Protein AF-0000000084332628 (afdb_homodimer)

Organism: Lentinula edodes (NCBI:txid5353)

Nearest PDB structures (foldseek):
  4zcp-assembly1_A-2  TM=9.365E-01  e=2.341E-13  Plasmodium falciparum
  4zcq-assembly1_A-2  TM=9.403E-01  e=5.461E-13  Plasmodium falciparum 3D7
  4zcs-assembly2_C  TM=9.262E-01  e=6.640E-13  Plasmodium falciparum 3D7
  4mvd-assembly1_C  TM=8.267E-01  e=1.925E-13  Rattus norvegicus
  4mvd-assembly2_G  TM=8.267E-01  e=2.667E-13  Rattus norvegicus

Radius of gyration: 32.63 Å; Cα contacts (8 Å, |Δi|>4): 668; chains: 2; bounding box: 97×147×54 Å

Sequence (490 aa):
MSDDLSDYDVVSDPGRHSLESSIADLTPNPAPTNEPSPVQEAYDKFATIRLTANDIQVNTRTSLGLAPASSSKADRTGNDNRTKRVYVDGLFDVFNTGHALQLRQAKLSFPSVHLIAGVYSDELCECYGTPTTVPHLERCEILRHCRWVDEVLPDAPWQIDEQFLRERHIDYIVVEEGMTVDPSCDKVRLKGYDAMKRMGKVIPTKRTLGITVVTPASLPNPGTPKSPPIIALLSEETPEPLVEFMSDDLSDYDVVSDPGRHSLESSIADLTPNPAPTNEPSPVQEAYDKFATIRLTANDIQVNTRTSLGLAPASSSKADRTGNDNRTKRVYVDGLFDVFNTGHALQLRQAKLSFPSVHLIAGVYSDELCECYGTPTTVPHLERCEILRHCRWVDEVLPDAPWQIDEQFLRERHIDYIVVEEGMTVDPSCDKVRLKGYDAMKRMGKVIPTKRTLGITVVTPASLPNPGTPKSPPIIALLSEETPEPLVEF

Structure (mmCIF, N/CA/C/O backbone):
data_AF-0000000084332628-model_v1
#
loop_
_entity.id
_entity.type
_entity.pdbx_description
1 polymer 'choline-phosphate cytidylyltransferase'
#
loop_
_atom_site.group_PDB
_atom_site.id
_atom_site.type_symbol
_atom_site.label_atom_id
_atom_site.label_alt_id
_atom_site.label_comp_id
_atom_site.label_asym_id
_atom_site.label_entity_id
_atom_site.label_seq_id
_atom_site.pdbx_PDB_ins_code
_atom_site.Cartn_x
_atom_site.Cartn_y
_atom_site.Cartn_z
_atom_site.occupancy
_atom_site.B_iso_or_equiv
_atom_site.auth_seq_id
_atom_site.auth_comp_id
_atom_site.auth_asym_id
_atom_site.auth_atom_id
_atom_site.pdbx_PDB_model_num
ATOM 1 N N . MET A 1 1 ? -42.75 -76.375 28.812 1 26.62 1 MET A N 1
ATOM 2 C CA . MET A 1 1 ? -42.875 -75 29.391 1 26.62 1 MET A CA 1
ATOM 3 C C . MET A 1 1 ? -42.406 -73.938 28.438 1 26.62 1 MET A C 1
ATOM 5 O O . MET A 1 1 ? -41.344 -74.125 27.828 1 26.62 1 MET A O 1
ATOM 9 N N . SER A 1 2 ? -43.375 -73.25 27.875 1 27.34 2 SER A N 1
ATOM 10 C CA . SER A 1 2 ? -43.594 -72.312 26.781 1 27.34 2 SER A CA 1
ATOM 11 C C . SER A 1 2 ? -42.719 -71.062 26.922 1 27.34 2 SER A C 1
ATOM 13 O O . SER A 1 2 ? -42.812 -70.312 27.906 1 27.34 2 SER A O 1
ATOM 15 N N . ASP A 1 3 ? -41.406 -71.188 26.562 1 25.92 3 ASP A N 1
ATOM 16 C CA . ASP A 1 3 ? -40.219 -70.375 26.516 1 25.92 3 ASP A CA 1
ATOM 17 C C . ASP A 1 3 ? -40.531 -69.062 25.781 1 25.92 3 ASP A C 1
ATOM 19 O O . ASP A 1 3 ? -40.5 -69 24.562 1 25.92 3 ASP A O 1
ATOM 23 N N . ASP A 1 4 ? -41.562 -68.375 26.266 1 27.92 4 ASP A N 1
ATOM 24 C CA . ASP A 1 4 ? -42.125 -67.125 25.781 1 27.92 4 ASP A CA 1
ATOM 25 C C . ASP A 1 4 ? -41.094 -66 25.703 1 27.92 4 ASP A C 1
ATOM 27 O O . ASP A 1 4 ? -40.812 -65.312 26.688 1 27.92 4 ASP A O 1
ATOM 31 N N . LEU A 1 5 ? -39.875 -66.375 25.266 1 28.31 5 LEU A N 1
ATOM 32 C CA . LEU A 1 5 ? -38.781 -65.438 25.156 1 28.31 5 LEU A CA 1
ATOM 33 C C . LEU A 1 5 ? -39.25 -64.125 24.516 1 28.31 5 LEU A C 1
ATOM 35 O O . LEU A 1 5 ? -40 -64.188 23.531 1 28.31 5 LEU A O 1
ATOM 39 N N . SER A 1 6 ? -39.312 -63 25.328 1 27.12 6 SER A N 1
ATOM 40 C CA . SER A 1 6 ? -39.625 -61.594 25.375 1 27.12 6 SER A CA 1
ATOM 41 C C . SER A 1 6 ? -38.938 -60.844 24.234 1 27.12 6 SER A C 1
ATOM 43 O O . SER A 1 6 ? -37.719 -60.875 24.078 1 27.12 6 SER A O 1
ATOM 45 N N . ASP A 1 7 ? -39.594 -60.75 23.078 1 26.48 7 ASP A N 1
ATOM 46 C CA . ASP A 1 7 ? -39.344 -60.062 21.812 1 26.48 7 ASP A CA 1
ATOM 47 C C . ASP A 1 7 ? -39.031 -58.594 22.047 1 26.48 7 ASP A C 1
ATOM 49 O O . ASP A 1 7 ? -39.938 -57.781 22.266 1 26.48 7 ASP A O 1
ATOM 53 N N . TYR A 1 8 ? -38.156 -58.281 23.047 1 27.34 8 TYR A N 1
ATOM 54 C CA . TYR A 1 8 ? -37.969 -56.875 23.25 1 27.34 8 TYR A CA 1
ATOM 55 C C . TYR A 1 8 ? -37.719 -56.156 21.938 1 27.34 8 TYR A C 1
ATOM 57 O O . TYR A 1 8 ? -37 -56.625 21.094 1 27.34 8 TYR A O 1
ATOM 65 N N . ASP A 1 9 ? -38.75 -55.438 21.5 1 26.72 9 ASP A N 1
ATOM 66 C CA . ASP A 1 9 ? -38.844 -54.469 20.391 1 26.72 9 ASP A CA 1
ATOM 67 C C . ASP A 1 9 ? -37.688 -53.5 20.375 1 26.72 9 ASP A C 1
ATOM 69 O O . ASP A 1 9 ? -37.469 -52.781 21.359 1 26.72 9 ASP A O 1
ATOM 73 N N . VAL A 1 10 ? -36.562 -53.875 19.781 1 27.48 10 VAL A N 1
ATOM 74 C CA . VAL A 1 10 ? -35.469 -53 19.469 1 27.48 10 VAL A CA 1
ATOM 75 C C . VAL A 1 10 ? -35.969 -51.688 18.828 1 27.48 10 VAL A C 1
ATOM 77 O O . VAL A 1 10 ? -36.531 -51.719 17.734 1 27.48 10 VAL A O 1
ATOM 80 N N . VAL A 1 11 ? -36.656 -50.844 19.656 1 29.39 11 VAL A N 1
ATOM 81 C CA . VAL A 1 11 ? -37.031 -49.5 19.172 1 29.39 11 VAL A CA 1
ATOM 82 C C . VAL A 1 11 ? -35.844 -48.906 18.422 1 29.39 11 VAL A C 1
ATOM 84 O O . VAL A 1 11 ? -34.719 -48.844 18.938 1 29.39 11 VAL A O 1
ATOM 87 N N . SER A 1 12 ? -35.906 -49 17.094 1 23.81 12 SER A N 1
ATOM 88 C CA . SER A 1 12 ? -35.062 -48.312 16.125 1 23.81 12 SER A CA 1
ATOM 89 C C . SER A 1 12 ? -34.812 -46.844 16.5 1 23.81 12 SER A C 1
ATOM 91 O O . SER A 1 12 ? -35.781 -46.094 16.703 1 23.81 12 SER A O 1
ATOM 93 N N . ASP A 1 13 ? -33.969 -46.594 17.469 1 26.66 13 ASP A N 1
ATOM 94 C CA . ASP A 1 13 ? -33.656 -45.219 17.766 1 26.66 13 ASP A CA 1
ATOM 95 C C . ASP A 1 13 ? -33.469 -44.406 16.484 1 26.66 13 ASP A C 1
ATOM 97 O O . ASP A 1 13 ? -32.75 -44.812 15.578 1 26.66 13 ASP A O 1
ATOM 101 N N . PRO A 1 14 ? -34.531 -43.625 16.062 1 29.14 14 PRO A N 1
ATOM 102 C CA . PRO A 1 14 ? -34.406 -42.688 14.938 1 29.14 14 PRO A CA 1
ATOM 103 C C . PRO A 1 14 ? -33.062 -41.969 14.867 1 29.14 14 PRO A C 1
ATOM 105 O O . PRO A 1 14 ? -32.375 -41.875 15.883 1 29.14 14 PRO A O 1
ATOM 108 N N . GLY A 1 15 ? -32.406 -42.062 13.672 1 25.75 15 GLY A N 1
ATOM 109 C CA . GLY A 1 15 ? -31.25 -41.438 13.047 1 25.75 15 GLY A CA 1
ATOM 110 C C . GLY A 1 15 ? -31.141 -39.969 13.391 1 25.75 15 GLY A C 1
ATOM 111 O O . GLY A 1 15 ? -32.094 -39.188 13.219 1 25.75 15 GLY A O 1
ATOM 112 N N . ARG A 1 16 ? -30.516 -39.594 14.57 1 25.08 16 ARG A N 1
ATOM 113 C CA . ARG A 1 16 ? -30.031 -38.25 14.898 1 25.08 16 ARG A CA 1
ATOM 114 C C . ARG A 1 16 ? -29.469 -37.562 13.664 1 25.08 16 ARG A C 1
ATOM 116 O O . ARG A 1 16 ? -28.453 -37.969 13.117 1 25.08 16 ARG A O 1
ATOM 123 N N . HIS A 1 17 ? -30.344 -37.125 12.773 1 27.38 17 HIS A N 1
ATOM 124 C CA . HIS A 1 17 ? -29.938 -36.156 11.789 1 27.38 17 HIS A CA 1
ATOM 125 C C . HIS A 1 17 ? -29.078 -35.062 12.43 1 27.38 17 HIS A C 1
ATOM 127 O O . HIS A 1 17 ? -29.5 -34.438 13.406 1 27.38 17 HIS A O 1
ATOM 133 N N . SER A 1 18 ? -27.781 -35.375 12.594 1 26.16 18 SER A N 1
ATOM 134 C CA . SER A 1 18 ? -26.797 -34.344 12.961 1 26.16 18 SER A CA 1
ATOM 135 C C . SER A 1 18 ? -27.078 -33.031 12.25 1 26.16 18 SER A C 1
ATOM 137 O O . SER A 1 18 ? -27.109 -32.969 11.016 1 26.16 18 SER A O 1
ATOM 139 N N . LEU A 1 19 ? -27.969 -32.219 12.758 1 26.11 19 LEU A N 1
ATOM 140 C CA . LEU A 1 19 ? -28.109 -30.781 12.477 1 26.11 19 LEU A CA 1
ATOM 141 C C . LEU A 1 19 ? -26.734 -30.094 12.469 1 26.11 19 LEU A C 1
ATOM 143 O O . LEU A 1 19 ? -26.656 -28.875 12.609 1 26.11 19 LEU A O 1
ATOM 147 N N . GLU A 1 20 ? -25.641 -30.781 12.445 1 28.92 20 GLU A N 1
ATOM 148 C CA . GLU A 1 20 ? -24.5 -29.875 12.352 1 28.92 20 GLU A CA 1
ATOM 149 C C . GLU A 1 20 ? -24.703 -28.844 11.242 1 28.92 20 GLU A C 1
ATOM 151 O O . GLU A 1 20 ? -24.578 -29.172 10.055 1 28.92 20 GLU A O 1
ATOM 156 N N . SER A 1 21 ? -25.844 -28.203 11.211 1 27.06 21 SER A N 1
ATOM 157 C CA . SER A 1 21 ? -25.953 -26.984 10.422 1 27.06 21 SER A CA 1
ATOM 158 C C . SER A 1 21 ? -24.656 -26.172 10.492 1 27.06 21 SER A C 1
ATOM 160 O O . SER A 1 21 ? -24.156 -25.891 11.578 1 27.06 21 SER A O 1
ATOM 162 N N . SER A 1 22 ? -23.703 -26.438 9.641 1 28.81 22 SER A N 1
ATOM 163 C CA . SER A 1 22 ? -22.594 -25.562 9.258 1 28.81 22 SER A CA 1
ATOM 164 C C . SER A 1 22 ? -23.016 -24.094 9.312 1 28.81 22 SER A C 1
ATOM 166 O O . SER A 1 22 ? -23.828 -23.641 8.508 1 28.81 22 SER A O 1
ATOM 168 N N . ILE A 1 23 ? -23.281 -23.562 10.398 1 29.06 23 ILE A N 1
ATOM 169 C CA . ILE A 1 23 ? -23.297 -22.109 10.516 1 29.06 23 ILE A CA 1
ATOM 170 C C . ILE A 1 23 ? -22.188 -21.516 9.633 1 29.06 23 ILE A C 1
ATOM 172 O O . ILE A 1 23 ? -21.016 -21.516 10.008 1 29.06 23 ILE A O 1
ATOM 176 N N . ALA A 1 24 ? -22.125 -21.766 8.328 1 32.5 24 ALA A N 1
ATOM 177 C CA . ALA A 1 24 ? -21.438 -20.828 7.441 1 32.5 24 ALA A CA 1
ATOM 178 C C . ALA A 1 24 ? -21.516 -19.406 7.98 1 32.5 24 ALA A C 1
ATOM 180 O O . ALA A 1 24 ? -22.609 -18.844 8.086 1 32.5 24 ALA A O 1
ATOM 181 N N . ASP A 1 25 ? -20.766 -19.125 9.039 1 31.56 25 ASP A N 1
ATOM 182 C CA . ASP A 1 25 ? -20.547 -17.781 9.578 1 31.56 25 ASP A CA 1
ATOM 183 C C . ASP A 1 25 ? -20.734 -16.719 8.492 1 31.56 25 ASP A C 1
ATOM 185 O O . ASP A 1 25 ? -20.109 -16.797 7.438 1 31.56 25 ASP A O 1
ATOM 189 N N . LEU A 1 26 ? -21.891 -16.219 8.305 1 32.91 26 LEU A N 1
ATOM 190 C CA . LEU A 1 26 ? -22.156 -14.984 7.582 1 32.91 26 LEU A CA 1
ATOM 191 C C . LEU A 1 26 ? -21.016 -13.984 7.766 1 32.91 26 LEU A C 1
ATOM 193 O O . LEU A 1 26 ? -21.016 -13.227 8.734 1 32.91 26 LEU A O 1
ATOM 197 N N . THR A 1 27 ? -19.828 -14.414 7.625 1 35.88 27 THR A N 1
ATOM 198 C CA . THR A 1 27 ? -18.906 -13.281 7.57 1 35.88 27 THR A CA 1
ATOM 199 C C . THR A 1 27 ? -19.5 -12.141 6.746 1 35.88 27 THR A C 1
ATOM 201 O O . THR A 1 27 ? -19.891 -12.336 5.598 1 35.88 27 THR A O 1
ATOM 204 N N . PRO A 1 28 ? -20.141 -11.227 7.371 1 36.84 28 PRO A N 1
ATOM 205 C CA . PRO A 1 28 ? -20.656 -10.094 6.598 1 36.84 28 PRO A CA 1
ATOM 206 C C . PRO A 1 28 ? -19.828 -9.812 5.34 1 36.84 28 PRO A C 1
ATOM 208 O O . PRO A 1 28 ? -18.641 -10.133 5.289 1 36.84 28 PRO A O 1
ATOM 211 N N . ASN A 1 29 ? -20.516 -9.852 4.219 1 40.34 29 ASN A N 1
ATOM 212 C CA . ASN A 1 29 ? -19.891 -9.391 2.988 1 40.34 29 ASN A CA 1
ATOM 213 C C . ASN A 1 29 ? -18.875 -8.289 3.258 1 40.34 29 ASN A C 1
ATOM 215 O O . ASN A 1 29 ? -19.203 -7.27 3.871 1 40.34 29 ASN A O 1
ATOM 219 N N . PRO A 1 30 ? -17.609 -8.617 3.344 1 47.22 30 PRO A N 1
ATOM 220 C CA . PRO A 1 30 ? -16.656 -7.531 3.568 1 47.22 30 PRO A CA 1
ATOM 221 C C . PRO A 1 30 ? -17.062 -6.238 2.857 1 47.22 30 PRO A C 1
ATOM 223 O O . PRO A 1 30 ? -17.641 -6.285 1.773 1 47.22 30 PRO A O 1
ATOM 226 N N . ALA A 1 31 ? -17.359 -5.254 3.596 1 49.06 31 ALA A N 1
ATOM 227 C CA . ALA A 1 31 ? -17.656 -3.928 3.057 1 49.06 31 ALA A CA 1
ATOM 228 C C . ALA A 1 31 ? -16.781 -3.623 1.842 1 49.06 31 ALA A C 1
ATOM 230 O O . ALA A 1 31 ? -15.633 -4.059 1.772 1 49.06 31 ALA A O 1
ATOM 231 N N . PRO A 1 32 ? -17.562 -3.342 0.744 1 55.78 32 PRO A N 1
ATOM 232 C CA . PRO A 1 32 ? -16.781 -2.98 -0.438 1 55.78 32 PRO A CA 1
ATOM 233 C C . PRO A 1 32 ? -15.578 -2.092 -0.102 1 55.78 32 PRO A C 1
ATOM 235 O O . PRO A 1 32 ? -15.664 -1.241 0.786 1 55.78 32 PRO A O 1
ATOM 238 N N . THR A 1 33 ? -14.398 -2.582 -0.446 1 68.19 33 THR A N 1
ATOM 239 C CA . THR A 1 33 ? -13.18 -1.798 -0.25 1 68.19 33 THR A CA 1
ATOM 240 C C . THR A 1 33 ? -13.328 -0.415 -0.878 1 68.19 33 THR A C 1
ATOM 242 O O . THR A 1 33 ? -13.656 -0.295 -2.059 1 68.19 33 THR A O 1
ATOM 245 N N . ASN A 1 34 ? -13.344 0.594 -0.081 1 85.81 34 ASN A N 1
ATOM 246 C CA . ASN A 1 34 ? -13.336 1.958 -0.597 1 85.81 34 ASN A CA 1
ATOM 247 C C . ASN A 1 34 ? -12.039 2.266 -1.34 1 85.81 34 ASN A C 1
ATOM 249 O O . ASN A 1 34 ? -10.945 2.084 -0.796 1 85.81 34 ASN A O 1
ATOM 253 N N . GLU A 1 35 ? -12.156 2.482 -2.605 1 93.75 35 GLU A N 1
ATOM 254 C CA . GLU A 1 35 ? -11.031 2.867 -3.447 1 93.75 35 GLU A CA 1
ATOM 255 C C . GLU A 1 35 ? -11.062 4.359 -3.766 1 93.75 35 GLU A C 1
ATOM 257 O O . GLU A 1 35 ? -11.961 4.832 -4.465 1 93.75 35 GLU A O 1
ATOM 262 N N . PRO A 1 36 ? -10.062 5.133 -3.268 1 95.88 36 PRO A N 1
ATOM 263 C C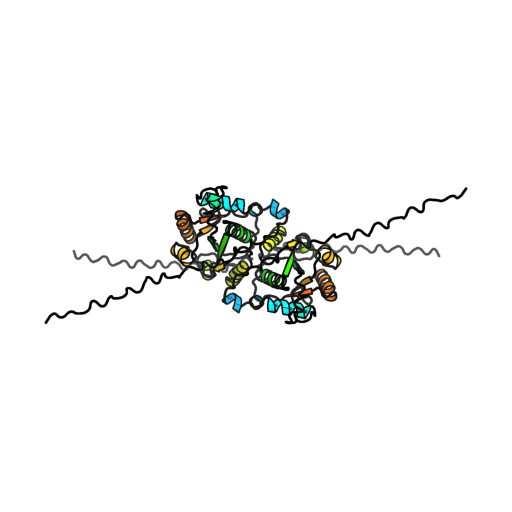A . PRO A 1 36 ? -10.023 6.551 -3.635 1 95.88 36 PRO A CA 1
ATOM 264 C C . PRO A 1 36 ? -9.906 6.766 -5.141 1 95.88 36 PRO A C 1
ATOM 266 O O . PRO A 1 36 ? -9.336 5.93 -5.848 1 95.88 36 PRO A O 1
ATOM 269 N N . SER A 1 37 ? -10.398 7.902 -5.574 1 94.75 37 SER A N 1
ATOM 270 C CA . SER A 1 37 ? -10.312 8.227 -6.996 1 94.75 37 SER A CA 1
ATOM 271 C C . SER A 1 37 ? -8.875 8.492 -7.418 1 94.75 37 SER A C 1
ATOM 273 O O . SER A 1 37 ? -8.109 9.109 -6.676 1 94.75 37 SER A O 1
ATOM 275 N N . PRO A 1 38 ? -8.555 8.039 -8.617 1 94.75 38 PRO A N 1
ATOM 276 C CA . PRO A 1 38 ? -7.219 8.367 -9.117 1 94.75 38 PRO A CA 1
ATOM 277 C C . PRO A 1 38 ? -7.09 9.828 -9.555 1 94.75 38 PRO A C 1
ATOM 279 O O . PRO A 1 38 ? -8.094 10.484 -9.828 1 94.75 38 PRO A O 1
ATOM 282 N N . VAL A 1 39 ? -5.824 10.281 -9.484 1 93.75 39 VAL A N 1
ATOM 283 C CA . VAL A 1 39 ? -5.547 11.547 -10.148 1 93.75 39 VAL A CA 1
ATOM 284 C C . VAL A 1 39 ? -5.82 11.422 -11.648 1 93.75 39 VAL A C 1
ATOM 286 O O . VAL A 1 39 ? -5.543 10.383 -12.25 1 93.75 39 VAL A O 1
ATOM 289 N N . GLN A 1 40 ? -6.312 12.469 -12.25 1 94.19 40 GLN A N 1
ATOM 290 C CA . GLN A 1 40 ? -6.738 12.414 -13.641 1 94.19 40 GLN A CA 1
ATOM 291 C C . GLN A 1 40 ? -5.582 12.023 -14.555 1 94.19 40 GLN A C 1
ATOM 293 O O . GLN A 1 40 ? -5.754 11.219 -15.477 1 94.19 40 GLN A O 1
ATOM 298 N N . GLU A 1 41 ? -4.473 12.578 -14.305 1 95.19 41 GLU A N 1
ATOM 299 C CA . GLU A 1 41 ? -3.312 12.281 -15.141 1 95.19 41 GLU A CA 1
ATOM 300 C C . GLU A 1 41 ? -2.955 10.797 -15.086 1 95.19 41 GLU A C 1
ATOM 302 O O . GLU A 1 41 ? -2.555 10.211 -16.094 1 95.19 41 GLU A O 1
ATOM 307 N N . ALA A 1 42 ? -3.018 10.219 -13.891 1 94.69 42 ALA A N 1
ATOM 308 C CA . ALA A 1 42 ? -2.75 8.789 -13.742 1 94.69 42 ALA A CA 1
ATOM 309 C C . ALA A 1 42 ? -3.783 7.957 -14.492 1 94.69 42 ALA A C 1
ATOM 311 O O . ALA A 1 42 ? -3.436 6.984 -15.164 1 94.69 42 ALA A O 1
ATOM 312 N N . TYR A 1 43 ? -5 8.359 -14.352 1 95 43 TYR A N 1
ATOM 313 C CA . TYR A 1 43 ? -6.098 7.715 -15.062 1 95 43 TYR A CA 1
ATOM 314 C C . TYR A 1 43 ? -5.848 7.715 -16.562 1 95 43 TYR A C 1
ATOM 316 O O . TYR A 1 43 ? -6.086 6.707 -17.234 1 95 43 TYR A O 1
ATOM 324 N N . ASP A 1 44 ? -5.332 8.75 -17.078 1 95.75 44 ASP A N 1
ATOM 325 C CA . ASP A 1 44 ? -5.086 8.898 -18.516 1 95.75 44 ASP A CA 1
ATOM 326 C C . ASP A 1 44 ? -3.857 8.094 -18.938 1 95.75 44 ASP A C 1
ATOM 328 O O . ASP A 1 44 ? -3.832 7.531 -20.031 1 95.75 44 ASP A O 1
ATOM 332 N N . LYS A 1 45 ? -2.934 7.973 -18.141 1 95.69 45 LYS A N 1
ATOM 333 C CA . LYS A 1 45 ? -1.631 7.426 -18.5 1 95.69 45 LYS A CA 1
ATOM 334 C C . LYS A 1 45 ? -1.627 5.902 -18.406 1 95.69 45 LYS A C 1
ATOM 336 O O . LYS A 1 45 ? -1.071 5.219 -19.266 1 95.69 45 LYS A O 1
ATOM 341 N N . PHE A 1 46 ? -2.164 5.348 -17.312 1 95.56 46 PHE A N 1
ATOM 342 C CA . PHE A 1 46 ? -2.051 3.92 -17.047 1 95.56 46 PHE A CA 1
ATOM 343 C C . PHE A 1 46 ? -3.344 3.197 -17.406 1 95.56 46 PHE A C 1
ATOM 345 O O . PHE A 1 46 ? -4.371 3.391 -16.75 1 95.56 46 PHE A O 1
ATOM 352 N N . ALA A 1 47 ? -3.289 2.307 -18.312 1 96.31 47 ALA A N 1
ATOM 353 C CA . ALA A 1 47 ? -4.473 1.629 -18.844 1 96.31 47 ALA A CA 1
ATOM 354 C C . ALA A 1 47 ? -5.141 0.781 -17.75 1 96.31 47 ALA A C 1
ATOM 356 O O . ALA A 1 47 ? -6.367 0.681 -17.703 1 96.31 47 ALA A O 1
ATOM 357 N N . THR A 1 48 ? -4.348 0.217 -16.891 1 97.19 48 THR A N 1
ATOM 358 C CA . THR A 1 48 ? -4.898 -0.698 -15.898 1 97.19 48 THR A CA 1
ATOM 359 C C . THR A 1 48 ? -5.695 0.063 -14.844 1 97.19 48 THR A C 1
ATOM 361 O O . THR A 1 48 ? -6.527 -0.522 -14.141 1 97.19 48 THR A O 1
ATOM 364 N N . ILE A 1 49 ? -5.438 1.319 -14.641 1 96.69 49 ILE A N 1
ATOM 365 C CA . ILE A 1 49 ? -6.191 2.143 -13.703 1 96.69 49 ILE A CA 1
ATOM 366 C C . ILE A 1 49 ? -7.625 2.316 -14.203 1 96.69 49 ILE A C 1
ATOM 368 O O . ILE A 1 49 ? -8.562 2.428 -13.406 1 96.69 49 ILE A O 1
ATOM 372 N N . ARG A 1 50 ? -7.805 2.248 -15.484 1 96.5 50 ARG A N 1
ATOM 373 C CA . ARG A 1 50 ? -9.102 2.49 -16.109 1 96.5 50 ARG A CA 1
ATOM 374 C C . ARG A 1 50 ? -9.992 1.256 -16 1 96.5 50 ARG A C 1
ATOM 376 O O . ARG A 1 50 ? -11.195 1.331 -16.266 1 96.5 50 ARG A O 1
ATOM 383 N N . LEU A 1 51 ? -9.422 0.167 -15.719 1 97.12 51 LEU A N 1
ATOM 384 C CA . LEU A 1 51 ? -10.227 -1.043 -15.617 1 97.12 51 LEU A CA 1
ATOM 385 C C . LEU A 1 51 ? -11.227 -0.934 -14.469 1 97.12 51 LEU A C 1
ATOM 387 O O . LEU A 1 51 ? -10.828 -0.768 -13.312 1 97.12 51 LEU A O 1
ATOM 391 N N . THR A 1 52 ? -12.469 -1.047 -14.789 1 96.38 52 THR A N 1
ATOM 392 C CA . THR A 1 52 ? -13.492 -1.114 -13.75 1 96.38 52 THR A CA 1
ATOM 393 C C . THR A 1 52 ? -13.594 -2.529 -13.188 1 96.38 52 THR A C 1
ATOM 395 O O . THR A 1 52 ? -13.055 -3.475 -13.758 1 96.38 52 THR A O 1
ATOM 398 N N . ALA A 1 53 ? -14.266 -2.613 -12.039 1 96.06 53 ALA A N 1
ATOM 399 C CA . ALA A 1 53 ? -14.516 -3.939 -11.484 1 96.06 53 ALA A CA 1
ATOM 400 C C . ALA A 1 53 ? -15.219 -4.832 -12.5 1 96.06 53 ALA A C 1
ATOM 402 O O . ALA A 1 53 ? -14.891 -6.012 -12.633 1 96.06 53 ALA A O 1
ATOM 403 N N . ASN A 1 54 ? -16.172 -4.285 -13.203 1 96.06 54 ASN A N 1
ATOM 404 C CA . ASN A 1 54 ? -16.891 -5.039 -14.227 1 96.06 54 ASN A CA 1
ATOM 405 C C . ASN A 1 54 ? -15.953 -5.5 -15.336 1 96.06 54 ASN A C 1
ATOM 407 O O . ASN A 1 54 ? -16.031 -6.648 -15.773 1 96.06 54 ASN A O 1
ATOM 411 N N . ASP A 1 55 ? -15.086 -4.609 -15.812 1 97.19 55 ASP A N 1
ATOM 412 C CA . ASP A 1 55 ? -14.109 -4.988 -16.828 1 97.19 55 ASP A CA 1
ATOM 413 C C . ASP A 1 55 ? -13.273 -6.18 -16.375 1 97.19 55 ASP A C 1
ATOM 415 O O . ASP A 1 55 ? -13.07 -7.129 -17.125 1 97.19 55 ASP A O 1
ATOM 419 N N . ILE A 1 56 ? -12.797 -6.133 -15.164 1 97.5 56 ILE A N 1
ATOM 420 C CA . ILE A 1 56 ? -11.914 -7.152 -14.602 1 97.5 56 ILE A CA 1
ATOM 421 C C . ILE A 1 56 ? -12.672 -8.477 -14.477 1 97.5 56 ILE A C 1
ATOM 423 O O . ILE A 1 56 ? -12.148 -9.531 -14.836 1 97.5 56 ILE A O 1
ATOM 427 N N . GLN A 1 57 ? -13.867 -8.438 -14.039 1 96.12 57 GLN A N 1
ATOM 428 C CA . GLN A 1 57 ? -14.664 -9.641 -13.836 1 96.12 57 GLN A CA 1
ATOM 429 C C . GLN A 1 57 ? -15.039 -10.281 -15.172 1 96.12 57 GLN A C 1
ATOM 431 O O . GLN A 1 57 ? -15.062 -11.508 -15.297 1 96.12 57 GLN A O 1
ATOM 436 N N . VAL A 1 58 ? -15.336 -9.492 -16.156 1 95.56 58 VAL A N 1
ATOM 437 C CA . VAL A 1 58 ? -15.609 -10.016 -17.5 1 95.56 58 VAL A CA 1
ATOM 438 C C . VAL A 1 58 ? -14.375 -10.727 -18.031 1 95.56 58 VAL A C 1
ATOM 440 O O . VAL A 1 58 ? -14.477 -11.836 -18.578 1 95.56 58 VAL A O 1
ATOM 443 N N . ASN A 1 59 ? -13.234 -10.039 -17.891 1 95.56 59 ASN A N 1
ATOM 444 C CA . ASN A 1 59 ? -11.992 -10.672 -18.312 1 95.56 59 ASN A CA 1
ATOM 445 C C . ASN A 1 59 ? -11.758 -11.992 -17.594 1 95.56 59 ASN A C 1
ATOM 447 O O . ASN A 1 59 ? -11.344 -12.977 -18.219 1 95.56 59 ASN A O 1
ATOM 451 N N . THR A 1 60 ? -11.953 -12.008 -16.328 1 95.94 60 THR A N 1
ATOM 452 C CA . THR A 1 60 ? -11.781 -13.211 -15.523 1 95.94 60 THR A CA 1
ATOM 453 C C . THR A 1 60 ? -12.727 -14.312 -15.984 1 95.94 60 THR A C 1
ATOM 455 O O . THR A 1 60 ? -12.297 -15.445 -16.219 1 95.94 60 THR A O 1
ATOM 458 N N . ARG A 1 61 ? -13.992 -14.039 -16.203 1 93.75 61 ARG A N 1
ATOM 459 C CA . ARG A 1 61 ? -14.992 -15.016 -16.625 1 93.75 61 ARG A CA 1
ATOM 460 C C . ARG A 1 61 ? -14.656 -15.578 -18 1 93.75 61 ARG A C 1
ATOM 462 O O . ARG A 1 61 ? -14.75 -16.781 -18.234 1 93.75 61 ARG A O 1
ATOM 469 N N . THR A 1 62 ? -14.32 -14.672 -18.828 1 93.19 62 THR A N 1
ATOM 470 C CA . THR A 1 62 ? -13.953 -15.078 -20.188 1 93.19 62 THR A CA 1
ATOM 471 C C . THR A 1 62 ? -12.773 -16.047 -20.156 1 93.19 62 THR A C 1
ATOM 473 O O . THR A 1 62 ? -12.781 -17.062 -20.844 1 93.19 62 THR A O 1
ATOM 476 N N . SER A 1 63 ? -11.82 -15.734 -19.375 1 93.31 63 SER A N 1
ATOM 477 C CA . SER A 1 63 ? -10.609 -16.562 -19.312 1 93.31 63 SER A CA 1
ATOM 478 C C . SER A 1 63 ? -10.906 -17.922 -18.688 1 93.31 63 SER A C 1
ATOM 480 O O . SER A 1 63 ? -10.25 -18.906 -19.016 1 93.31 63 SER A O 1
ATOM 482 N N . LEU A 1 64 ? -11.812 -18.031 -17.828 1 92.94 64 LEU A N 1
ATOM 483 C CA . LEU A 1 64 ? -12.133 -19.266 -17.125 1 92.94 64 LEU A CA 1
ATOM 484 C C . LEU A 1 64 ? -13.188 -20.062 -17.875 1 92.94 64 LEU A C 1
ATOM 486 O O . LEU A 1 64 ? -13.523 -21.188 -17.484 1 92.94 64 LEU A O 1
ATOM 490 N N . GLY A 1 65 ? -13.711 -19.484 -18.984 1 87.81 65 GLY A N 1
ATOM 491 C CA . GLY A 1 65 ? -14.75 -20.141 -19.75 1 87.81 65 GLY A CA 1
ATOM 492 C C . GLY A 1 65 ? -16.094 -20.188 -19.031 1 87.81 65 GLY A C 1
ATOM 493 O O . GLY A 1 65 ? -16.875 -21.125 -19.219 1 87.81 65 GLY A O 1
ATOM 494 N N . LEU A 1 66 ? -16.234 -19.25 -18.172 1 79.25 66 LEU A N 1
ATOM 495 C CA . LEU A 1 66 ? -17.484 -19.188 -17.422 1 79.25 66 LEU A CA 1
ATOM 496 C C . LEU A 1 66 ? -18.547 -18.406 -18.188 1 79.25 66 LEU A C 1
ATOM 498 O O . LEU A 1 66 ? -18.219 -17.5 -18.953 1 79.25 66 LEU A O 1
ATOM 502 N N . ALA A 1 67 ? -19.828 -18.906 -18.125 1 70.75 67 ALA A N 1
ATOM 503 C CA . ALA A 1 67 ? -20.938 -18.234 -18.797 1 70.75 67 ALA A CA 1
ATOM 504 C C . ALA A 1 67 ? -21.094 -16.797 -18.297 1 70.75 67 ALA A C 1
ATOM 506 O O . ALA A 1 67 ? -20.719 -16.484 -17.172 1 70.75 67 ALA A O 1
ATOM 507 N N . PRO A 1 68 ? -21.562 -15.945 -19.312 1 64.31 68 PRO A N 1
ATOM 508 C CA . PRO A 1 68 ? -21.797 -14.562 -18.875 1 64.31 68 PRO A CA 1
ATOM 509 C C . PRO A 1 68 ? -22.812 -14.453 -17.75 1 64.31 68 PRO A C 1
ATOM 511 O O . PRO A 1 68 ? -23.719 -15.297 -17.641 1 64.31 68 PRO A O 1
ATOM 514 N N . ALA A 1 69 ? -22.562 -13.672 -16.797 1 55.75 69 ALA A N 1
ATOM 515 C CA . ALA A 1 69 ? -23.531 -13.484 -15.727 1 55.75 69 ALA A CA 1
ATOM 516 C C . ALA A 1 69 ? -24.922 -13.188 -16.297 1 55.75 69 ALA A C 1
ATOM 518 O O . ALA A 1 69 ? -25.062 -12.328 -17.172 1 55.75 69 ALA A O 1
ATOM 519 N N . SER A 1 70 ? -25.781 -14.062 -16.625 1 51.19 70 SER A N 1
ATOM 520 C CA . SER A 1 70 ? -27.125 -13.828 -17.141 1 51.19 70 SER A CA 1
ATOM 521 C C . SER A 1 70 ? -27.891 -12.867 -16.234 1 51.19 70 SER A C 1
ATOM 523 O O . SER A 1 70 ? -27.734 -12.898 -15.008 1 51.19 70 SER A O 1
ATOM 525 N N . SER A 1 71 ? -28.328 -11.695 -16.75 1 45.38 71 SER A N 1
ATOM 526 C CA . SER A 1 71 ? -29.156 -10.688 -16.094 1 45.38 71 SER A CA 1
ATOM 527 C C . SER A 1 71 ? -30.391 -11.312 -15.445 1 45.38 71 SER A C 1
ATOM 529 O O . SER A 1 71 ? -31.234 -10.602 -14.891 1 45.38 71 SER A O 1
ATOM 531 N N . SER A 1 72 ? -30.953 -12.438 -15.875 1 41.5 72 SER A N 1
ATOM 532 C CA . SER A 1 72 ? -32.25 -12.812 -15.328 1 41.5 72 SER A CA 1
ATOM 533 C C . SER A 1 72 ? -32.188 -13.016 -13.82 1 41.5 72 SER A C 1
ATOM 535 O O . SER A 1 72 ? -31.156 -13.453 -13.297 1 41.5 72 SER A O 1
ATOM 537 N N . LYS A 1 73 ? -33.281 -12.562 -13.094 1 42.62 73 LYS A N 1
ATOM 538 C CA . LYS A 1 73 ? -33.594 -12.648 -11.664 1 42.62 73 LYS A CA 1
ATOM 539 C C . LYS A 1 73 ? -33.188 -14.008 -11.102 1 42.62 73 LYS A C 1
ATOM 541 O O . LYS A 1 73 ? -32.938 -14.141 -9.906 1 42.62 73 LYS A O 1
ATOM 546 N N . ALA A 1 74 ? -33.5 -15 -11.883 1 39.56 74 ALA A N 1
ATOM 547 C CA . ALA A 1 74 ? -33.344 -16.359 -11.375 1 39.56 74 ALA A CA 1
ATOM 548 C C . ALA A 1 74 ? -31.859 -16.734 -11.281 1 39.56 74 ALA A C 1
ATOM 550 O O . ALA A 1 74 ? -31.484 -17.609 -10.492 1 39.56 74 ALA A O 1
ATOM 551 N N . ASP A 1 75 ? -31.078 -16.406 -12.344 1 39.41 75 ASP A N 1
ATOM 552 C CA . ASP A 1 75 ? -29.672 -16.766 -12.273 1 39.41 75 ASP A CA 1
ATOM 553 C C . ASP A 1 75 ? -28.938 -15.922 -11.234 1 39.41 75 ASP A C 1
ATOM 555 O O . ASP A 1 75 ? -27.719 -16.016 -11.094 1 39.41 75 ASP A O 1
ATOM 559 N N . ARG A 1 76 ? -29.438 -14.867 -10.891 1 41.66 76 ARG A N 1
ATOM 560 C CA . ARG A 1 76 ? -29.078 -14.219 -9.641 1 41.66 76 ARG A CA 1
ATOM 561 C C . ARG A 1 76 ? -29.125 -15.203 -8.477 1 41.66 76 ARG A C 1
ATOM 563 O O . ARG A 1 76 ? -28.797 -14.852 -7.34 1 41.66 76 ARG A O 1
ATOM 570 N N . THR A 1 77 ? -30.016 -16.125 -8.617 1 39.34 77 THR A N 1
ATOM 571 C CA . THR A 1 77 ? -30.156 -17.078 -7.531 1 39.34 77 THR A CA 1
ATOM 572 C C . THR A 1 77 ? -28.828 -17.797 -7.277 1 39.34 77 THR A C 1
ATOM 574 O O . THR A 1 77 ? -28.469 -18.078 -6.129 1 39.34 77 THR A O 1
ATOM 577 N N . GLY A 1 78 ? -28.328 -18.594 -8.336 1 39.97 78 GLY A N 1
ATOM 578 C CA . GLY A 1 78 ? -27.062 -19.234 -8 1 39.97 78 GLY A CA 1
ATOM 579 C C . GLY A 1 78 ? -25.891 -18.266 -8.031 1 39.97 78 GLY A C 1
ATOM 580 O O . GLY A 1 78 ? -24.906 -18.516 -8.734 1 39.97 78 GLY A O 1
ATOM 581 N N . ASN A 1 79 ? -25.969 -17.016 -8.242 1 45.72 79 ASN A N 1
ATOM 582 C CA . ASN A 1 79 ? -24.953 -15.992 -8.039 1 45.72 79 ASN A CA 1
ATOM 583 C C . ASN A 1 79 ? -23.953 -16.406 -6.973 1 45.72 79 ASN A C 1
ATOM 585 O O . ASN A 1 79 ? -24.297 -16.516 -5.797 1 45.72 79 ASN A O 1
ATOM 589 N N . ASP A 1 80 ? -23.219 -17.344 -7.316 1 53.03 80 ASP A N 1
ATOM 590 C CA . ASP A 1 80 ? -22.156 -17.859 -6.445 1 53.03 80 ASP A CA 1
ATOM 591 C C . ASP A 1 80 ? -21.484 -16.703 -5.688 1 53.03 80 ASP A C 1
ATOM 593 O O . ASP A 1 80 ? -20.562 -16.078 -6.203 1 53.03 80 ASP A O 1
ATOM 597 N N . ASN A 1 81 ? -22.266 -15.93 -4.949 1 66.56 81 ASN A N 1
ATOM 598 C CA . ASN A 1 81 ? -21.922 -14.859 -4.02 1 66.56 81 ASN A CA 1
ATOM 599 C C . ASN A 1 81 ? -20.891 -15.328 -2.994 1 66.56 81 ASN A C 1
ATOM 601 O O . ASN A 1 81 ? -20.609 -14.633 -2.016 1 66.56 81 ASN A O 1
ATOM 605 N N . ARG A 1 82 ? -20.469 -16.531 -3.328 1 89.69 82 ARG A N 1
ATOM 606 C CA . ARG A 1 82 ? -19.469 -17.031 -2.385 1 89.69 82 ARG A CA 1
ATOM 607 C C . ARG A 1 82 ? -18.141 -16.312 -2.557 1 89.69 82 ARG A C 1
ATOM 609 O O . ARG A 1 82 ? -17.703 -16.047 -3.682 1 89.69 82 ARG A O 1
ATOM 616 N N . THR A 1 83 ? -17.594 -16.031 -1.467 1 96.12 83 THR A N 1
AT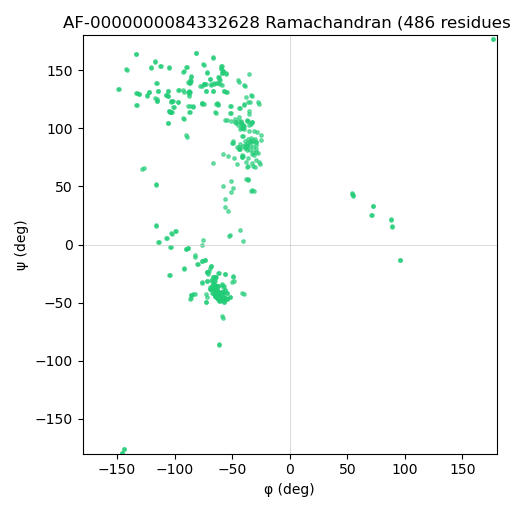OM 617 C CA . THR A 1 83 ? -16.266 -15.422 -1.474 1 96.12 83 THR A CA 1
ATOM 618 C C . THR A 1 83 ? -15.234 -16.375 -2.082 1 96.12 83 THR A C 1
ATOM 620 O O . THR A 1 83 ? -15.156 -17.547 -1.701 1 96.12 83 THR A O 1
ATOM 623 N N . LYS A 1 84 ? -14.578 -15.922 -3.135 1 97.81 84 LYS A N 1
ATOM 624 C CA . LYS A 1 84 ? -13.516 -16.703 -3.756 1 97.81 84 LYS A CA 1
ATOM 625 C C . LYS A 1 84 ? -12.164 -16.406 -3.1 1 97.81 84 LYS A C 1
ATOM 627 O O . LYS A 1 84 ? -11.836 -15.25 -2.836 1 97.81 84 LYS A O 1
ATOM 632 N N . ARG A 1 85 ? -11.445 -17.469 -2.752 1 98.62 85 ARG A N 1
ATOM 633 C CA . ARG A 1 85 ? -10.07 -17.312 -2.285 1 98.62 85 ARG A CA 1
ATOM 634 C C . ARG A 1 85 ? -9.094 -17.297 -3.457 1 98.62 85 ARG A C 1
ATOM 636 O O . ARG A 1 85 ? -8.961 -18.297 -4.176 1 98.62 85 ARG A O 1
ATOM 643 N N . VAL A 1 86 ? -8.469 -16.156 -3.641 1 98.81 86 VAL A N 1
ATOM 644 C CA . VAL A 1 86 ? -7.578 -15.914 -4.77 1 98.81 86 VAL A CA 1
ATOM 645 C C . VAL A 1 86 ? -6.156 -15.688 -4.266 1 98.81 86 VAL A C 1
ATOM 647 O O . VAL A 1 86 ? -5.949 -15.016 -3.248 1 98.81 86 VAL A O 1
ATOM 650 N N . T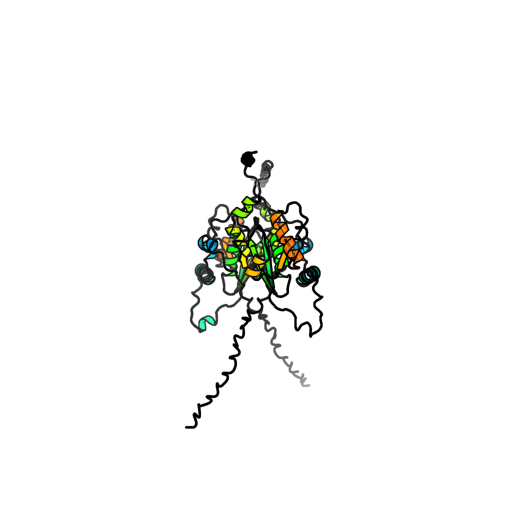YR A 1 87 ? -5.191 -16.266 -4.992 1 98.88 87 TYR A N 1
ATOM 651 C CA . TYR A 1 87 ? -3.803 -16.266 -4.547 1 98.88 87 TYR A CA 1
ATOM 652 C C . TYR A 1 87 ? -2.896 -15.609 -5.578 1 98.88 87 TYR A C 1
ATOM 654 O O . TYR A 1 87 ? -2.996 -15.891 -6.773 1 98.88 87 TYR A O 1
ATOM 662 N N . VAL A 1 88 ? -2.033 -14.664 -5.094 1 98.75 88 VAL A N 1
ATOM 663 C CA . VAL A 1 88 ? -0.966 -14.047 -5.871 1 98.75 88 VAL A CA 1
ATOM 664 C C . VAL A 1 88 ? 0.373 -14.258 -5.168 1 98.75 88 VAL A C 1
ATOM 666 O O . VAL A 1 88 ? 0.495 -14.016 -3.967 1 98.75 88 VAL A O 1
ATOM 669 N N . ASP A 1 89 ? 1.317 -14.742 -5.848 1 98.25 89 ASP A N 1
ATOM 670 C CA . ASP A 1 89 ? 2.641 -14.867 -5.246 1 98.25 89 ASP A CA 1
ATOM 671 C C . ASP A 1 89 ? 3.662 -14 -5.977 1 98.25 89 ASP A C 1
ATOM 673 O O . ASP A 1 89 ? 3.422 -13.57 -7.105 1 98.25 89 ASP A O 1
ATOM 677 N N . GLY A 1 90 ? 4.746 -13.672 -5.254 1 97.12 90 GLY A N 1
ATOM 678 C CA . GLY A 1 90 ? 5.789 -12.867 -5.871 1 97.12 90 GLY A CA 1
ATOM 679 C C . GLY A 1 90 ? 6.91 -12.508 -4.918 1 97.12 90 GLY A C 1
ATOM 680 O O . GLY A 1 90 ? 6.91 -12.938 -3.762 1 97.12 90 GLY A O 1
ATOM 681 N N . LEU A 1 91 ? 7.914 -11.82 -5.512 1 96.69 91 LEU A N 1
ATOM 682 C CA . LEU A 1 91 ? 9.008 -11.258 -4.723 1 96.69 91 LEU A CA 1
ATOM 683 C C . LEU A 1 91 ? 8.539 -10.047 -3.926 1 96.69 91 LEU A C 1
ATOM 685 O O . LEU A 1 91 ? 8.773 -9.961 -2.719 1 96.69 91 LEU A O 1
ATOM 689 N N . PHE A 1 92 ? 7.848 -9.133 -4.66 1 97.69 92 PHE A N 1
ATOM 690 C CA . PHE A 1 92 ? 7.398 -7.859 -4.113 1 97.69 92 PHE A CA 1
ATOM 691 C C . PHE A 1 92 ? 8.562 -7.086 -3.51 1 97.69 92 PHE A C 1
ATOM 693 O O . PHE A 1 92 ? 8.461 -6.566 -2.396 1 97.69 92 PHE A O 1
ATOM 700 N N . ASP A 1 93 ? 9.633 -7.082 -4.129 1 95.88 93 ASP A N 1
ATOM 701 C CA . ASP A 1 93 ? 10.867 -6.508 -3.605 1 95.88 93 ASP A CA 1
ATOM 702 C C . ASP A 1 93 ? 10.711 -5.012 -3.332 1 95.88 93 ASP A C 1
ATOM 704 O O . ASP A 1 93 ? 10.297 -4.617 -2.24 1 95.88 93 ASP A O 1
ATOM 708 N N . VAL A 1 94 ? 10.914 -4.105 -4.277 1 96.62 94 VAL A N 1
ATOM 709 C CA . VAL A 1 94 ? 10.586 -2.691 -4.129 1 96.62 94 VAL A CA 1
ATOM 710 C C . VAL A 1 94 ? 9.148 -2.447 -4.586 1 96.62 94 VAL A C 1
ATOM 712 O O . VAL A 1 94 ? 8.891 -2.252 -5.777 1 96.62 94 VAL A O 1
ATOM 715 N N . PHE A 1 95 ? 8.289 -2.535 -3.551 1 98.06 95 PHE A N 1
ATOM 716 C CA . PHE A 1 95 ? 6.855 -2.463 -3.816 1 98.06 95 PHE A CA 1
ATOM 717 C C . PHE A 1 95 ? 6.512 -1.197 -4.594 1 98.06 95 PHE A C 1
ATOM 719 O O . PHE A 1 95 ? 6.961 -0.104 -4.242 1 98.06 95 PHE A O 1
ATOM 726 N N . ASN A 1 96 ? 5.734 -1.323 -5.684 1 97.69 96 ASN A N 1
ATOM 727 C CA . ASN A 1 96 ? 5.438 -0.187 -6.551 1 97.69 96 ASN A CA 1
ATOM 728 C C . ASN A 1 96 ? 4.016 -0.259 -7.102 1 97.69 96 ASN A C 1
ATOM 730 O O . ASN A 1 96 ? 3.242 -1.135 -6.719 1 97.69 96 ASN A O 1
ATOM 734 N N . THR A 1 97 ? 3.709 0.677 -7.949 1 98.06 97 THR A N 1
ATOM 735 C CA . THR A 1 97 ? 2.363 0.82 -8.492 1 98.06 97 THR A CA 1
ATOM 736 C C . THR A 1 97 ? 1.987 -0.398 -9.336 1 98.06 97 THR A C 1
ATOM 738 O O . THR A 1 97 ? 0.825 -0.809 -9.352 1 98.06 97 THR A O 1
ATOM 741 N N . GLY A 1 98 ? 2.924 -0.964 -10.031 1 97.62 98 GLY A N 1
ATOM 742 C CA . GLY A 1 98 ? 2.652 -2.176 -10.781 1 97.62 98 GLY A CA 1
ATOM 743 C C . GLY A 1 98 ? 2.141 -3.314 -9.922 1 97.62 98 GLY A C 1
ATOM 744 O O . GLY A 1 98 ? 1.16 -3.975 -10.273 1 97.62 98 GLY A O 1
ATOM 745 N N . HIS A 1 99 ? 2.83 -3.549 -8.797 1 98.38 99 HIS A N 1
ATOM 746 C CA . HIS A 1 99 ? 2.375 -4.555 -7.848 1 98.38 99 HIS A CA 1
ATOM 747 C C . HIS A 1 99 ? 0.957 -4.258 -7.371 1 98.38 99 HIS A C 1
ATOM 749 O O . HIS A 1 99 ? 0.098 -5.145 -7.379 1 98.38 99 HIS A O 1
ATOM 755 N N . ALA A 1 100 ? 0.745 -3.027 -6.969 1 98.62 100 ALA A N 1
ATOM 756 C CA . ALA A 1 100 ? -0.541 -2.637 -6.395 1 98.62 100 ALA A CA 1
ATOM 757 C C . ALA A 1 100 ? -1.674 -2.85 -7.395 1 98.62 100 ALA A C 1
ATOM 759 O O . ALA A 1 100 ? -2.746 -3.338 -7.031 1 98.62 100 ALA A O 1
ATOM 760 N N . LEU A 1 101 ? -1.429 -2.479 -8.578 1 98.5 101 LEU A N 1
ATOM 761 C CA . LEU A 1 101 ? -2.475 -2.576 -9.594 1 98.5 101 LEU A CA 1
ATOM 762 C C . LEU A 1 101 ? -2.734 -4.031 -9.969 1 98.5 101 LEU A C 1
ATOM 764 O O . LEU A 1 101 ? -3.861 -4.398 -10.312 1 98.5 101 LEU A O 1
ATOM 768 N N . GLN A 1 102 ? -1.72 -4.891 -9.914 1 98.62 102 GLN A N 1
ATOM 769 C CA . GLN A 1 102 ? -1.958 -6.32 -10.078 1 98.62 102 GLN A CA 1
ATOM 770 C C . GLN A 1 102 ? -2.834 -6.867 -8.961 1 98.62 102 GLN A C 1
ATOM 772 O O . GLN A 1 102 ? -3.781 -7.617 -9.211 1 98.62 102 GLN A O 1
ATOM 777 N N . LEU A 1 103 ? -2.502 -6.484 -7.75 1 98.75 103 LEU A N 1
ATOM 778 C CA . LEU A 1 103 ? -3.271 -6.922 -6.59 1 98.75 103 LEU A CA 1
ATOM 779 C C . LEU A 1 103 ? -4.703 -6.402 -6.66 1 98.75 103 LEU A C 1
ATOM 781 O O . LEU A 1 103 ? -5.645 -7.105 -6.277 1 98.75 103 LEU A O 1
ATOM 785 N N . ARG A 1 104 ? -4.875 -5.223 -7.164 1 98.69 104 ARG A N 1
ATOM 786 C CA . ARG A 1 104 ? -6.207 -4.668 -7.375 1 98.69 104 ARG A CA 1
ATOM 787 C C . ARG A 1 104 ? -7.012 -5.527 -8.344 1 98.69 104 ARG A C 1
ATOM 789 O O . ARG A 1 104 ? -8.172 -5.84 -8.086 1 98.69 104 ARG A O 1
ATOM 796 N N . GLN A 1 105 ? -6.375 -5.855 -9.484 1 98.69 105 GLN A N 1
ATOM 797 C CA . GLN A 1 105 ? -7.055 -6.703 -10.453 1 98.69 105 GLN A CA 1
ATOM 798 C C . GLN A 1 105 ? -7.445 -8.047 -9.836 1 98.69 105 GLN A C 1
ATOM 800 O O . GLN A 1 105 ? -8.547 -8.547 -10.07 1 98.69 105 GLN A O 1
ATOM 805 N N . ALA A 1 106 ? -6.539 -8.586 -9.047 1 98.75 106 ALA A N 1
ATOM 806 C CA . ALA A 1 106 ? -6.816 -9.859 -8.375 1 98.75 106 ALA A CA 1
ATOM 807 C C . ALA A 1 106 ? -8.008 -9.727 -7.426 1 98.75 106 ALA A C 1
ATOM 809 O O . ALA A 1 106 ? -8.93 -10.555 -7.457 1 98.75 106 ALA A O 1
ATOM 810 N N . LYS A 1 107 ? -8.031 -8.703 -6.641 1 98.44 107 LYS A N 1
ATOM 811 C CA . LYS A 1 107 ? -9.07 -8.484 -5.641 1 98.44 107 LYS A CA 1
ATOM 812 C C . LYS A 1 107 ? -10.43 -8.266 -6.297 1 98.44 107 LYS A C 1
ATOM 814 O O . LYS A 1 107 ? -11.461 -8.688 -5.758 1 98.44 107 LYS A O 1
ATOM 819 N N . LEU A 1 108 ? -10.422 -7.707 -7.434 1 97.94 108 LEU A N 1
ATOM 820 C CA . LEU A 1 108 ? -11.672 -7.324 -8.078 1 97.94 108 LEU A CA 1
ATOM 821 C C . LEU A 1 108 ? -12.086 -8.359 -9.125 1 97.94 108 LEU A C 1
ATOM 823 O O . LEU A 1 108 ? -13.016 -8.125 -9.898 1 97.94 108 LEU A O 1
ATOM 827 N N . SER A 1 109 ? -11.461 -9.469 -9.148 1 97.88 109 SER A N 1
ATOM 828 C CA . SER A 1 109 ? -11.688 -10.484 -10.172 1 97.88 109 SER A CA 1
ATOM 829 C C . SER A 1 109 ? -13.047 -11.148 -10 1 97.88 109 SER A C 1
ATOM 831 O O . SER A 1 109 ? -13.578 -11.742 -10.938 1 97.88 109 SER A O 1
ATOM 833 N N . PHE A 1 110 ? -13.617 -11.164 -8.797 1 96.69 110 PHE A N 1
ATOM 834 C CA . PHE A 1 110 ? -14.961 -11.641 -8.469 1 96.69 110 PHE A CA 1
ATOM 835 C C . PHE A 1 110 ? -15.68 -10.641 -7.578 1 96.69 110 PHE A C 1
ATOM 837 O O . PHE A 1 110 ? -15.062 -9.727 -7.031 1 96.69 110 PHE A O 1
ATOM 844 N N . PRO A 1 111 ? -16.969 -10.75 -7.465 1 93.5 111 PRO A N 1
ATOM 845 C CA . PRO A 1 111 ? -17.703 -9.828 -6.594 1 93.5 111 PRO A CA 1
ATOM 846 C C . PRO A 1 111 ? -17.203 -9.852 -5.152 1 93.5 111 PRO A C 1
ATOM 848 O O . PRO A 1 111 ? -17.188 -8.82 -4.48 1 93.5 111 PRO A O 1
ATOM 851 N N . SER A 1 112 ? -16.828 -10.984 -4.699 1 95.88 112 SER A N 1
ATOM 852 C CA . SER A 1 112 ? -16.266 -11.148 -3.361 1 95.88 112 SER A CA 1
ATOM 853 C C . SER A 1 112 ? -15.008 -12.008 -3.389 1 95.88 112 SER A C 1
ATOM 855 O O . SER A 1 112 ? -15.062 -13.188 -3.76 1 95.88 112 SER A O 1
ATOM 857 N N . VAL A 1 113 ? -13.945 -11.383 -2.936 1 97.69 113 VAL A N 1
ATOM 858 C CA . VAL A 1 113 ? -12.664 -12.086 -3 1 97.69 113 VAL A CA 1
ATOM 859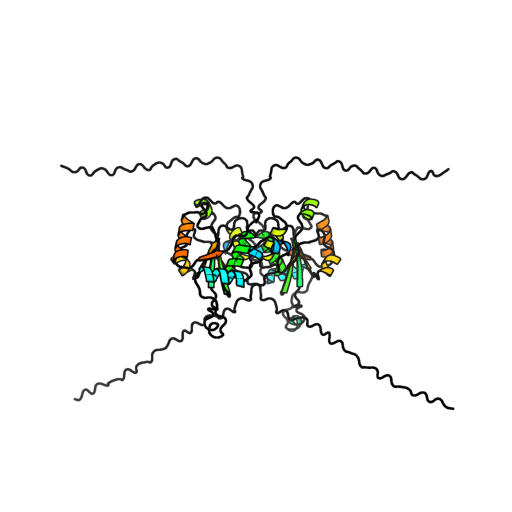 C C . VAL A 1 113 ? -11.938 -11.953 -1.662 1 97.69 113 VAL A C 1
ATOM 861 O O . VAL A 1 113 ? -11.906 -10.875 -1.063 1 97.69 113 VAL A O 1
ATOM 864 N N . HIS A 1 114 ? -11.477 -13.039 -1.115 1 98.31 114 HIS A N 1
ATOM 865 C CA . HIS A 1 114 ? -10.414 -13.078 -0.122 1 98.31 114 HIS A CA 1
ATOM 866 C C . HIS A 1 114 ? -9.047 -13.25 -0.784 1 98.31 114 HIS A C 1
ATOM 868 O O . HIS A 1 114 ? -8.727 -14.336 -1.271 1 98.31 114 HIS A O 1
ATOM 874 N N . LEU A 1 115 ? -8.227 -12.203 -0.792 1 98.56 115 LEU A N 1
ATOM 875 C CA . LEU A 1 115 ? -6.984 -12.211 -1.552 1 98.56 115 LEU A CA 1
ATOM 876 C C . LEU A 1 115 ? -5.801 -12.57 -0.656 1 98.56 115 LEU A C 1
ATOM 878 O O . LEU A 1 115 ? -5.543 -11.883 0.337 1 98.56 115 LEU A O 1
ATOM 882 N N . ILE A 1 116 ? -5.094 -13.625 -1.021 1 98.81 116 ILE A N 1
ATOM 883 C CA . ILE A 1 116 ? -3.885 -14.086 -0.347 1 98.81 116 ILE A CA 1
ATOM 884 C C . ILE A 1 116 ? -2.656 -13.68 -1.161 1 98.81 116 ILE A C 1
ATOM 886 O O . ILE A 1 116 ? -2.553 -14.016 -2.344 1 98.81 116 ILE A O 1
ATOM 890 N N . ALA A 1 117 ? -1.782 -12.961 -0.525 1 98.88 117 ALA A N 1
ATOM 891 C CA . ALA A 1 117 ? -0.502 -12.625 -1.143 1 98.88 117 ALA A CA 1
ATOM 892 C C . ALA A 1 117 ? 0.627 -13.469 -0.557 1 98.88 117 ALA A C 1
ATOM 894 O O . ALA A 1 117 ? 0.954 -13.344 0.626 1 98.88 117 ALA A O 1
ATOM 895 N N . GLY A 1 118 ? 1.205 -14.297 -1.336 1 98.81 118 GLY A N 1
ATOM 896 C CA . GLY A 1 118 ? 2.346 -15.109 -0.94 1 98.81 118 GLY A CA 1
ATOM 897 C C . GLY A 1 118 ? 3.678 -14.461 -1.262 1 98.81 118 GLY A C 1
ATOM 898 O O . GLY A 1 118 ? 3.896 -14.008 -2.387 1 98.81 118 GLY A O 1
ATOM 899 N N . VAL A 1 119 ? 4.551 -14.461 -0.313 1 98.75 119 VAL A N 1
ATOM 900 C CA . VAL A 1 119 ? 5.84 -13.805 -0.477 1 98.75 119 VAL A CA 1
ATOM 901 C C . VAL A 1 119 ? 6.961 -14.844 -0.394 1 98.75 119 VAL A C 1
ATOM 903 O O . VAL A 1 119 ? 7.047 -15.594 0.576 1 98.75 119 VAL A O 1
ATOM 906 N N . TYR A 1 120 ? 7.809 -14.859 -1.44 1 98.44 120 TYR A N 1
ATOM 907 C CA . TYR A 1 120 ? 8.953 -15.758 -1.421 1 98.44 120 TYR A CA 1
ATOM 908 C C . TYR A 1 120 ? 9.969 -15.336 -0.37 1 98.44 120 TYR A C 1
ATOM 910 O O . TYR A 1 120 ? 10.266 -14.141 -0.232 1 98.44 120 TYR A O 1
ATOM 918 N N . SER A 1 121 ? 10.484 -16.312 0.341 1 98.12 121 SER A N 1
ATOM 919 C CA . SER A 1 121 ? 11.516 -16.016 1.326 1 98.12 121 SER A CA 1
ATOM 920 C C . SER A 1 121 ? 12.797 -15.531 0.653 1 98.12 121 SER A C 1
ATOM 922 O O . SER A 1 121 ? 13.008 -15.773 -0.538 1 98.12 121 SER A O 1
ATOM 924 N N . ASP A 1 122 ? 13.625 -14.883 1.474 1 97.69 122 ASP A N 1
ATOM 925 C CA . ASP A 1 122 ? 14.922 -14.461 0.956 1 97.69 122 ASP A CA 1
ATOM 926 C C . ASP A 1 122 ? 15.742 -15.656 0.485 1 97.69 122 ASP A C 1
ATOM 928 O O . ASP A 1 122 ? 16.406 -15.594 -0.549 1 97.69 122 ASP A O 1
ATOM 932 N N . GLU A 1 123 ? 15.719 -16.703 1.227 1 97.56 123 GLU A N 1
ATOM 933 C CA . GLU A 1 123 ? 16.469 -17.906 0.903 1 97.56 123 GLU A CA 1
ATOM 934 C C . GLU A 1 123 ? 16.031 -18.5 -0.432 1 97.56 123 GLU A C 1
ATOM 936 O O . GLU A 1 123 ? 16.859 -18.875 -1.259 1 97.56 123 GLU A O 1
ATOM 941 N N . LEU A 1 124 ? 14.734 -18.594 -0.619 1 96.94 124 LEU A N 1
ATOM 942 C CA . LEU A 1 124 ? 14.203 -19.125 -1.873 1 96.94 124 LEU A CA 1
ATOM 943 C C . LEU A 1 124 ? 14.625 -18.25 -3.047 1 96.94 124 LEU A C 1
ATOM 945 O O . LEU A 1 124 ? 15.055 -18.75 -4.086 1 96.94 124 LEU A O 1
ATOM 949 N N . CYS A 1 125 ? 14.523 -16.922 -2.896 1 96.5 125 CYS A N 1
ATOM 950 C CA . CYS A 1 125 ? 14.898 -15.992 -3.953 1 96.5 125 CYS A CA 1
ATOM 951 C C . CYS A 1 125 ? 16.375 -16.141 -4.324 1 96.5 125 CYS A C 1
ATOM 953 O O . CYS A 1 125 ? 16.719 -16.172 -5.504 1 96.5 125 CYS A O 1
ATOM 955 N N . GLU A 1 126 ? 17.141 -16.234 -3.34 1 96.12 126 GLU A N 1
ATOM 956 C CA . GLU A 1 126 ? 18.578 -16.438 -3.578 1 96.12 126 GLU A CA 1
ATOM 957 C C . GLU A 1 126 ? 18.828 -17.75 -4.309 1 96.12 126 GLU A C 1
ATOM 959 O O . GLU A 1 126 ? 19.609 -17.797 -5.258 1 96.12 126 GLU A O 1
ATOM 964 N N . CYS A 1 127 ? 18.234 -18.828 -3.922 1 96.12 127 CYS A N 1
ATOM 965 C CA . CYS A 1 127 ? 18.406 -20.156 -4.484 1 96.12 127 CYS A CA 1
ATOM 966 C C . CYS A 1 127 ? 18.062 -20.172 -5.969 1 96.12 127 CYS A C 1
ATOM 968 O O . CYS A 1 127 ? 18.688 -20.906 -6.746 1 96.12 127 CYS A O 1
ATOM 970 N N . TYR A 1 128 ? 17.109 -19.391 -6.309 1 94.81 128 TYR A N 1
ATOM 971 C CA . TYR A 1 128 ? 16.656 -19.406 -7.695 1 94.81 128 TYR A CA 1
ATOM 972 C C . TYR A 1 128 ? 17.203 -18.219 -8.469 1 94.81 128 TYR A C 1
ATOM 974 O O . TYR A 1 128 ? 16.672 -17.844 -9.516 1 94.81 128 TYR A O 1
ATOM 982 N N . GLY A 1 129 ? 18.125 -17.484 -7.871 1 92.06 129 GLY A N 1
ATOM 983 C CA . GLY A 1 129 ? 18.938 -16.516 -8.594 1 92.06 129 GLY A CA 1
ATOM 984 C C . GLY A 1 129 ? 18.297 -15.148 -8.688 1 92.06 129 GLY A C 1
ATOM 985 O O . GLY A 1 129 ? 18.562 -14.391 -9.617 1 92.06 129 GLY A O 1
ATOM 986 N N . THR A 1 130 ? 17.359 -14.82 -7.82 1 91.31 130 THR A N 1
ATOM 987 C CA . THR A 1 130 ? 16.719 -13.516 -7.809 1 91.31 130 THR A CA 1
ATOM 988 C C . THR A 1 130 ? 16.797 -12.883 -6.422 1 91.31 130 THR A C 1
ATOM 990 O O . THR A 1 130 ? 15.773 -12.664 -5.773 1 91.31 130 THR A O 1
ATOM 993 N N . PRO A 1 131 ? 18.047 -12.578 -6.031 1 94.25 131 PRO A N 1
ATOM 994 C CA . PRO A 1 131 ? 18.172 -11.969 -4.703 1 94.25 131 PRO A CA 1
ATOM 995 C C . PRO A 1 131 ? 17.375 -10.672 -4.578 1 94.25 131 PRO A C 1
ATOM 997 O O . PRO A 1 131 ? 17.25 -9.922 -5.551 1 94.25 131 PRO A O 1
ATOM 1000 N N . THR A 1 132 ? 16.906 -10.383 -3.406 1 95.25 132 THR A N 1
ATOM 1001 C CA . THR A 1 132 ? 16.016 -9.234 -3.182 1 95.25 132 THR A CA 1
ATOM 1002 C C . THR A 1 132 ? 16.781 -8.102 -2.502 1 95.25 132 THR A C 1
ATOM 1004 O O . THR A 1 132 ? 17.734 -8.336 -1.771 1 95.25 132 THR A O 1
ATOM 1007 N N . THR A 1 133 ? 16.359 -6.906 -2.729 1 94.88 133 THR A N 1
ATOM 1008 C CA . THR A 1 133 ? 16.891 -5.695 -2.117 1 94.88 133 THR A CA 1
ATOM 1009 C C . THR A 1 133 ? 16.281 -5.469 -0.738 1 94.88 133 THR A C 1
ATOM 1011 O O . THR A 1 133 ? 16.984 -5.141 0.216 1 94.88 133 THR A O 1
ATOM 1014 N N . VAL A 1 134 ? 15.008 -5.672 -0.636 1 97 134 VAL A N 1
ATOM 1015 C CA . VAL A 1 134 ? 14.258 -5.449 0.596 1 97 134 VAL A CA 1
ATOM 1016 C C . VAL A 1 134 ? 14.094 -6.77 1.346 1 97 134 VAL A C 1
ATOM 1018 O O . VAL A 1 134 ? 13.742 -7.793 0.75 1 97 134 VAL A O 1
ATOM 1021 N N . PRO A 1 135 ? 14.359 -6.758 2.641 1 97.5 135 PRO A N 1
ATOM 1022 C CA . PRO A 1 135 ? 14.234 -7.996 3.414 1 97.5 135 PRO A CA 1
ATOM 1023 C C . PRO A 1 135 ? 12.82 -8.57 3.379 1 97.5 135 PRO A C 1
ATOM 1025 O O . PRO A 1 135 ? 11.844 -7.824 3.314 1 97.5 135 PRO A O 1
ATOM 1028 N N . HIS A 1 136 ? 12.773 -9.891 3.516 1 98 136 HIS A N 1
ATOM 1029 C CA . HIS A 1 136 ? 11.547 -10.672 3.453 1 98 136 HIS A CA 1
ATOM 1030 C C . HIS A 1 136 ? 10.484 -10.109 4.395 1 98 136 HIS A C 1
ATOM 1032 O O . HIS A 1 136 ? 9.328 -9.938 4 1 98 136 HIS A O 1
ATOM 1038 N N . LEU A 1 137 ? 10.891 -9.812 5.531 1 98.06 137 LEU A N 1
ATOM 1039 C CA . LEU A 1 137 ? 9.969 -9.352 6.562 1 98.06 137 LEU A CA 1
ATOM 1040 C C . LEU A 1 137 ? 9.305 -8.039 6.152 1 98.06 137 LEU A C 1
ATOM 1042 O O . LEU A 1 137 ? 8.102 -7.855 6.344 1 98.06 137 LEU A O 1
ATOM 1046 N N . GLU A 1 138 ? 10.047 -7.141 5.641 1 98.12 138 GLU A N 1
ATOM 1047 C CA . GLU A 1 138 ? 9.523 -5.855 5.184 1 98.12 138 GLU A CA 1
ATOM 1048 C C . GLU A 1 138 ? 8.625 -6.027 3.965 1 98.12 138 GLU A C 1
ATOM 1050 O O . GLU A 1 138 ? 7.621 -5.32 3.82 1 98.12 138 GLU A O 1
ATOM 1055 N N . ARG A 1 139 ? 8.984 -6.945 3.123 1 98.31 139 ARG A N 1
ATOM 1056 C CA . ARG A 1 139 ? 8.156 -7.227 1.954 1 98.31 139 ARG A CA 1
ATOM 1057 C C . ARG A 1 139 ? 6.805 -7.797 2.363 1 98.31 139 ARG A C 1
ATOM 1059 O O . ARG A 1 139 ? 5.773 -7.43 1.8 1 98.31 139 ARG A O 1
ATOM 1066 N N . CYS A 1 140 ? 6.781 -8.641 3.363 1 98.56 140 CYS A N 1
ATOM 1067 C CA . CYS A 1 140 ? 5.527 -9.141 3.908 1 98.56 140 CYS A CA 1
ATOM 1068 C C . CYS A 1 140 ? 4.711 -8.016 4.531 1 98.56 140 CYS A C 1
ATOM 1070 O O . CYS A 1 140 ? 3.51 -7.902 4.281 1 98.56 140 CYS A O 1
ATOM 1072 N N . GLU A 1 141 ? 5.363 -7.227 5.258 1 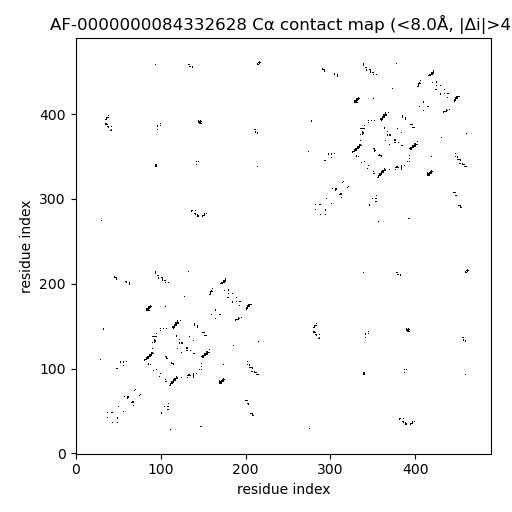98.5 141 GLU A N 1
ATOM 1073 C CA . GLU A 1 141 ? 4.68 -6.188 6.016 1 98.5 141 GLU A CA 1
ATOM 1074 C C . GLU A 1 141 ? 4.062 -5.141 5.094 1 98.5 141 GLU A C 1
ATOM 1076 O O . GLU A 1 141 ? 2.947 -4.676 5.328 1 98.5 141 GLU A O 1
ATOM 1081 N N . ILE A 1 142 ? 4.77 -4.742 4.062 1 98.44 142 ILE A N 1
ATOM 1082 C CA . ILE A 1 142 ? 4.254 -3.707 3.17 1 98.44 142 ILE A CA 1
ATOM 1083 C C . ILE A 1 142 ? 2.965 -4.188 2.51 1 98.44 142 ILE A C 1
ATOM 1085 O O . ILE A 1 142 ? 2.035 -3.404 2.307 1 98.44 142 ILE A O 1
ATOM 1089 N N . LEU A 1 143 ? 2.842 -5.461 2.188 1 98.75 143 LEU A N 1
ATOM 1090 C CA . LEU A 1 143 ? 1.65 -6.027 1.564 1 98.75 143 LEU A CA 1
ATOM 1091 C C . LEU A 1 143 ? 0.462 -5.977 2.52 1 98.75 143 LEU A C 1
ATOM 1093 O O . LEU A 1 143 ? -0.68 -5.805 2.088 1 98.75 143 LEU A O 1
ATOM 1097 N N . ARG A 1 144 ? 0.759 -6.133 3.781 1 98.31 144 ARG A N 1
ATOM 1098 C CA . ARG A 1 144 ? -0.276 -6.051 4.805 1 98.31 144 ARG A CA 1
ATOM 1099 C C . ARG A 1 144 ? -1.013 -4.719 4.73 1 98.31 144 ARG A C 1
ATOM 1101 O O . ARG A 1 144 ? -2.193 -4.633 5.082 1 98.31 144 ARG A O 1
ATOM 1108 N N . HIS A 1 145 ? -0.362 -3.754 4.207 1 98.31 145 HIS A N 1
ATOM 1109 C CA . HIS A 1 145 ? -0.916 -2.406 4.211 1 98.31 145 HIS A CA 1
ATOM 1110 C C . HIS A 1 145 ? -1.457 -2.027 2.838 1 98.31 145 HIS A C 1
ATOM 1112 O O . HIS A 1 145 ? -1.959 -0.918 2.646 1 98.31 145 HIS A O 1
ATOM 1118 N N . CYS A 1 146 ? -1.327 -2.883 1.9 1 98.31 146 CYS A N 1
ATOM 1119 C CA . CYS A 1 146 ? -2.014 -2.717 0.624 1 98.31 146 CYS A CA 1
ATOM 1120 C C . CYS A 1 146 ? -3.506 -2.988 0.767 1 98.31 146 CYS A C 1
ATOM 1122 O O . CYS A 1 146 ? -3.904 -4.043 1.267 1 98.31 146 CYS A O 1
ATOM 1124 N N . ARG A 1 147 ? -4.336 -2.17 0.282 1 97.5 147 ARG A N 1
ATOM 1125 C CA . ARG A 1 147 ? -5.777 -2.158 0.504 1 97.5 147 ARG A CA 1
ATOM 1126 C C . ARG A 1 147 ? -6.422 -3.441 -0.01 1 97.5 147 ARG A C 1
ATOM 1128 O O . ARG A 1 147 ? -7.465 -3.865 0.494 1 97.5 147 ARG A O 1
ATOM 1135 N N . TRP A 1 148 ? -5.816 -4.082 -0.917 1 98.12 148 TRP A N 1
ATOM 1136 C CA . TRP A 1 148 ? -6.438 -5.191 -1.639 1 98.12 148 TRP A CA 1
ATOM 1137 C C . TRP A 1 148 ? -6.137 -6.52 -0.956 1 98.12 148 TRP A C 1
ATOM 1139 O O . TRP A 1 148 ? -6.859 -7.504 -1.152 1 98.12 148 TRP A O 1
ATOM 1149 N N . VAL A 1 149 ? -5.133 -6.562 -0.177 1 98.69 149 VAL A N 1
ATOM 1150 C CA . VAL A 1 149 ? -4.633 -7.809 0.386 1 98.69 149 VAL A CA 1
ATOM 1151 C C . VAL A 1 149 ? -5.379 -8.133 1.678 1 98.69 149 VAL A C 1
ATOM 1153 O O . VAL A 1 149 ? -5.477 -7.289 2.574 1 98.69 149 VAL A O 1
ATOM 1156 N N . ASP A 1 150 ? -5.855 -9.391 1.773 1 98 150 ASP A N 1
ATOM 1157 C CA . ASP A 1 150 ? -6.578 -9.812 2.967 1 98 150 ASP A CA 1
ATOM 1158 C C . ASP A 1 150 ? -5.707 -10.703 3.852 1 98 150 ASP A C 1
ATOM 1160 O O . ASP A 1 150 ? -5.957 -10.828 5.051 1 98 150 ASP A O 1
ATOM 1164 N N . GLU A 1 151 ? -4.805 -11.328 3.238 1 98 151 GLU A N 1
ATOM 1165 C CA . GLU A 1 151 ? -3.939 -12.273 3.936 1 98 151 GLU A CA 1
ATOM 1166 C C . GLU A 1 151 ? -2.551 -12.32 3.307 1 98 151 GLU A C 1
ATOM 1168 O O . GLU A 1 151 ? -2.418 -12.336 2.082 1 98 151 GLU A O 1
ATOM 1173 N N . VAL A 1 152 ? -1.536 -12.266 4.195 1 98.56 152 VAL A N 1
ATOM 1174 C CA . VAL A 1 152 ? -0.161 -12.414 3.732 1 98.56 152 VAL A CA 1
ATOM 1175 C C . VAL A 1 152 ? 0.37 -13.789 4.121 1 98.56 152 VAL A C 1
ATOM 1177 O O . VAL A 1 152 ? 0.257 -14.203 5.277 1 98.56 152 VAL A O 1
ATOM 1180 N N . LEU A 1 153 ? 0.873 -14.484 3.182 1 98.25 153 LEU A N 1
ATOM 1181 C CA . LEU A 1 153 ? 1.494 -15.781 3.398 1 98.25 153 LEU A CA 1
ATOM 1182 C C . LEU A 1 153 ? 3.012 -15.688 3.295 1 98.25 153 LEU A C 1
ATOM 1184 O O . LEU A 1 153 ? 3.561 -15.609 2.191 1 98.25 153 LEU A O 1
ATOM 1188 N N . PRO A 1 154 ? 3.777 -15.719 4.414 1 97.69 154 PRO A N 1
ATOM 1189 C CA . PRO A 1 154 ? 5.227 -15.5 4.387 1 97.69 154 PRO A CA 1
ATOM 1190 C C . PRO A 1 154 ? 5.996 -16.703 3.863 1 97.69 154 PRO A C 1
ATOM 1192 O O . PRO A 1 154 ? 7.184 -16.594 3.541 1 97.69 154 PRO A O 1
ATOM 1195 N N . ASP A 1 155 ? 5.41 -17.844 3.758 1 95.25 155 ASP A N 1
ATOM 1196 C CA . ASP A 1 155 ? 6.105 -19.062 3.354 1 95.25 155 ASP A CA 1
ATOM 1197 C C . ASP A 1 155 ? 5.57 -19.594 2.023 1 95.25 155 ASP A C 1
ATOM 1199 O O . ASP A 1 155 ? 5.227 -20.766 1.906 1 95.25 155 ASP A O 1
ATOM 1203 N N . ALA A 1 156 ? 5.535 -18.688 1.069 1 98.31 156 ALA A N 1
ATOM 1204 C CA . ALA A 1 156 ? 5.059 -19.078 -0.251 1 98.31 156 ALA A CA 1
ATOM 1205 C C . ALA A 1 156 ? 6.016 -20.078 -0.901 1 98.31 156 ALA A C 1
ATOM 1207 O O . ALA A 1 156 ? 7.234 -19.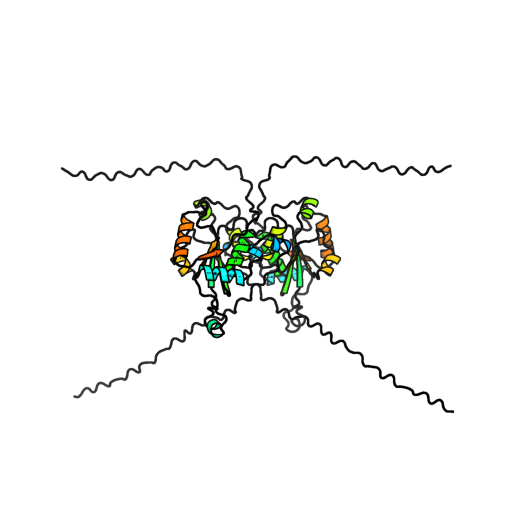875 -0.89 1 98.31 156 ALA A O 1
ATOM 1208 N N . PRO A 1 157 ? 5.445 -21.156 -1.423 1 98.38 157 PRO A N 1
ATOM 1209 C CA . PRO A 1 157 ? 6.309 -22.062 -2.182 1 98.38 157 PRO A CA 1
ATOM 1210 C C . PRO A 1 157 ? 6.734 -21.484 -3.529 1 98.38 157 PRO A C 1
ATOM 1212 O O . PRO A 1 157 ? 5.98 -20.734 -4.145 1 98.38 157 PRO A O 1
ATOM 1215 N N . TRP A 1 158 ? 7.918 -21.859 -3.945 1 97.81 158 TRP A N 1
ATOM 1216 C CA . TRP A 1 158 ? 8.391 -21.391 -5.246 1 97.81 158 TRP A CA 1
ATOM 1217 C C . TRP A 1 158 ? 7.543 -21.984 -6.371 1 97.81 158 TRP A C 1
ATOM 1219 O O . TRP A 1 158 ? 7.254 -21.297 -7.359 1 97.81 158 TRP A O 1
ATOM 1229 N N . GLN A 1 159 ? 7.184 -23.234 -6.199 1 97.88 159 GLN A N 1
ATOM 1230 C CA . GLN A 1 159 ? 6.301 -23.922 -7.141 1 97.88 159 GLN A CA 1
ATOM 1231 C C . GLN A 1 159 ? 4.98 -24.297 -6.477 1 97.88 159 GLN A C 1
ATOM 1233 O O . GLN A 1 159 ? 4.969 -24.969 -5.441 1 97.88 159 GLN A O 1
ATOM 1238 N N . ILE A 1 160 ? 3.934 -23.844 -7.07 1 98 160 ILE A N 1
ATOM 1239 C CA . ILE A 1 160 ? 2.625 -24.203 -6.531 1 98 160 ILE A CA 1
ATOM 1240 C C . ILE A 1 160 ? 2.131 -25.484 -7.176 1 98 160 ILE A C 1
ATOM 1242 O O . ILE A 1 160 ? 2.518 -25.812 -8.305 1 98 160 ILE A O 1
ATOM 1246 N N . ASP A 1 161 ? 1.307 -26.219 -6.449 1 97.75 161 ASP A N 1
ATOM 1247 C CA . ASP A 1 161 ? 0.649 -27.422 -6.949 1 97.75 161 ASP A CA 1
ATOM 1248 C C . ASP A 1 161 ? -0.746 -27.578 -6.348 1 97.75 161 ASP A C 1
ATOM 1250 O O . ASP A 1 161 ? -1.191 -26.719 -5.574 1 97.75 161 ASP A O 1
ATOM 1254 N N . GLU A 1 162 ? -1.379 -28.609 -6.727 1 97.38 162 GLU A N 1
ATOM 1255 C CA . GLU A 1 162 ? -2.758 -28.828 -6.297 1 97.38 162 GLU A CA 1
ATOM 1256 C C . GLU A 1 162 ? -2.846 -29 -4.781 1 97.38 162 GLU A C 1
ATOM 1258 O O . GLU A 1 162 ? -3.812 -28.547 -4.16 1 97.38 162 GLU A O 1
ATOM 1263 N N . GLN A 1 163 ? -1.901 -29.672 -4.219 1 98.06 163 GLN A N 1
ATOM 1264 C CA . GLN A 1 163 ? -1.894 -29.891 -2.777 1 98.06 163 GLN A CA 1
ATOM 1265 C C . GLN A 1 163 ? -1.85 -28.562 -2.023 1 98.06 163 GLN A C 1
ATOM 1267 O O . GLN A 1 163 ? -2.566 -28.375 -1.038 1 98.06 163 GLN A O 1
ATOM 1272 N N . PHE A 1 164 ? -0.967 -27.703 -2.451 1 98.31 164 PHE A N 1
ATOM 1273 C CA . PHE A 1 164 ? -0.858 -26.375 -1.86 1 98.31 164 PHE A CA 1
ATOM 1274 C C . PHE A 1 164 ? -2.201 -25.656 -1.896 1 98.31 164 PHE A C 1
ATOM 1276 O O . PHE A 1 164 ? -2.633 -25.094 -0.891 1 98.31 164 PHE A O 1
ATOM 1283 N N . LEU A 1 165 ? -2.918 -25.656 -3.057 1 98.38 165 LEU A N 1
ATOM 1284 C CA . LEU A 1 165 ? -4.207 -25 -3.203 1 98.38 165 LEU A CA 1
ATOM 1285 C C . LEU A 1 165 ? -5.242 -25.609 -2.262 1 98.38 165 LEU A C 1
ATOM 1287 O O . LEU A 1 165 ? -5.996 -24.875 -1.613 1 98.38 165 LEU A O 1
ATOM 1291 N N . ARG A 1 166 ? -5.234 -26.875 -2.203 1 97.75 166 ARG A N 1
ATOM 1292 C CA . ARG A 1 166 ? -6.203 -27.578 -1.362 1 97.75 166 ARG A CA 1
ATOM 1293 C C . ARG A 1 166 ? -5.988 -27.25 0.11 1 97.75 166 ARG A C 1
ATOM 1295 O O . ARG A 1 166 ? -6.945 -26.938 0.825 1 97.75 166 ARG A O 1
ATOM 1302 N N . GLU A 1 167 ? -4.793 -27.266 0.499 1 97.69 167 GLU A N 1
ATOM 1303 C CA . GLU A 1 167 ? -4.461 -27.031 1.901 1 97.69 167 GLU A CA 1
ATOM 1304 C C . GLU A 1 167 ? -4.832 -25.625 2.328 1 97.69 167 GLU A C 1
ATOM 1306 O O . GLU A 1 167 ? -5.184 -25.391 3.488 1 97.69 167 GLU A O 1
ATOM 1311 N N . ARG A 1 168 ? -4.801 -24.75 1.387 1 97.44 168 ARG A N 1
ATOM 1312 C CA . ARG A 1 168 ? -5.051 -23.344 1.711 1 97.44 168 ARG A CA 1
ATOM 1313 C C . ARG A 1 168 ? -6.422 -22.906 1.214 1 97.44 168 ARG A C 1
ATOM 1315 O O . ARG A 1 168 ? -6.766 -21.734 1.279 1 97.44 168 ARG A O 1
ATOM 1322 N N . HIS A 1 169 ? -7.211 -23.859 0.683 1 97.81 169 HIS A N 1
ATOM 1323 C CA . HIS A 1 169 ? -8.555 -23.625 0.172 1 97.81 169 HIS A CA 1
ATOM 1324 C C . HIS A 1 169 ? -8.555 -22.5 -0.861 1 97.81 169 HIS A C 1
ATOM 1326 O O . HIS A 1 169 ? -9.391 -21.594 -0.803 1 97.81 169 HIS A O 1
ATOM 1332 N N . ILE A 1 170 ? -7.574 -22.547 -1.744 1 98.62 170 ILE A N 1
ATOM 1333 C CA . ILE A 1 170 ? -7.449 -21.547 -2.795 1 98.62 170 ILE A CA 1
ATOM 1334 C C . ILE A 1 170 ? -8.273 -21.953 -4.012 1 98.62 170 ILE A C 1
ATOM 1336 O O . ILE A 1 170 ? -8.148 -23.094 -4.492 1 98.62 170 ILE A O 1
ATOM 1340 N N . ASP A 1 171 ? -9.109 -21.047 -4.477 1 98.06 171 ASP A N 1
ATOM 1341 C CA . ASP A 1 171 ? -9.945 -21.328 -5.637 1 98.06 171 ASP A CA 1
ATOM 1342 C C . ASP A 1 171 ? -9.195 -21.031 -6.938 1 98.06 171 ASP A C 1
ATOM 1344 O O . ASP A 1 171 ? -9.273 -21.812 -7.891 1 98.06 171 ASP A O 1
ATOM 1348 N N . TYR A 1 172 ? -8.477 -19.891 -6.969 1 98.56 172 TYR A N 1
ATOM 1349 C CA . TYR A 1 172 ? -7.805 -19.453 -8.188 1 98.56 172 TYR A CA 1
ATOM 1350 C C . TYR A 1 172 ? -6.449 -18.828 -7.863 1 98.56 172 TYR A C 1
ATOM 1352 O O . TYR A 1 172 ? -6.246 -18.297 -6.77 1 98.56 172 TYR A O 1
ATOM 1360 N N . ILE A 1 173 ? -5.547 -18.938 -8.797 1 98.69 173 ILE A N 1
ATOM 1361 C CA . ILE A 1 173 ? -4.277 -18.234 -8.734 1 98.69 173 ILE A CA 1
ATOM 1362 C C . ILE A 1 173 ? -4.223 -17.172 -9.836 1 98.69 173 ILE A C 1
ATOM 1364 O O . ILE A 1 173 ? -4.906 -17.297 -10.852 1 98.69 173 ILE A O 1
ATOM 1368 N N . VAL A 1 174 ? -3.445 -16.141 -9.578 1 98.5 174 VAL A N 1
ATOM 1369 C CA . VAL A 1 174 ? -3.318 -15.047 -10.523 1 98.5 174 VAL A CA 1
ATOM 1370 C C . VAL A 1 174 ? -1.964 -15.117 -11.227 1 98.5 174 VAL A C 1
ATOM 1372 O O . VAL A 1 174 ? -0.933 -15.312 -10.578 1 98.5 174 VAL A O 1
ATOM 1375 N N . VAL A 1 175 ? -1.991 -15 -12.477 1 97 175 VAL A N 1
ATOM 1376 C CA . VAL A 1 175 ? -0.771 -14.945 -13.273 1 97 175 VAL A CA 1
ATOM 1377 C C . VAL A 1 175 ? -0.838 -13.766 -14.242 1 97 175 VAL A C 1
ATOM 1379 O O . VAL A 1 175 ? -1.845 -13.57 -14.93 1 97 175 VAL A O 1
ATOM 1382 N N . GLU A 1 176 ? 0.182 -12.984 -14.234 1 95.69 176 GLU A N 1
ATOM 1383 C CA . GLU A 1 176 ? 0.217 -11.859 -15.164 1 95.69 176 GLU A CA 1
ATOM 1384 C C . GLU A 1 176 ? 0.284 -12.336 -16.609 1 95.69 176 GLU A C 1
ATOM 1386 O O . GLU A 1 176 ? 1.019 -13.273 -16.922 1 95.69 176 GLU A O 1
ATOM 1391 N N . GLU A 1 177 ? -0.467 -11.672 -17.422 1 94 177 GLU A N 1
ATOM 1392 C CA . GLU A 1 177 ? -0.427 -11.992 -18.844 1 94 177 GLU A CA 1
ATOM 1393 C C . GLU A 1 177 ? 0.988 -11.859 -19.391 1 94 177 GLU A C 1
ATOM 1395 O O . GLU A 1 177 ? 1.707 -10.914 -19.062 1 94 177 GLU A O 1
ATOM 1400 N N . GLY A 1 178 ? 1.417 -12.859 -20.125 1 88.81 178 GLY A N 1
ATOM 1401 C CA . GLY A 1 178 ? 2.734 -12.844 -20.734 1 88.81 178 GLY A CA 1
ATOM 1402 C C . GLY A 1 178 ? 3.789 -13.555 -19.922 1 88.81 178 GLY A C 1
ATOM 1403 O O . GLY A 1 178 ? 4.879 -13.852 -20.406 1 88.81 178 GLY A O 1
ATOM 1404 N N . MET A 1 179 ? 3.445 -13.82 -18.719 1 87.5 179 MET A N 1
ATOM 1405 C CA . MET A 1 179 ? 4.418 -14.445 -17.844 1 87.5 179 MET A CA 1
ATOM 1406 C C . MET A 1 179 ? 4.793 -15.844 -18.328 1 87.5 179 MET A C 1
ATOM 1408 O O . MET A 1 179 ? 5.969 -16.203 -18.328 1 87.5 179 MET A O 1
ATOM 1412 N N . THR A 1 180 ? 3.879 -16.594 -18.828 1 83.25 180 THR A N 1
ATOM 1413 C CA . THR A 1 180 ? 4.102 -17.984 -19.188 1 83.25 180 THR A CA 1
ATOM 1414 C C . THR A 1 180 ? 4.938 -18.078 -20.453 1 83.25 180 THR A C 1
ATOM 1416 O O . THR A 1 180 ? 5.484 -19.141 -20.766 1 83.25 180 THR A O 1
ATOM 1419 N N . VAL A 1 181 ? 5.078 -16.984 -21.141 1 83.31 181 VAL A N 1
ATOM 1420 C CA . VAL A 1 181 ? 5.883 -17 -22.359 1 83.31 181 VAL A CA 1
ATOM 1421 C C . VAL A 1 181 ? 7.129 -16.141 -22.172 1 83.31 181 VAL A C 1
ATOM 1423 O O . VAL A 1 181 ? 7.887 -15.93 -23.125 1 83.31 181 VAL A O 1
ATOM 1426 N N . ASP A 1 182 ? 7.215 -15.633 -20.969 1 85.06 182 ASP A N 1
ATOM 1427 C CA . ASP A 1 182 ? 8.391 -14.828 -20.641 1 85.06 182 ASP A CA 1
ATOM 1428 C C . ASP A 1 182 ? 9.609 -15.711 -20.391 1 85.06 182 ASP A C 1
ATOM 1430 O O . ASP A 1 182 ? 9.633 -16.5 -19.438 1 85.06 182 ASP A O 1
ATOM 1434 N N . PRO A 1 183 ? 10.664 -15.531 -21.156 1 83.88 183 PRO A N 1
ATOM 1435 C CA . PRO A 1 183 ? 11.852 -16.375 -20.984 1 83.88 183 PRO A CA 1
ATOM 1436 C C . PRO A 1 183 ? 12.57 -16.109 -19.656 1 83.88 183 PRO A C 1
ATOM 1438 O O . PRO A 1 183 ? 13.344 -16.953 -19.203 1 83.88 183 PRO A O 1
ATOM 1441 N N . SER A 1 184 ? 12.297 -14.969 -19.062 1 81.44 184 SER A N 1
ATOM 1442 C CA . SER A 1 184 ? 12.969 -14.609 -17.812 1 81.44 184 SER A CA 1
ATOM 1443 C C . SER A 1 184 ? 12.289 -15.266 -16.609 1 81.44 184 SER A C 1
ATOM 1445 O O . SER A 1 184 ? 12.859 -15.297 -15.516 1 81.44 184 SER A O 1
ATOM 1447 N N . CYS A 1 185 ? 11.188 -15.828 -16.906 1 85.75 185 CYS A N 1
ATOM 1448 C CA . CYS A 1 185 ? 10.5 -16.5 -15.812 1 85.75 185 CYS A CA 1
ATOM 1449 C C . CYS A 1 185 ? 11.148 -17.844 -15.516 1 85.75 185 CYS A C 1
ATOM 1451 O O . CYS A 1 185 ? 11.422 -18.625 -16.422 1 85.75 185 CYS A O 1
ATOM 1453 N N . ASP A 1 186 ? 11.305 -18.109 -14.25 1 91.06 186 ASP A N 1
ATOM 1454 C CA . ASP A 1 186 ? 11.922 -19.359 -13.812 1 91.06 186 ASP A CA 1
ATOM 1455 C C . ASP A 1 186 ? 11.094 -20.562 -14.25 1 91.06 186 ASP A C 1
ATOM 1457 O O . ASP A 1 186 ? 9.875 -20.578 -14.102 1 91.06 186 ASP A O 1
ATOM 1461 N N . LYS A 1 187 ? 11.734 -21.594 -14.695 1 92.56 187 LYS A N 1
ATOM 1462 C CA . LYS A 1 187 ? 11.062 -22.75 -15.289 1 92.56 187 LYS A CA 1
ATOM 1463 C C . LYS A 1 187 ? 10.273 -23.531 -14.242 1 92.56 187 LYS A C 1
ATOM 1465 O O . LYS A 1 187 ? 9.195 -24.062 -14.531 1 92.56 187 LYS A O 1
ATOM 1470 N N . VAL A 1 188 ? 10.859 -23.594 -13.047 1 95.31 188 VAL A N 1
ATOM 1471 C CA . VAL A 1 188 ? 10.211 -24.328 -11.969 1 95.31 188 VAL A CA 1
ATOM 1472 C C . VAL A 1 188 ? 8.898 -23.641 -11.602 1 95.31 188 VAL A C 1
ATOM 1474 O O . VAL A 1 188 ? 7.863 -24.297 -11.445 1 95.31 188 VAL A O 1
ATOM 1477 N N . ARG A 1 189 ? 8.898 -22.375 -11.5 1 94.44 189 ARG A N 1
ATOM 1478 C CA . ARG A 1 189 ? 7.707 -21.594 -11.211 1 94.44 189 ARG A CA 1
ATOM 1479 C C . ARG A 1 189 ? 6.68 -21.719 -12.328 1 94.44 189 ARG A C 1
ATOM 1481 O O . ARG A 1 189 ? 5.488 -21.906 -12.07 1 94.44 189 ARG A O 1
ATOM 1488 N N . LEU A 1 190 ? 7.152 -21.688 -13.539 1 95.25 190 LEU A N 1
ATOM 1489 C CA . LEU A 1 190 ? 6.297 -21.766 -14.719 1 95.25 190 LEU A CA 1
ATOM 1490 C C . LEU A 1 190 ? 5.559 -23.094 -14.773 1 95.25 190 LEU A C 1
ATOM 1492 O O . LEU A 1 190 ? 4.391 -23.156 -15.164 1 95.25 190 LEU A O 1
ATOM 1496 N N . LYS A 1 191 ? 6.25 -24.156 -14.422 1 96 191 LYS A N 1
ATOM 1497 C CA . LYS A 1 191 ? 5.625 -25.484 -14.391 1 96 191 LYS A CA 1
ATOM 1498 C C . LYS A 1 191 ? 4.414 -25.5 -13.461 1 96 191 LYS A C 1
ATOM 1500 O O . LYS A 1 191 ? 3.391 -26.109 -13.773 1 96 191 LYS A O 1
ATOM 1505 N N . GLY A 1 192 ? 4.578 -24.844 -12.328 1 97.19 192 GLY A N 1
ATOM 1506 C CA . GLY A 1 192 ? 3.451 -24.734 -11.414 1 97.19 192 GLY A CA 1
ATOM 1507 C C . GLY A 1 192 ? 2.271 -23.984 -12.008 1 97.19 192 GLY A C 1
ATOM 1508 O O . GLY A 1 192 ? 1.131 -24.453 -11.914 1 97.19 192 GLY A O 1
ATOM 1509 N N . TYR A 1 193 ? 2.529 -22.891 -12.656 1 96.56 193 TYR A N 1
ATOM 1510 C CA . TYR A 1 193 ? 1.482 -22.078 -13.273 1 96.56 193 TYR A CA 1
ATOM 1511 C C . TYR A 1 193 ? 0.788 -22.859 -14.391 1 96.56 193 TYR A C 1
ATOM 1513 O O . TYR A 1 193 ? -0.436 -22.797 -14.523 1 96.56 193 TYR A O 1
ATOM 1521 N N . ASP A 1 194 ? 1.535 -23.594 -15.156 1 95.38 194 ASP A N 1
ATOM 1522 C CA . ASP A 1 194 ? 0.99 -24.375 -16.25 1 95.38 194 ASP A CA 1
ATOM 1523 C C . ASP A 1 194 ? 0.043 -25.453 -15.734 1 95.38 194 ASP A C 1
ATOM 1525 O O . ASP A 1 194 ? -1.002 -25.719 -16.328 1 95.38 194 ASP A O 1
ATOM 1529 N N . ALA A 1 195 ? 0.474 -26.094 -14.664 1 96.75 195 ALA A N 1
ATOM 1530 C CA . ALA A 1 195 ? -0.384 -27.109 -14.062 1 96.75 195 ALA A CA 1
ATOM 1531 C C . ALA A 1 195 ? -1.722 -26.516 -13.633 1 96.75 195 ALA A C 1
ATOM 1533 O O . ALA A 1 195 ? -2.773 -27.141 -13.828 1 96.75 195 ALA A O 1
ATOM 1534 N N . MET A 1 196 ? -1.67 -25.328 -13.047 1 97.06 196 MET A N 1
ATOM 1535 C CA . MET A 1 196 ? -2.893 -24.656 -12.625 1 97.06 196 MET A CA 1
ATOM 1536 C C . MET A 1 196 ? -3.74 -24.25 -13.828 1 97.06 196 MET A C 1
ATOM 1538 O O . MET A 1 196 ? -4.969 -24.297 -13.766 1 97.06 196 MET A O 1
ATOM 1542 N N . LYS A 1 197 ? -3.096 -23.828 -14.852 1 94.75 197 LYS A N 1
ATOM 1543 C CA . LYS A 1 197 ? -3.793 -23.469 -16.078 1 94.75 197 LYS A CA 1
ATOM 1544 C C . LYS A 1 197 ? -4.57 -24.641 -16.656 1 94.75 197 LYS A C 1
ATOM 1546 O O . LYS A 1 197 ? -5.723 -24.5 -17.062 1 94.75 197 LYS A O 1
ATOM 1551 N N . ARG A 1 198 ? -4.012 -25.781 -16.641 1 95.25 198 ARG A N 1
ATOM 1552 C CA . ARG A 1 198 ? -4.664 -27 -17.141 1 95.25 198 ARG A CA 1
ATOM 1553 C C . ARG A 1 198 ? -5.895 -27.344 -16.312 1 95.25 198 ARG A C 1
ATOM 1555 O O . ARG A 1 198 ? -6.859 -27.906 -16.828 1 95.25 198 ARG A O 1
ATOM 1562 N N . MET A 1 199 ? -5.82 -26.922 -15.062 1 95.94 199 MET A N 1
ATOM 1563 C CA . MET A 1 199 ? -6.922 -27.219 -14.148 1 95.94 199 MET A CA 1
ATOM 1564 C C . MET A 1 199 ? -7.984 -26.125 -14.219 1 95.94 199 MET A C 1
ATOM 1566 O O . MET A 1 199 ? -8.992 -26.188 -13.516 1 95.94 199 MET A O 1
ATOM 1570 N N . GLY A 1 200 ? -7.781 -25.078 -15 1 95.44 200 GLY A N 1
ATOM 1571 C CA . GLY A 1 200 ? -8.734 -23.984 -15.133 1 95.44 200 GLY A CA 1
ATOM 1572 C C . GLY A 1 200 ? -8.797 -23.094 -13.898 1 95.44 200 GLY A C 1
ATOM 1573 O O . GLY A 1 200 ? -9.859 -22.594 -13.547 1 95.44 200 GLY A O 1
ATOM 1574 N N . LYS A 1 201 ? -7.664 -22.953 -13.258 1 97.44 201 LYS A N 1
ATOM 1575 C CA . LYS A 1 201 ? -7.668 -22.234 -11.984 1 97.44 201 LYS A CA 1
ATOM 1576 C C . LYS A 1 201 ? -6.832 -20.953 -12.07 1 97.44 201 LYS A C 1
ATOM 1578 O O . LYS A 1 201 ? -6.504 -20.359 -11.047 1 97.44 201 LYS A O 1
ATOM 1583 N N . VAL A 1 202 ? -6.52 -20.484 -13.305 1 97.62 202 VAL A N 1
ATOM 1584 C CA . VAL A 1 202 ? -5.652 -19.312 -13.461 1 97.62 202 VAL A CA 1
ATOM 1585 C C . VAL A 1 202 ? -6.48 -18.125 -13.914 1 97.62 202 VAL A C 1
ATOM 1587 O O . VAL A 1 202 ? -7.23 -18.203 -14.891 1 97.62 202 VAL A O 1
ATOM 1590 N N . ILE A 1 203 ? -6.309 -17.031 -13.18 1 97.5 203 ILE A N 1
ATOM 1591 C CA . ILE A 1 203 ? -6.836 -15.727 -13.547 1 97.5 203 ILE A CA 1
ATOM 1592 C C . ILE A 1 203 ? -5.719 -14.859 -14.125 1 97.5 203 ILE A C 1
ATOM 1594 O O . ILE A 1 203 ? -4.703 -14.625 -13.461 1 97.5 203 ILE A O 1
ATOM 1598 N N . PRO A 1 204 ? -5.941 -14.383 -15.336 1 96.75 204 PRO A N 1
ATOM 1599 C CA . PRO A 1 204 ? -4.914 -13.5 -15.898 1 96.75 204 PRO A CA 1
ATOM 1600 C C . PRO A 1 204 ? -5.098 -12.039 -15.477 1 96.75 204 PRO A C 1
ATOM 1602 O O . PRO A 1 204 ? -6.227 -11.578 -15.32 1 96.75 204 PRO A O 1
ATOM 1605 N N . THR A 1 205 ? -4.047 -11.336 -15.273 1 97.94 205 THR A N 1
ATOM 1606 C CA . THR A 1 205 ? -4.047 -9.891 -15.07 1 97.94 205 THR A CA 1
ATOM 1607 C C . THR A 1 205 ? -3.207 -9.195 -16.141 1 97.94 205 THR A C 1
ATOM 1609 O O . THR A 1 205 ? -2.273 -9.789 -16.688 1 97.94 205 THR A O 1
ATOM 1612 N N . LYS A 1 206 ? -3.568 -7.992 -16.406 1 97.44 206 LYS A N 1
ATOM 1613 C CA . LYS A 1 206 ? -2.814 -7.176 -17.359 1 97.44 206 LYS A CA 1
ATOM 1614 C C . LYS A 1 206 ? -1.658 -6.461 -16.656 1 97.44 206 LYS A C 1
ATOM 1616 O O . LYS A 1 206 ? -1.811 -5.953 -15.547 1 97.44 206 LYS A O 1
ATOM 1621 N N . ARG A 1 207 ? -0.606 -6.453 -17.344 1 96.06 207 ARG A N 1
ATOM 1622 C CA . ARG A 1 207 ? 0.562 -5.75 -16.828 1 96.06 207 ARG A CA 1
ATOM 1623 C C . ARG A 1 207 ? 0.386 -4.238 -16.938 1 96.06 207 ARG A C 1
ATOM 1625 O O . ARG A 1 207 ? -0.119 -3.738 -17.938 1 96.06 207 ARG A O 1
ATOM 1632 N N . THR A 1 208 ? 0.792 -3.527 -15.906 1 97.12 208 THR A N 1
ATOM 1633 C CA . THR A 1 208 ? 0.839 -2.07 -15.969 1 97.12 208 THR A CA 1
ATOM 1634 C C . THR A 1 208 ? 2.145 -1.601 -16.609 1 97.12 208 THR A C 1
ATOM 1636 O O . THR A 1 208 ? 3.225 -1.813 -16.047 1 97.12 208 THR A O 1
ATOM 1639 N N . LEU A 1 209 ? 2.039 -0.938 -17.688 1 95.81 209 LEU A N 1
ATOM 1640 C CA . LEU A 1 209 ? 3.223 -0.504 -18.422 1 95.81 209 LEU A CA 1
ATOM 1641 C C . LEU A 1 209 ? 3.646 0.896 -17.984 1 95.81 209 LEU A C 1
ATOM 1643 O O . LEU A 1 209 ? 2.816 1.689 -17.547 1 95.81 209 LEU A O 1
ATOM 1647 N N . GLY A 1 210 ? 4.945 1.138 -18.047 1 95 210 GLY A N 1
ATOM 1648 C CA . GLY A 1 210 ? 5.457 2.479 -17.812 1 95 210 GLY A CA 1
ATOM 1649 C C . GLY A 1 210 ? 5.762 2.752 -16.344 1 95 210 GLY A C 1
ATOM 1650 O O . GLY A 1 210 ? 5.863 3.908 -15.938 1 95 210 GLY A O 1
ATOM 1651 N N . ILE A 1 211 ? 5.836 1.746 -15.562 1 96.06 211 ILE A N 1
ATOM 1652 C CA . ILE A 1 211 ? 6.102 1.906 -14.141 1 96.06 211 ILE A CA 1
ATOM 1653 C C . ILE A 1 211 ? 7.609 1.922 -13.898 1 96.06 211 ILE A C 1
ATOM 1655 O O . ILE A 1 211 ? 8.352 1.125 -14.484 1 96.06 211 ILE A O 1
ATOM 1659 N N . THR A 1 212 ? 8.062 2.818 -12.992 1 94.06 212 THR A N 1
ATOM 1660 C CA . THR A 1 212 ? 9.461 2.879 -12.578 1 94.06 212 THR A CA 1
ATOM 1661 C C . THR A 1 212 ? 9.789 1.741 -11.617 1 94.06 212 THR A C 1
ATOM 1663 O O . THR A 1 212 ? 9.141 1.591 -10.578 1 94.06 212 THR A O 1
ATOM 1666 N N . VAL A 1 213 ? 10.719 0.944 -11.945 1 91.44 213 VAL A N 1
ATOM 1667 C CA . VAL A 1 213 ? 11.219 -0.112 -11.07 1 91.44 213 VAL A CA 1
ATOM 1668 C C . VAL A 1 213 ? 12.578 0.297 -10.5 1 91.44 213 VAL A C 1
ATOM 1670 O O . VAL A 1 213 ? 13.547 0.475 -11.242 1 91.44 213 VAL A O 1
ATOM 1673 N N . VAL A 1 214 ? 12.633 0.491 -9.195 1 90.38 214 VAL A N 1
ATOM 1674 C CA . VAL A 1 214 ? 13.844 0.957 -8.523 1 90.38 214 VAL A CA 1
ATOM 1675 C C . VAL A 1 214 ? 14.734 -0.235 -8.172 1 90.38 214 VAL A C 1
ATOM 1677 O O . VAL A 1 214 ? 14.289 -1.168 -7.496 1 90.38 214 VAL A O 1
ATOM 1680 N N . THR A 1 215 ? 15.914 -0.286 -8.68 1 81 215 THR A N 1
ATOM 1681 C CA . THR A 1 215 ? 16.906 -1.312 -8.367 1 81 215 THR A CA 1
ATOM 1682 C C . THR A 1 215 ? 18.109 -0.703 -7.656 1 81 215 THR A C 1
ATOM 1684 O O . THR A 1 215 ? 18.516 0.419 -7.965 1 81 215 THR A O 1
ATOM 1687 N N . PRO A 1 216 ? 18.547 -1.353 -6.5 1 73.31 216 PRO A N 1
ATOM 1688 C CA . PRO A 1 216 ? 19.672 -0.767 -5.77 1 73.31 216 PRO A CA 1
ATOM 1689 C C . PRO A 1 216 ? 20.906 -0.574 -6.648 1 73.31 216 PRO A C 1
ATOM 1691 O O . PRO A 1 216 ? 21.094 -1.3 -7.629 1 73.31 216 PRO A O 1
ATOM 1694 N N . ALA A 1 217 ? 21.688 0.514 -6.355 1 58.5 217 ALA A N 1
ATOM 1695 C CA . ALA A 1 217 ? 22.984 0.724 -6.977 1 58.5 217 ALA A CA 1
ATOM 1696 C C . ALA A 1 217 ? 23.891 -0.49 -6.777 1 58.5 217 ALA A C 1
ATOM 1698 O O . ALA A 1 217 ? 23.828 -1.149 -5.738 1 58.5 217 ALA A O 1
ATOM 1699 N N . SER A 1 218 ? 24.125 -1.269 -7.797 1 49.03 218 SER A N 1
ATOM 1700 C CA . SER A 1 218 ? 25 -2.436 -7.766 1 49.03 218 SER A CA 1
ATOM 1701 C C . SER A 1 218 ? 26.109 -2.26 -6.742 1 49.03 218 SER A C 1
ATOM 1703 O O . SER A 1 218 ? 26.828 -1.252 -6.758 1 49.03 218 SER A O 1
ATOM 1705 N N . LEU A 1 219 ? 25.984 -2.596 -5.484 1 44.81 219 LEU A N 1
ATOM 1706 C CA . LEU A 1 219 ? 27.297 -2.719 -4.863 1 44.81 219 LEU A CA 1
ATOM 1707 C C . LEU A 1 219 ? 28.281 -3.383 -5.809 1 44.81 219 LEU A C 1
ATOM 1709 O O . LEU A 1 219 ? 27.891 -4.199 -6.648 1 44.81 219 LEU A O 1
ATOM 1713 N N . PRO A 1 220 ? 29.594 -2.895 -5.93 1 36.75 220 PRO A N 1
ATOM 1714 C CA . PRO A 1 220 ? 30.516 -3.621 -6.793 1 36.75 220 PRO A CA 1
ATOM 1715 C C . PRO A 1 220 ? 30.406 -5.137 -6.645 1 36.75 220 PRO A C 1
ATOM 1717 O O . PRO A 1 220 ? 30.203 -5.641 -5.539 1 36.75 220 PRO A O 1
ATOM 1720 N N . ASN A 1 221 ? 29.812 -5.75 -7.582 1 36.12 221 ASN A N 1
ATOM 1721 C CA . ASN A 1 221 ? 29.797 -7.203 -7.695 1 36.12 221 ASN A CA 1
ATOM 1722 C C . ASN A 1 221 ? 31.047 -7.828 -7.102 1 36.12 221 ASN A C 1
ATOM 1724 O O . ASN A 1 221 ? 32.156 -7.57 -7.574 1 36.12 221 ASN A O 1
ATOM 1728 N N . PRO A 1 222 ? 31.125 -8.156 -5.848 1 35.47 222 PRO A N 1
ATOM 1729 C CA . PRO A 1 222 ? 32.344 -8.969 -5.711 1 35.47 222 PRO A CA 1
ATOM 1730 C C . PRO A 1 222 ? 32.5 -10 -6.828 1 35.47 222 PRO A C 1
ATOM 1732 O O . PRO A 1 222 ? 31.5 -10.367 -7.469 1 35.47 222 PRO A O 1
ATOM 1735 N N . GLY A 1 223 ? 33.625 -10.266 -7.383 1 34.19 223 GLY A N 1
ATOM 1736 C CA . GLY A 1 223 ? 33.969 -11.25 -8.406 1 34.19 223 GLY A CA 1
ATOM 1737 C C . GLY A 1 223 ? 33.125 -12.508 -8.305 1 34.19 223 GLY A C 1
ATOM 1738 O O . GLY A 1 223 ? 32.594 -12.82 -7.242 1 34.19 223 GLY A O 1
ATOM 1739 N N . THR A 1 224 ? 32.562 -12.844 -9.383 1 35.22 224 THR A N 1
ATOM 1740 C CA . THR A 1 224 ? 31.797 -14.062 -9.648 1 35.22 224 THR A CA 1
ATOM 1741 C C . THR A 1 224 ? 32.375 -15.242 -8.875 1 35.22 224 THR A C 1
ATOM 1743 O O . THR A 1 224 ? 33.562 -15.594 -9.078 1 35.22 224 THR A O 1
ATOM 1746 N N . PRO A 1 225 ? 31.969 -15.461 -7.691 1 32.38 225 PRO A N 1
ATOM 1747 C CA . PRO A 1 225 ? 32.688 -16.672 -7.281 1 32.38 225 PRO A CA 1
ATOM 1748 C C . PRO A 1 225 ? 32.688 -17.75 -8.359 1 32.38 225 PRO A C 1
ATOM 1750 O O . PRO A 1 225 ? 31.656 -17.984 -9.008 1 32.38 225 PRO A O 1
ATOM 1753 N N . LYS A 1 226 ? 33.812 -17.953 -9.008 1 33.09 226 LYS A N 1
ATOM 1754 C CA . LYS A 1 226 ? 33.938 -19.078 -9.938 1 33.09 226 LYS A CA 1
ATOM 1755 C C . LYS A 1 226 ? 33.312 -20.344 -9.375 1 33.09 226 LYS A C 1
ATOM 1757 O O . LYS A 1 226 ? 33.5 -20.672 -8.203 1 33.09 226 LYS A O 1
ATOM 1762 N N . SER A 1 227 ? 32.062 -20.594 -9.906 1 28.42 227 SER A N 1
ATOM 1763 C CA . SER A 1 227 ? 31.375 -21.828 -9.539 1 28.42 227 SER A CA 1
ATOM 1764 C C . SER A 1 227 ? 32.375 -22.969 -9.312 1 28.42 227 SER A C 1
ATOM 1766 O O . SER A 1 227 ? 33.312 -23.141 -10.086 1 28.42 227 SER A O 1
ATOM 1768 N N . PRO A 1 228 ? 32.562 -23.281 -8.109 1 32.16 228 PRO A N 1
ATOM 1769 C CA . PRO A 1 228 ? 33.531 -24.391 -8.023 1 32.16 228 PRO A CA 1
ATOM 1770 C C . PRO A 1 228 ? 33.281 -25.484 -9.047 1 32.16 228 PRO A C 1
ATOM 1772 O O . PRO A 1 228 ? 32.125 -25.672 -9.469 1 32.16 228 PRO A O 1
ATOM 1775 N N . PRO A 1 229 ? 34.219 -25.734 -9.961 1 29.56 229 PRO A N 1
ATOM 1776 C CA . PRO A 1 229 ? 34 -26.781 -10.969 1 29.56 229 PRO A CA 1
ATOM 1777 C C . PRO A 1 229 ? 33.219 -27.969 -10.43 1 29.56 229 PRO A C 1
ATOM 1779 O O . PRO A 1 229 ? 33.406 -28.359 -9.273 1 29.56 229 PRO A O 1
ATOM 1782 N N . ILE A 1 230 ? 31.938 -28 -10.805 1 30.73 230 ILE A N 1
ATOM 1783 C CA . ILE A 1 230 ? 31.188 -29.219 -10.516 1 30.73 230 ILE A CA 1
ATOM 1784 C C . ILE A 1 230 ? 32.094 -30.438 -10.602 1 30.73 230 ILE A C 1
ATOM 1786 O O . ILE A 1 230 ? 32.688 -30.703 -11.656 1 30.73 230 ILE A O 1
ATOM 1790 N N . ILE A 1 231 ? 32.844 -30.594 -9.562 1 31.97 231 ILE A N 1
ATOM 1791 C CA . ILE A 1 231 ? 33.594 -31.859 -9.562 1 31.97 231 ILE A CA 1
ATOM 1792 C C . ILE A 1 231 ? 32.688 -33 -10.008 1 31.97 231 ILE A C 1
ATOM 1794 O O . ILE A 1 231 ? 31.656 -33.25 -9.391 1 31.97 231 ILE A O 1
ATOM 1798 N N . ALA A 1 232 ? 32.656 -33.156 -11.375 1 33.41 232 ALA A N 1
ATOM 1799 C CA . ALA A 1 232 ? 32.062 -34.375 -11.969 1 33.41 232 ALA A CA 1
ATOM 1800 C C . ALA A 1 232 ? 32.281 -35.562 -11.047 1 33.41 232 ALA A C 1
ATOM 1802 O O . ALA A 1 232 ? 33.406 -35.969 -10.758 1 33.41 232 ALA A O 1
ATOM 1803 N N . LEU A 1 233 ? 31.391 -35.594 -10.023 1 30.48 233 LEU A N 1
ATOM 1804 C CA . LEU A 1 233 ? 31.422 -36.844 -9.305 1 30.48 233 LEU A CA 1
ATOM 1805 C C . LEU A 1 233 ? 31.672 -38.031 -10.258 1 30.48 233 LEU A C 1
ATOM 1807 O O . LEU A 1 233 ? 30.938 -38.219 -11.227 1 30.48 233 LEU A O 1
ATOM 1811 N N . LEU A 1 234 ? 32.875 -38.344 -10.43 1 31.86 234 LEU A N 1
ATOM 1812 C CA . LEU A 1 234 ? 33.344 -39.531 -11.133 1 31.86 234 LEU A CA 1
ATOM 1813 C C . LEU A 1 234 ? 32.406 -40.719 -10.93 1 31.86 234 LEU A C 1
ATOM 1815 O O . LEU A 1 234 ? 32.062 -41.062 -9.797 1 31.86 234 LEU A O 1
ATOM 1819 N N . SER A 1 235 ? 31.391 -40.844 -11.914 1 31.23 235 SER A N 1
ATOM 1820 C CA . SER A 1 235 ? 30.609 -42.062 -12.039 1 31.23 235 SER A CA 1
ATOM 1821 C C . SER A 1 235 ? 31.406 -43.281 -11.594 1 31.23 235 SER A C 1
ATOM 1823 O O . SER A 1 235 ? 32.469 -43.562 -12.164 1 31.23 235 SER A O 1
ATOM 1825 N N . GLU A 1 236 ? 31.453 -43.438 -10.258 1 34.38 236 GLU A N 1
ATOM 1826 C CA . GLU A 1 236 ? 32.031 -44.719 -9.836 1 34.38 236 GLU A CA 1
ATOM 1827 C C . GLU A 1 236 ? 31.578 -45.875 -10.75 1 34.38 236 GLU A C 1
ATOM 1829 O O . GLU A 1 236 ? 30.375 -46.094 -10.93 1 34.38 236 GLU A O 1
ATOM 1834 N N . GLU A 1 237 ? 32.344 -46.094 -11.805 1 36.41 237 GLU A N 1
ATOM 1835 C CA . GLU A 1 237 ? 32.25 -47.281 -12.664 1 36.41 237 GLU A CA 1
ATOM 1836 C C . GLU A 1 237 ? 31.875 -48.5 -11.852 1 36.41 237 GLU A C 1
ATOM 1838 O O . GLU A 1 237 ? 32.594 -48.875 -10.922 1 36.41 237 GLU A O 1
ATOM 1843 N N . THR A 1 238 ? 30.531 -48.719 -11.617 1 38.53 238 THR A N 1
ATOM 1844 C CA . THR A 1 238 ? 30.109 -50 -11.039 1 38.53 238 THR A CA 1
ATOM 1845 C C . THR A 1 238 ? 30.891 -51.156 -11.641 1 38.53 238 THR A C 1
ATOM 1847 O O . THR A 1 238 ? 30.953 -51.281 -12.859 1 38.53 238 THR A O 1
ATOM 1850 N N . PRO A 1 239 ? 31.875 -51.594 -10.883 1 38.06 239 PRO A N 1
ATOM 1851 C CA . PRO A 1 239 ? 32.719 -52.688 -11.375 1 38.06 239 PRO A CA 1
ATOM 1852 C C . PRO A 1 239 ? 31.891 -53.781 -12.047 1 38.06 239 PRO A C 1
ATOM 1854 O O . PRO A 1 239 ? 30.766 -54.062 -11.617 1 38.06 239 PRO A O 1
ATOM 1857 N N . GLU A 1 240 ? 31.984 -53.812 -13.391 1 38.09 240 GLU A N 1
ATOM 1858 C CA . GLU A 1 240 ? 31.375 -54.875 -14.188 1 38.09 240 GLU A CA 1
ATOM 1859 C C . GLU A 1 240 ? 31.484 -56.219 -13.484 1 38.09 240 GLU A C 1
ATOM 1861 O O . GLU A 1 240 ? 32.531 -56.562 -12.953 1 38.09 240 GLU A O 1
ATOM 1866 N N . PRO A 1 241 ? 30.312 -56.719 -12.93 1 36.41 241 PRO A N 1
ATOM 1867 C CA . PRO A 1 241 ? 30.375 -58.031 -12.281 1 36.41 241 PRO A CA 1
ATOM 1868 C C . PRO A 1 241 ? 31.25 -59.031 -13.039 1 36.41 241 PRO A C 1
ATOM 1870 O O . PRO A 1 241 ? 31.219 -59.062 -14.273 1 36.41 241 PRO A O 1
ATOM 1873 N N . LEU A 1 242 ? 32.5 -59.188 -12.555 1 32.75 242 LEU A N 1
ATOM 1874 C CA . LEU A 1 242 ? 33.375 -60.219 -13.078 1 32.75 242 LEU A CA 1
ATOM 1875 C C . LEU A 1 242 ? 32.594 -61.5 -13.391 1 32.75 242 LEU A C 1
ATOM 1877 O O . LEU A 1 242 ? 32.031 -62.125 -12.492 1 32.75 242 LEU A O 1
ATOM 1881 N N . VAL A 1 243 ? 31.781 -61.375 -14.461 1 30.81 243 VAL A N 1
ATOM 1882 C CA . VAL A 1 243 ? 31.203 -62.625 -14.938 1 30.81 243 VAL A CA 1
ATOM 1883 C C . VAL A 1 243 ? 32.25 -63.719 -14.922 1 30.81 243 VAL A C 1
ATOM 1885 O O . VAL A 1 243 ? 33.312 -63.594 -15.578 1 30.81 243 VAL A O 1
ATOM 1888 N N . GLU A 1 244 ? 32.531 -64.25 -13.711 1 29.12 244 GLU A N 1
ATOM 1889 C CA . GLU A 1 244 ? 33.281 -65.5 -13.656 1 29.12 244 GLU A CA 1
ATOM 1890 C C . GLU A 1 244 ? 32.875 -66.438 -14.797 1 29.12 244 GLU A C 1
ATOM 1892 O O . GLU A 1 244 ? 31.688 -66.812 -14.914 1 29.12 244 GLU A O 1
ATOM 1897 N N . PHE A 1 245 ? 33.438 -66.188 -15.969 1 27.25 245 PHE A N 1
ATOM 1898 C CA . PHE A 1 245 ? 33.406 -67.312 -16.891 1 27.25 245 PHE A CA 1
ATOM 1899 C C . PHE A 1 245 ? 34 -68.562 -16.25 1 27.25 245 PHE A C 1
ATOM 1901 O O . PHE A 1 245 ? 34.969 -68.438 -15.477 1 27.25 245 PHE A O 1
ATOM 1908 N N . MET B 1 1 ? -63.062 66.062 3.293 1 26.86 1 MET B N 1
ATOM 1909 C CA . MET B 1 1 ? -63.219 64.812 2.541 1 26.86 1 MET B CA 1
ATOM 1910 C C . MET B 1 1 ? -62.125 63.844 2.852 1 26.86 1 MET B C 1
ATOM 1912 O O . MET B 1 1 ? -60.938 64.125 2.662 1 26.86 1 MET B O 1
ATOM 1916 N N . SER B 1 2 ? -62.344 63.094 3.928 1 28.95 2 SER B N 1
ATOM 1917 C CA . SER B 1 2 ? -61.719 62.25 4.941 1 28.95 2 SER B CA 1
ATOM 1918 C C . SER B 1 2 ? -61.156 61 4.316 1 28.95 2 SER B C 1
ATOM 1920 O O . SER B 1 2 ? -61.875 60.125 3.82 1 28.95 2 SER B O 1
ATOM 1922 N N . ASP B 1 3 ? -60.031 61.188 3.508 1 26.95 3 ASP B N 1
ATOM 1923 C CA . ASP B 1 3 ? -59.25 60.25 2.697 1 26.95 3 ASP B CA 1
ATOM 1924 C C . ASP B 1 3 ? -58.781 59.062 3.516 1 26.95 3 ASP B C 1
ATOM 1926 O O . ASP B 1 3 ? -58 59.188 4.445 1 26.95 3 ASP B O 1
ATOM 1930 N N . ASP B 1 4 ? -59.656 58.125 3.816 1 27.52 4 ASP B N 1
ATOM 1931 C CA . ASP B 1 4 ? -59.719 56.844 4.504 1 27.52 4 ASP B CA 1
ATOM 1932 C C . ASP B 1 4 ? -58.719 55.844 3.902 1 27.52 4 ASP B C 1
ATOM 1934 O O . ASP B 1 4 ? -59.062 55.094 2.973 1 27.52 4 ASP B O 1
ATOM 1938 N N . LEU B 1 5 ? -57.594 56.375 3.43 1 29.09 5 LEU B N 1
ATOM 1939 C CA . LEU B 1 5 ? -56.719 55.438 2.738 1 29.09 5 LEU B CA 1
ATOM 1940 C C . LEU B 1 5 ? -56.469 54.219 3.58 1 29.09 5 LEU B C 1
ATOM 1942 O O . LEU B 1 5 ? -56.188 54.312 4.777 1 29.09 5 LEU B O 1
ATOM 1946 N N . SER B 1 6 ? -57.094 53.062 3.207 1 27.86 6 SER B N 1
ATOM 1947 C CA . SER B 1 6 ? -57.219 51.656 3.553 1 27.86 6 SER B CA 1
ATOM 1948 C C . SER B 1 6 ? -55.844 51.031 3.779 1 27.86 6 SER B C 1
ATOM 1950 O O . SER B 1 6 ? -54.938 51.25 2.998 1 27.86 6 SER B O 1
ATOM 1952 N N . ASP B 1 7 ? -55.5 50.719 5.07 1 26.7 7 ASP B N 1
ATOM 1953 C CA . ASP B 1 7 ? -54.375 50.125 5.801 1 26.7 7 ASP B CA 1
ATOM 1954 C C . ASP B 1 7 ? -54.094 48.719 5.277 1 26.7 7 ASP B C 1
ATOM 1956 O O . ASP B 1 7 ? -54.875 47.781 5.527 1 26.7 7 ASP B O 1
ATOM 1960 N N . TYR B 1 8 ? -53.969 48.594 3.908 1 27.66 8 TYR B N 1
ATOM 1961 C CA . TYR B 1 8 ? -53.719 47.219 3.457 1 27.66 8 TYR B CA 1
ATOM 1962 C C . TYR B 1 8 ? -52.656 46.531 4.316 1 27.66 8 TYR B C 1
ATOM 1964 O O . TYR B 1 8 ? -51.625 47.125 4.613 1 27.66 8 TYR B O 1
ATOM 1972 N N . ASP B 1 9 ? -53.156 45.688 5.188 1 27.08 9 ASP B N 1
ATOM 1973 C CA . ASP B 1 9 ? -52.469 44.719 6.059 1 27.08 9 ASP B CA 1
ATOM 1974 C C . ASP B 1 9 ? -51.438 43.875 5.273 1 27.08 9 ASP B C 1
ATOM 1976 O O . ASP B 1 9 ? -51.812 43.188 4.336 1 27.08 9 ASP B O 1
ATOM 1980 N N . VAL B 1 10 ? -50.344 44.469 4.938 1 27.28 10 VAL B N 1
ATOM 1981 C CA . VAL B 1 10 ? -49.25 43.688 4.367 1 27.28 10 VAL B CA 1
ATOM 1982 C C . VAL B 1 10 ? -49.062 42.406 5.168 1 27.28 10 VAL B C 1
ATOM 1984 O O . VAL B 1 10 ? -48.781 42.438 6.371 1 27.28 10 VAL B O 1
ATOM 1987 N N . VAL B 1 11 ? -49.844 41.375 4.863 1 29.31 11 VAL B N 1
ATOM 1988 C CA . VAL B 1 11 ? -49.656 40 5.324 1 29.31 11 VAL B CA 1
ATOM 1989 C C . VAL B 1 11 ? -48.188 39.625 5.297 1 29.31 11 VAL B C 1
ATOM 1991 O O . VAL B 1 11 ? -47.531 39.688 4.246 1 29.31 11 VAL B O 1
ATOM 1994 N N . SER B 1 12 ? -47.5 39.969 6.348 1 24.03 12 SER B N 1
ATOM 1995 C CA . SER B 1 12 ? -46.156 39.5 6.59 1 24.03 12 SER B CA 1
ATOM 1996 C C . SER B 1 12 ? -46 38.031 6.238 1 24.03 12 SER B C 1
ATOM 1998 O O . SER B 1 12 ? -46.75 37.188 6.73 1 24.03 12 SER B O 1
ATOM 2000 N N . ASP B 1 13 ? -45.906 37.688 4.988 1 27.12 13 ASP B N 1
ATOM 2001 C CA . ASP B 1 13 ? -45.625 36.312 4.645 1 27.12 13 ASP B CA 1
ATOM 2002 C C . ASP B 1 13 ? -44.656 35.688 5.629 1 27.12 13 ASP B C 1
ATOM 2004 O O . ASP B 1 13 ? -43.656 36.312 5.988 1 27.12 13 ASP B O 1
ATOM 2008 N N . PRO B 1 14 ? -45.125 34.781 6.52 1 29.03 14 PRO B N 1
ATOM 2009 C CA . PRO B 1 14 ? -44.344 33.969 7.461 1 29.03 14 PRO B CA 1
ATOM 2010 C C . PRO B 1 14 ? -43 33.531 6.891 1 29.03 14 PRO B C 1
ATOM 2012 O O . PRO B 1 14 ? -42.812 33.562 5.672 1 29.03 14 PRO B O 1
ATOM 2015 N N . GLY B 1 15 ? -42 33.438 7.828 1 25.67 15 GLY B N 1
ATOM 2016 C CA . GLY B 1 15 ? -40.625 33 8.008 1 25.67 15 GLY B CA 1
ATOM 2017 C C . GLY B 1 15 ? -40.312 31.688 7.309 1 25.67 15 GLY B C 1
ATOM 2018 O O . GLY B 1 15 ? -40.969 30.672 7.57 1 25.67 15 GLY B O 1
ATOM 2019 N N . ARG B 1 16 ? -40.156 31.672 5.949 1 25.72 16 ARG B N 1
ATOM 2020 C CA . ARG B 1 16 ? -39.531 30.547 5.289 1 25.72 16 ARG B CA 1
ATOM 2021 C C . ARG B 1 16 ? -38.406 29.984 6.129 1 25.72 16 ARG B C 1
ATOM 2023 O O . ARG B 1 16 ? -37.375 30.656 6.309 1 25.72 16 ARG B O 1
ATOM 2030 N N . HIS B 1 17 ? -38.719 29.391 7.258 1 27.5 17 HIS B N 1
ATOM 2031 C CA . HIS B 1 17 ? -37.75 28.516 7.895 1 27.5 17 HIS B CA 1
ATOM 2032 C C . HIS B 1 17 ? -37 27.688 6.859 1 27.5 17 HIS B C 1
ATOM 2034 O O . HIS B 1 17 ? -37.625 27.016 6.031 1 27.5 17 HIS B O 1
ATOM 2040 N N . SER B 1 18 ? -35.938 28.297 6.328 1 26.06 18 SER B N 1
ATOM 2041 C CA . SER B 1 18 ? -34.969 27.547 5.52 1 26.06 18 SER B CA 1
ATOM 2042 C C . SER B 1 18 ? -34.75 26.156 6.082 1 26.06 18 SER B C 1
ATOM 2044 O O . SER B 1 18 ? -34.344 26 7.238 1 26.06 18 SER B O 1
ATOM 2046 N N . LEU B 1 19 ? -35.594 25.203 5.773 1 26.61 19 LEU B N 1
ATOM 2047 C CA . LEU B 1 19 ? -35.344 23.766 5.844 1 26.61 19 LEU B CA 1
ATOM 2048 C C . LEU B 1 19 ? -33.938 23.422 5.355 1 26.61 19 LEU B C 1
ATOM 2050 O O . LEU B 1 19 ? -33.625 22.266 5.086 1 26.61 19 LEU B O 1
ATOM 2054 N N . GLU B 1 20 ? -33.156 24.391 5.012 1 28.97 20 GLU B N 1
ATOM 2055 C CA . GLU B 1 20 ? -31.891 23.797 4.605 1 28.97 20 GLU B CA 1
ATOM 2056 C C . GLU B 1 20 ? -31.344 22.875 5.691 1 28.97 20 GLU B C 1
ATOM 2058 O O . GLU B 1 20 ? -30.688 23.328 6.625 1 28.97 20 GLU B O 1
ATOM 2063 N N . SER B 1 21 ? -32.219 22.281 6.492 1 27.47 21 SER B N 1
ATOM 2064 C CA . SER B 1 21 ? -31.641 21.203 7.285 1 27.47 21 SER B CA 1
ATOM 2065 C C . SER B 1 21 ? -30.562 20.438 6.504 1 27.47 21 SER B C 1
ATOM 2067 O O . SER B 1 21 ? -30.781 20.094 5.34 1 27.47 21 SER B O 1
ATOM 2069 N N . SER B 1 22 ? -29.312 20.781 6.742 1 28.41 22 SER B N 1
ATOM 2070 C CA . SER B 1 22 ? -28.047 20.125 6.438 1 28.41 22 SER B CA 1
ATOM 2071 C C . SER B 1 22 ? -28.188 18.609 6.48 1 28.41 22 SER B C 1
ATOM 2073 O O . SER B 1 22 ? -28.438 18.031 7.543 1 28.41 22 SER B O 1
ATOM 2075 N N . ILE B 1 23 ? -28.828 17.984 5.617 1 29.14 23 ILE B N 1
ATOM 2076 C CA . ILE B 1 23 ? -28.625 16.562 5.352 1 29.14 23 ILE B CA 1
ATOM 2077 C C . ILE B 1 23 ? -27.156 16.219 5.57 1 29.14 23 ILE B C 1
ATOM 2079 O O . ILE B 1 23 ? -26.312 16.406 4.68 1 29.14 23 ILE B O 1
ATOM 2083 N N . ALA B 1 24 ? -26.469 16.641 6.656 1 32.56 24 ALA B N 1
ATOM 2084 C CA . ALA B 1 24 ? -25.297 15.867 7.055 1 32.56 24 ALA B CA 1
ATOM 2085 C C . ALA B 1 24 ? -25.453 14.398 6.68 1 32.56 24 ALA B C 1
ATOM 2087 O O . ALA B 1 24 ? -26.297 13.695 7.246 1 32.56 24 ALA B O 1
ATOM 2088 N N . ASP B 1 25 ? -25.484 14.109 5.402 1 31.52 25 ASP B N 1
ATOM 2089 C CA . ASP B 1 25 ? -25.438 12.773 4.816 1 31.52 25 ASP B CA 1
ATOM 2090 C C . ASP B 1 25 ? -24.75 11.789 5.75 1 31.52 25 ASP B C 1
ATOM 2092 O O . ASP B 1 25 ? -23.656 12.055 6.242 1 31.52 25 ASP B O 1
ATOM 2096 N N . LEU B 1 26 ? -25.438 11.094 6.547 1 32.88 26 LEU B N 1
ATOM 2097 C CA . LEU B 1 26 ? -25.016 9.875 7.227 1 32.88 26 LEU B CA 1
ATOM 2098 C C . LEU B 1 26 ? -24.016 9.102 6.391 1 32.88 26 LEU B C 1
ATOM 2100 O O . LEU B 1 26 ? -24.391 8.297 5.531 1 32.88 26 LEU B O 1
ATOM 2104 N N . THR B 1 27 ? -23.062 9.766 5.859 1 36.03 27 THR B N 1
ATOM 2105 C CA . THR B 1 27 ? -22.078 8.836 5.316 1 36.03 27 THR B CA 1
ATOM 2106 C C . THR B 1 27 ? -21.844 7.668 6.27 1 36.03 27 THR B C 1
ATOM 2108 O O . THR B 1 27 ? -21.547 7.871 7.445 1 36.03 27 THR B O 1
ATOM 2111 N N . PRO B 1 28 ? -22.531 6.609 6.09 1 36.81 28 PRO B N 1
ATOM 2112 C CA . PRO B 1 28 ? -22.266 5.457 6.957 1 36.81 28 PRO B CA 1
ATOM 2113 C C . PRO B 1 28 ? -20.844 5.426 7.488 1 36.81 28 PRO B C 1
ATOM 2115 O O . PRO B 1 28 ? -19.922 5.969 6.855 1 36.81 28 PRO B O 1
ATOM 2118 N N . ASN B 1 29 ? -20.719 5.438 8.797 1 40.06 29 ASN B N 1
ATOM 2119 C CA . ASN B 1 29 ? -19.422 5.184 9.414 1 40.06 29 ASN B CA 1
ATOM 2120 C C . ASN B 1 29 ? -18.547 4.285 8.539 1 40.06 29 ASN B C 1
ATOM 2122 O O . ASN B 1 29 ? -18.953 3.178 8.18 1 40.06 29 ASN B O 1
ATOM 2126 N N . PRO B 1 30 ? -17.672 4.855 7.77 1 46.69 30 PRO B N 1
ATOM 2127 C CA . PRO B 1 30 ? -16.828 3.959 6.965 1 46.69 30 PRO B CA 1
ATOM 2128 C C . PRO B 1 30 ? -16.484 2.662 7.695 1 46.69 30 PRO B C 1
ATOM 2130 O O . PRO B 1 30 ? -16.344 2.658 8.922 1 46.69 30 PRO B O 1
ATOM 2133 N N . ALA B 1 31 ? -16.969 1.57 7.25 1 49.47 31 ALA B N 1
ATOM 2134 C CA . ALA B 1 31 ? -16.641 0.251 7.777 1 49.47 31 ALA B CA 1
ATOM 2135 C C . ALA B 1 31 ? -15.18 0.195 8.234 1 49.47 31 ALA B C 1
ATOM 2137 O O . ALA B 1 31 ? -14.312 0.844 7.645 1 49.47 31 ALA B O 1
ATOM 2138 N N . PRO B 1 32 ? -15.086 -0.161 9.547 1 55.22 32 PRO B N 1
ATOM 2139 C CA . PRO B 1 32 ? -13.711 -0.299 10.031 1 55.22 32 PRO B CA 1
ATOM 2140 C C . PRO B 1 32 ? -12.789 -0.966 9.016 1 55.22 32 PRO B C 1
ATOM 2142 O O . PRO B 1 32 ? -13.219 -1.865 8.289 1 55.22 32 PRO B O 1
ATOM 2145 N N . THR B 1 33 ? -11.75 -0.236 8.625 1 67.75 33 THR B N 1
ATOM 2146 C CA . THR B 1 33 ? -10.758 -0.794 7.719 1 67.75 33 THR B CA 1
ATOM 2147 C C . THR B 1 33 ? -10.25 -2.141 8.234 1 67.75 33 THR B C 1
ATOM 2149 O O . THR B 1 33 ? -9.805 -2.246 9.375 1 67.75 33 THR B O 1
ATOM 2152 N N . ASN B 1 34 ? -10.547 -3.174 7.555 1 85.75 34 ASN B N 1
ATOM 2153 C CA . ASN B 1 34 ? -9.992 -4.48 7.891 1 85.75 34 ASN B CA 1
ATOM 2154 C C . ASN B 1 34 ? -8.477 -4.508 7.723 1 85.75 34 ASN B C 1
ATOM 2156 O O . ASN B 1 34 ? -7.957 -4.184 6.652 1 85.75 34 ASN B O 1
ATOM 2160 N N . GLU B 1 35 ? -7.785 -4.652 8.82 1 93.69 35 GLU B N 1
ATOM 2161 C CA . GLU B 1 35 ? -6.332 -4.777 8.828 1 93.69 35 GLU B CA 1
ATOM 2162 C C . GLU B 1 35 ? -5.902 -6.23 9.016 1 93.69 35 GLU B C 1
ATOM 2164 O O . GLU B 1 35 ? -6.129 -6.816 10.078 1 93.69 35 GLU B O 1
ATOM 2169 N N . PRO B 1 36 ? -5.262 -6.828 7.988 1 95.94 36 PRO B N 1
ATOM 2170 C CA . PRO B 1 36 ? -4.762 -8.188 8.18 1 95.94 36 PRO B CA 1
ATOM 2171 C C . PRO B 1 36 ? -3.762 -8.297 9.328 1 95.94 36 PRO B C 1
ATOM 2173 O O . PRO B 1 36 ? -3.051 -7.332 9.625 1 95.94 36 PRO B O 1
ATOM 2176 N N . SER B 1 37 ? -3.695 -9.477 9.898 1 94.75 37 SER B N 1
ATOM 2177 C CA . SER B 1 37 ? -2.752 -9.703 10.992 1 94.75 37 SER B CA 1
ATOM 2178 C C . SER B 1 37 ? -1.312 -9.672 10.492 1 94.75 37 SER B C 1
ATOM 2180 O O . SER B 1 37 ? -1.017 -10.18 9.406 1 94.75 37 SER B O 1
ATOM 2182 N N . PRO B 1 38 ? -0.446 -9.109 11.32 1 94.75 38 PRO B N 1
ATOM 2183 C CA . PRO B 1 38 ? 0.966 -9.156 10.93 1 94.75 38 PRO B CA 1
ATOM 2184 C C . PRO B 1 38 ? 1.587 -10.539 11.125 1 94.75 38 PRO B C 1
ATOM 2186 O O . PRO B 1 38 ? 1.066 -11.352 11.891 1 94.75 38 PRO B O 1
ATOM 2189 N N . VAL B 1 39 ? 2.641 -10.75 10.32 1 93.81 39 VAL B N 1
ATOM 2190 C CA . VAL B 1 39 ? 3.477 -11.906 10.625 1 93.81 39 VAL B CA 1
ATOM 2191 C C . VAL B 1 39 ? 4.094 -11.75 12.008 1 93.81 39 VAL B C 1
ATOM 2193 O O . VAL B 1 39 ? 4.477 -10.641 12.406 1 93.81 39 VAL B O 1
ATOM 2196 N N . GLN B 1 40 ? 4.238 -12.836 12.727 1 94.25 40 GLN B N 1
ATOM 2197 C CA . GLN B 1 40 ? 4.691 -12.781 14.109 1 94.25 40 GLN B CA 1
ATOM 2198 C C . GLN B 1 40 ? 6.07 -12.133 14.211 1 94.25 40 GLN B C 1
ATOM 2200 O O . GLN B 1 40 ? 6.316 -11.328 15.109 1 94.25 40 GLN B O 1
ATOM 2205 N N . GLU B 1 41 ? 6.914 -12.492 13.344 1 95.25 41 GLU B N 1
ATOM 2206 C CA . GLU B 1 41 ? 8.266 -11.945 13.375 1 95.25 41 GLU B CA 1
ATOM 2207 C C . GLU B 1 41 ? 8.25 -10.422 13.211 1 95.25 41 GLU B C 1
ATOM 2209 O O . GLU B 1 41 ? 9.047 -9.719 13.828 1 95.25 41 GLU B O 1
ATOM 2214 N N . ALA B 1 42 ? 7.402 -9.938 12.297 1 94.81 42 ALA B N 1
ATOM 2215 C CA . ALA B 1 42 ? 7.273 -8.492 12.109 1 94.81 42 ALA B CA 1
ATOM 2216 C C . ALA B 1 42 ? 6.734 -7.82 13.367 1 94.81 42 ALA B C 1
ATOM 2218 O O . ALA B 1 42 ? 7.223 -6.766 13.773 1 94.81 42 ALA B O 1
ATOM 2219 N N . TYR B 1 43 ? 5.758 -8.445 13.93 1 94.94 43 TYR B N 1
ATOM 2220 C CA . TYR B 1 43 ? 5.172 -7.969 15.172 1 94.94 43 TYR B CA 1
ATOM 2221 C C . TYR B 1 43 ? 6.238 -7.836 16.266 1 94.94 43 TYR B C 1
ATOM 2223 O O . TYR B 1 43 ? 6.254 -6.852 17 1 94.94 43 TYR B O 1
ATOM 2231 N N . ASP B 1 44 ? 7.133 -8.734 16.328 1 95.75 44 ASP B N 1
ATOM 2232 C CA . ASP B 1 44 ? 8.18 -8.75 17.344 1 95.75 44 ASP B CA 1
ATOM 2233 C C . ASP B 1 44 ? 9.258 -7.719 17.031 1 95.75 44 ASP B C 1
ATOM 2235 O O . ASP B 1 44 ? 9.805 -7.098 17.953 1 95.75 44 ASP B O 1
ATOM 2239 N N . LYS B 1 45 ? 9.508 -7.465 15.859 1 95.62 45 LYS B N 1
ATOM 2240 C CA . LYS B 1 45 ? 10.656 -6.668 15.438 1 95.62 45 LYS B CA 1
ATOM 2241 C C . LYS B 1 45 ? 10.32 -5.18 15.445 1 95.62 45 LYS B C 1
ATOM 2243 O O . LYS B 1 45 ? 11.133 -4.359 15.867 1 95.62 45 LYS B O 1
ATOM 2248 N N . PHE B 1 46 ? 9.164 -4.793 14.883 1 95.5 46 PHE B N 1
ATOM 2249 C CA . PHE B 1 46 ? 8.836 -3.387 14.688 1 95.5 46 PHE B CA 1
ATOM 2250 C C . PHE B 1 46 ? 7.875 -2.896 15.766 1 95.5 46 PHE B C 1
ATOM 2252 O O . PHE B 1 46 ? 6.715 -3.309 15.812 1 95.5 46 PHE B O 1
ATOM 2259 N N . ALA B 1 47 ? 8.297 -1.959 16.531 1 96.19 47 ALA B N 1
ATOM 2260 C CA . ALA B 1 47 ? 7.523 -1.483 17.688 1 96.19 47 ALA B CA 1
ATOM 2261 C C . ALA B 1 47 ? 6.219 -0.832 17.234 1 96.19 47 ALA B C 1
ATOM 2263 O O . ALA B 1 47 ? 5.191 -0.958 17.906 1 96.19 47 ALA B O 1
ATOM 2264 N N . THR B 1 48 ? 6.25 -0.177 16.109 1 97.12 48 THR B N 1
ATOM 2265 C CA . THR B 1 48 ? 5.074 0.565 15.672 1 97.12 48 THR B CA 1
ATOM 2266 C C . THR B 1 48 ? 3.969 -0.387 15.227 1 97.12 48 THR B C 1
ATOM 2268 O O . THR B 1 48 ? 2.799 -0.004 15.164 1 97.12 48 THR B O 1
ATOM 2271 N N . ILE B 1 49 ? 4.289 -1.593 14.836 1 96.69 49 ILE B N 1
ATOM 2272 C CA . ILE B 1 49 ? 3.299 -2.594 14.453 1 96.69 49 ILE B CA 1
ATOM 2273 C C . ILE B 1 49 ? 2.473 -2.994 15.68 1 96.69 49 ILE B C 1
ATOM 2275 O O . ILE B 1 49 ? 1.29 -3.32 15.555 1 96.69 49 ILE B O 1
ATOM 2279 N N . ARG B 1 50 ? 3.064 -2.881 16.828 1 96.5 50 ARG B N 1
ATOM 2280 C CA . ARG B 1 50 ? 2.426 -3.318 18.062 1 96.5 50 ARG B CA 1
ATOM 2281 C C . ARG B 1 50 ? 1.436 -2.273 18.562 1 96.5 50 ARG B C 1
ATOM 2283 O O . ARG B 1 50 ? 0.637 -2.551 19.469 1 96.5 50 ARG B O 1
ATOM 2290 N N . LEU B 1 51 ? 1.534 -1.118 18.078 1 97.06 51 LEU B N 1
ATOM 2291 C CA . LEU B 1 51 ? 0.613 -0.081 18.516 1 97.06 51 LEU B CA 1
ATOM 2292 C C . LEU B 1 51 ? -0.824 -0.433 18.156 1 97.06 51 LEU B C 1
ATOM 2294 O O . LEU B 1 51 ? -1.145 -0.586 16.969 1 97.06 51 LEU B O 1
ATOM 2298 N N . THR B 1 52 ? -1.66 -0.531 19.125 1 96.38 52 THR B N 1
ATOM 2299 C CA . THR B 1 52 ? -3.086 -0.708 18.875 1 96.38 52 THR B CA 1
ATOM 2300 C C . THR B 1 52 ? -3.75 0.63 18.562 1 96.38 52 THR B C 1
ATOM 2302 O O . THR B 1 52 ? -3.154 1.689 18.781 1 96.38 52 THR B O 1
ATOM 2305 N N . ALA B 1 53 ? -4.953 0.526 18.016 1 96 53 ALA B N 1
ATOM 2306 C CA . ALA B 1 53 ? -5.711 1.752 17.797 1 96 53 ALA B CA 1
ATOM 2307 C C . ALA B 1 53 ? -5.848 2.561 19.078 1 96 53 ALA B C 1
ATOM 2309 O O . ALA B 1 53 ? -5.719 3.787 19.062 1 96 53 ALA B O 1
ATOM 2310 N N . ASN B 1 54 ? -6.105 1.892 20.156 1 95.94 54 ASN B N 1
ATOM 2311 C CA . ASN B 1 54 ? -6.227 2.561 21.453 1 95.94 54 ASN B CA 1
ATOM 2312 C C . ASN B 1 54 ? -4.922 3.246 21.859 1 95.94 54 ASN B C 1
ATOM 2314 O O . ASN B 1 54 ? -4.934 4.387 22.328 1 95.94 54 ASN B O 1
ATOM 2318 N N . ASP B 1 55 ? -3.791 2.559 21.688 1 97.12 55 ASP B N 1
ATOM 2319 C CA . ASP B 1 55 ? -2.494 3.164 21.984 1 97.12 55 ASP B CA 1
ATOM 2320 C C . ASP B 1 55 ? -2.305 4.461 21.188 1 97.12 55 ASP B C 1
ATOM 2322 O O . ASP B 1 55 ? -1.877 5.473 21.75 1 97.12 55 ASP B O 1
ATOM 2326 N N . ILE B 1 56 ? -2.609 4.43 19.922 1 97.5 56 ILE B N 1
ATOM 2327 C CA . ILE B 1 56 ? -2.418 5.559 19.016 1 97.5 56 ILE B CA 1
ATOM 2328 C C . ILE B 1 56 ? -3.33 6.711 19.438 1 97.5 56 ILE B C 1
ATOM 2330 O O . ILE B 1 56 ? -2.895 7.863 19.5 1 97.5 56 ILE B O 1
ATOM 2334 N N . GLN B 1 57 ? -4.535 6.43 19.766 1 96.06 57 GLN B N 1
ATOM 2335 C CA . GLN B 1 57 ? -5.504 7.457 20.141 1 96.06 57 GLN B CA 1
ATOM 2336 C C . GLN B 1 57 ? -5.152 8.094 21.484 1 96.06 57 GLN B C 1
ATOM 2338 O O . GLN B 1 57 ? -5.32 9.297 21.656 1 96.06 57 GLN B O 1
ATOM 2343 N N . VAL B 1 58 ? -4.676 7.316 22.406 1 95.5 58 VAL B N 1
ATOM 2344 C CA . VAL B 1 58 ? -4.227 7.855 23.688 1 95.5 58 VAL B CA 1
ATOM 2345 C C . VAL B 1 58 ? -3.059 8.812 23.453 1 95.5 58 VAL B C 1
ATOM 2347 O O . VAL B 1 58 ? -3.031 9.914 24.016 1 95.5 58 VAL B O 1
ATOM 2350 N N . ASN B 1 59 ? -2.105 8.344 22.641 1 95.5 59 ASN B N 1
ATOM 2351 C CA . ASN B 1 59 ? -0.98 9.211 22.312 1 95.5 59 ASN B CA 1
ATOM 2352 C C . ASN B 1 59 ? -1.444 10.508 21.672 1 95.5 59 ASN B C 1
ATOM 2354 O O . ASN B 1 59 ? -0.938 11.586 21.984 1 95.5 59 ASN B O 1
ATOM 2358 N N . THR B 1 60 ? -2.342 10.414 20.75 1 96 60 THR B N 1
ATOM 2359 C CA . THR B 1 60 ? -2.893 11.57 20.047 1 96 60 THR B CA 1
ATOM 2360 C C . THR B 1 60 ? -3.578 12.516 21.031 1 96 60 THR B C 1
ATOM 2362 O O . THR B 1 60 ? -3.305 13.719 21.047 1 96 60 THR B O 1
ATOM 2365 N N . ARG B 1 61 ? -4.414 12.031 21.922 1 93.69 61 ARG B N 1
ATOM 2366 C CA . ARG B 1 61 ? -5.145 12.836 22.891 1 93.69 61 ARG B CA 1
ATOM 2367 C C . ARG B 1 61 ? -4.191 13.531 23.859 1 93.69 61 ARG B C 1
ATOM 2369 O O . ARG B 1 61 ? -4.359 14.711 24.172 1 93.69 61 ARG B O 1
ATOM 2376 N N . THR B 1 62 ? -3.271 12.758 24.281 1 93.19 62 THR B N 1
ATOM 2377 C CA . THR B 1 62 ? -2.279 13.305 25.203 1 93.19 62 THR B CA 1
ATOM 2378 C C . THR B 1 62 ? -1.523 14.461 24.562 1 93.19 62 THR B C 1
ATOM 2380 O O . THR B 1 62 ? -1.322 15.5 25.188 1 93.19 62 THR B O 1
ATOM 2383 N N . SER B 1 63 ? -1.148 14.281 23.359 1 93.25 63 SER B N 1
ATOM 2384 C CA . SER B 1 63 ? -0.374 15.297 22.656 1 93.25 63 SER B CA 1
ATOM 2385 C C . SER B 1 63 ? -1.208 16.547 22.391 1 93.25 63 SER B C 1
ATOM 2387 O O . SER B 1 63 ? -0.672 17.656 22.344 1 93.25 63 SER B O 1
ATOM 2389 N N . LEU B 1 64 ? -2.457 16.422 22.203 1 92.88 64 LEU B N 1
ATOM 2390 C CA . LEU B 1 64 ? -3.34 17.547 21.891 1 92.88 64 LEU B CA 1
ATOM 2391 C C . LEU B 1 64 ? -3.898 18.172 23.156 1 92.88 64 LEU B C 1
ATOM 2393 O O . LEU B 1 64 ? -4.594 19.203 23.094 1 92.88 64 LEU B O 1
ATOM 2397 N N . GLY B 1 65 ? -3.586 17.578 24.328 1 87.75 65 GLY B N 1
ATOM 2398 C CA . GLY B 1 65 ? -4.098 18.094 25.594 1 87.75 65 GLY B CA 1
ATOM 2399 C C . GLY B 1 65 ? -5.586 17.844 25.766 1 87.75 65 GLY B C 1
ATOM 2400 O O . GLY B 1 65 ? -6.27 18.641 26.438 1 87.75 65 GLY B O 1
ATOM 2401 N N . LEU B 1 66 ? -6.043 16.844 25.109 1 79.38 66 LEU B N 1
ATOM 2402 C CA . LEU B 1 66 ? -7.457 16.516 25.203 1 79.38 66 LEU B CA 1
ATOM 2403 C C . LEU B 1 66 ? -7.723 15.602 26.406 1 79.38 66 LEU B C 1
ATOM 2405 O O . LEU B 1 66 ? -6.855 14.828 26.797 1 79.38 66 LEU B O 1
ATOM 2409 N N . ALA B 1 67 ? -8.875 15.836 27.094 1 70.81 67 ALA B N 1
ATOM 2410 C CA . ALA B 1 67 ? -9.266 15.016 28.234 1 70.81 67 ALA B CA 1
ATOM 2411 C C . ALA B 1 67 ? -9.406 13.547 27.828 1 70.81 67 ALA B C 1
ATOM 2413 O O . ALA B 1 67 ? -9.672 13.242 26.672 1 70.81 67 ALA B O 1
ATOM 2414 N N . PRO B 1 68 ? -9.062 12.672 28.891 1 64.62 68 PRO B N 1
ATOM 2415 C CA . PRO B 1 68 ? -9.227 11.25 28.578 1 64.62 68 PRO B CA 1
ATOM 2416 C C . PRO B 1 68 ? -10.664 10.883 28.234 1 64.62 68 PRO B C 1
ATOM 2418 O O . PRO B 1 68 ? -11.602 11.547 28.688 1 64.62 68 PRO B O 1
ATOM 2421 N N . ALA B 1 69 ? -10.844 10.086 27.25 1 56.28 69 ALA B N 1
ATOM 2422 C CA . ALA B 1 69 ? -12.203 9.656 26.906 1 56.28 69 ALA B CA 1
ATOM 2423 C C . ALA B 1 69 ? -12.938 9.148 28.141 1 56.28 69 ALA B C 1
ATOM 2425 O O . ALA B 1 69 ? -12.406 8.344 28.906 1 56.28 69 ALA B O 1
ATOM 2426 N N . SER B 1 70 ? -13.609 9.867 28.953 1 51.44 70 SER B N 1
ATOM 2427 C CA . SER B 1 70 ? -14.359 9.422 30.109 1 51.44 70 SER B CA 1
ATOM 2428 C C . SER B 1 70 ? -15.312 8.289 29.75 1 51.44 70 SER B C 1
ATOM 2430 O O . SER B 1 70 ? -15.883 8.273 28.656 1 51.44 70 SER B O 1
ATOM 2432 N N . SER B 1 71 ? -15.172 7.078 30.344 1 45.38 71 SER B N 1
ATOM 2433 C CA . SER B 1 71 ? -16.016 5.898 30.234 1 45.38 71 SER B CA 1
ATOM 2434 C C . SER B 1 71 ? -17.484 6.25 30.438 1 45.38 71 SER B C 1
ATOM 2436 O O . SER B 1 71 ? -18.344 5.371 30.422 1 45.38 71 SER B O 1
ATOM 2438 N N . SER B 1 72 ? -17.891 7.27 31.172 1 41.62 72 SER B N 1
ATOM 2439 C CA . SER B 1 72 ? -19.312 7.379 31.5 1 41.62 72 SER B CA 1
ATOM 2440 C C . SER B 1 72 ? -20.156 7.52 30.234 1 41.62 72 SER B C 1
ATOM 2442 O O . SER B 1 72 ? -19.719 8.109 29.25 1 41.62 72 SER B O 1
ATOM 2444 N N . LYS B 1 73 ? -21.391 6.848 30.25 1 42.84 73 LYS B N 1
ATOM 2445 C CA . LYS B 1 73 ? -22.469 6.816 29.25 1 42.84 73 LYS B CA 1
ATOM 2446 C C . LYS B 1 73 ? -22.703 8.195 28.656 1 42.84 73 LYS B C 1
ATOM 2448 O O . LYS B 1 73 ? -23.219 8.32 27.531 1 42.84 73 LYS B O 1
ATOM 2453 N N . ALA B 1 74 ? -22.672 9.141 29.516 1 39.72 74 ALA B N 1
ATOM 2454 C CA . ALA B 1 74 ? -23.062 10.484 29.094 1 39.72 74 ALA B CA 1
ATOM 2455 C C . ALA B 1 74 ? -21.984 11.109 28.203 1 39.72 74 ALA B C 1
ATOM 2457 O O . ALA B 1 74 ? -22.281 11.984 27.391 1 39.72 74 ALA B O 1
ATOM 2458 N N . ASP B 1 75 ? -20.688 10.945 28.578 1 39.62 75 ASP B N 1
ATOM 2459 C CA . ASP B 1 75 ? -19.641 11.523 27.75 1 39.62 75 ASP B CA 1
ATOM 2460 C C . ASP B 1 75 ? -19.516 10.773 26.422 1 39.62 75 ASP B C 1
ATOM 2462 O O . ASP B 1 75 ? -18.641 11.086 25.609 1 39.62 75 ASP B O 1
ATOM 2466 N N . ARG B 1 76 ? -19.922 9.641 26.359 1 41.75 76 ARG B N 1
ATOM 2467 C CA . ARG B 1 76 ? -20.234 9 25.094 1 41.75 76 ARG B CA 1
ATOM 2468 C C . ARG B 1 76 ? -21.141 9.898 24.234 1 41.75 76 ARG B C 1
ATOM 2470 O O . ARG B 1 76 ? -21.438 9.562 23.094 1 41.75 76 ARG B O 1
ATOM 2477 N N . THR B 1 77 ? -21.953 10.625 24.922 1 39.72 77 THR B N 1
ATOM 2478 C CA . THR B 1 77 ? -22.859 11.5 24.172 1 39.72 77 THR B CA 1
ATOM 2479 C C . THR B 1 77 ? -22.062 12.461 23.297 1 39.72 77 THR B C 1
ATOM 2481 O O . THR B 1 77 ? -22.484 12.773 22.188 1 39.72 77 THR B O 1
ATOM 2484 N N . GLY B 1 78 ? -21.188 13.352 23.953 1 39.94 78 GLY B N 1
ATOM 2485 C CA . GLY B 1 78 ? -20.453 14.234 23.062 1 39.94 78 GLY B CA 1
ATOM 2486 C C . GLY B 1 78 ? -19.312 13.539 22.344 1 39.94 78 GLY B C 1
ATOM 2487 O O . GLY B 1 78 ? -18.188 14.023 22.344 1 39.94 78 GLY B O 1
ATOM 2488 N N . ASN B 1 79 ? -19 12.305 22.5 1 45.84 79 ASN B N 1
ATOM 2489 C CA . ASN B 1 79 ? -18.094 11.5 21.688 1 45.84 79 ASN B CA 1
ATOM 2490 C C . ASN B 1 79 ? -18.016 12.016 20.266 1 45.84 79 ASN B C 1
ATOM 2492 O O . ASN B 1 79 ? -19 11.977 19.516 1 45.84 79 ASN B O 1
ATOM 2496 N N . ASP B 1 80 ? -17.406 13.102 20.172 1 53.09 80 ASP B N 1
ATOM 2497 C CA . ASP B 1 80 ? -17.156 13.734 18.875 1 53.09 80 ASP B CA 1
ATOM 2498 C C . ASP B 1 80 ? -16.875 12.695 17.797 1 53.09 80 ASP B C 1
ATOM 2500 O O . ASP B 1 80 ? -15.734 12.258 17.625 1 53.09 80 ASP B O 1
ATOM 2504 N N . ASN B 1 81 ? -17.797 11.75 17.609 1 66.5 81 ASN B N 1
ATOM 2505 C CA . ASN B 1 81 ? -17.875 10.719 16.578 1 66.5 81 ASN B CA 1
ATOM 2506 C C . ASN B 1 81 ? -17.734 11.305 15.18 1 66.5 81 ASN B C 1
ATOM 2508 O O . ASN B 1 81 ? -17.969 10.617 14.188 1 66.5 81 ASN B O 1
ATOM 2512 N N . ARG B 1 82 ? -17.406 12.578 15.281 1 89.56 82 ARG B N 1
ATOM 2513 C CA . ARG B 1 82 ? -17.266 13.195 13.961 1 89.56 82 ARG B CA 1
ATOM 2514 C C . ARG B 1 82 ? -15.969 12.75 13.297 1 89.56 82 ARG B C 1
ATOM 2516 O O . ARG B 1 82 ? -14.93 12.641 13.945 1 89.56 82 ARG B O 1
ATOM 2523 N N . THR B 1 83 ? -16.109 12.492 12.078 1 96.12 83 THR B N 1
ATOM 2524 C CA . THR B 1 83 ? -14.945 12.133 11.281 1 96.12 83 THR B CA 1
ATOM 2525 C C . THR B 1 83 ? -13.938 13.281 11.242 1 96.12 83 THR B C 1
ATOM 2527 O O . THR B 1 83 ? -14.312 14.422 10.945 1 96.12 83 THR B O 1
ATOM 2530 N N . LYS B 1 84 ? -12.734 13.016 11.703 1 97.81 84 LYS B N 1
ATOM 2531 C CA . LYS B 1 84 ? -11.672 14.016 11.641 1 97.81 84 LYS B CA 1
ATOM 2532 C C . LYS B 1 84 ? -10.922 13.938 10.312 1 97.81 84 LYS B C 1
ATOM 2534 O O . LYS B 1 84 ? -10.594 12.844 9.844 1 97.81 84 LYS B O 1
ATOM 2539 N N . ARG B 1 85 ? -10.727 15.094 9.68 1 98.62 85 ARG B N 1
ATOM 2540 C CA . ARG B 1 85 ? -9.875 15.164 8.492 1 98.62 85 ARG B CA 1
ATOM 2541 C C . ARG B 1 85 ? -8.422 15.391 8.891 1 98.62 85 ARG B C 1
ATOM 2543 O O . ARG B 1 85 ? -8.078 16.422 9.461 1 98.62 85 ARG B O 1
ATOM 2550 N N . VAL B 1 86 ? -7.605 14.391 8.609 1 98.81 86 VAL B N 1
ATOM 2551 C CA . VAL B 1 86 ? -6.203 14.367 9.008 1 98.81 86 VAL B CA 1
ATOM 2552 C C . VAL B 1 86 ? -5.316 14.375 7.762 1 98.81 86 VAL B C 1
ATOM 2554 O O . VAL B 1 86 ? -5.613 13.695 6.777 1 98.81 86 VAL B O 1
ATOM 2557 N N . TYR B 1 87 ? -4.238 15.156 7.836 1 98.88 87 TYR B N 1
ATOM 2558 C CA . TYR B 1 87 ? -3.387 15.391 6.676 1 98.88 87 TYR B CA 1
ATOM 2559 C C . TYR B 1 87 ? -1.95 14.969 6.957 1 98.88 87 TYR B C 1
ATOM 2561 O O . TYR B 1 87 ? -1.395 15.289 8.008 1 98.88 87 TYR B O 1
ATOM 2569 N N . VAL B 1 88 ? -1.376 14.172 6 1 98.75 88 VAL B N 1
ATOM 2570 C CA . VAL B 1 88 ? 0.036 13.797 5.984 1 98.75 88 VAL B CA 1
ATOM 2571 C C . VAL B 1 88 ? 0.661 14.203 4.652 1 98.75 88 VAL B C 1
ATOM 2573 O O . VAL B 1 88 ? 0.106 13.922 3.586 1 98.75 88 VAL B O 1
ATOM 2576 N N . ASP B 1 89 ? 1.723 14.891 4.699 1 98.25 89 ASP B N 1
ATOM 2577 C CA . ASP B 1 89 ? 2.406 15.219 3.451 1 98.25 89 ASP B CA 1
ATOM 2578 C C . ASP B 1 89 ? 3.801 14.594 3.408 1 98.25 89 ASP B C 1
ATOM 2580 O O . ASP B 1 89 ? 4.336 14.188 4.441 1 98.25 89 ASP B O 1
ATOM 2584 N N . GLY B 1 90 ? 4.316 14.43 2.17 1 97.12 90 GLY B N 1
ATOM 2585 C CA . GLY B 1 90 ? 5.648 13.867 2.025 1 97.12 90 GLY B CA 1
ATOM 2586 C C . GLY B 1 90 ? 6.055 13.664 0.58 1 97.12 90 GLY B C 1
ATOM 2587 O O . GLY B 1 90 ? 5.312 14.016 -0.337 1 97.12 90 GLY B O 1
ATOM 2588 N N . LEU B 1 91 ? 7.324 13.203 0.454 1 96.69 91 LEU B N 1
ATOM 2589 C CA . LEU B 1 91 ? 7.848 12.812 -0.85 1 96.69 91 LEU B CA 1
ATOM 2590 C C . LEU B 1 91 ? 7.234 11.492 -1.304 1 96.69 91 LEU B C 1
ATOM 2592 O O . LEU B 1 91 ? 6.742 11.383 -2.43 1 96.69 91 LEU B O 1
ATOM 2596 N N . PHE B 1 92 ? 7.273 10.508 -0.364 1 97.69 92 PHE B N 1
ATOM 2597 C CA . PHE B 1 92 ? 6.824 9.148 -0.63 1 97.69 92 PHE B CA 1
ATOM 2598 C C . PHE B 1 92 ? 7.547 8.57 -1.842 1 97.69 92 PHE B C 1
ATOM 2600 O O . PHE B 1 92 ? 6.918 7.988 -2.729 1 97.69 92 PHE B O 1
ATOM 2607 N N . ASP B 1 93 ? 8.773 8.781 -1.925 1 96 93 ASP B N 1
ATOM 2608 C CA . ASP B 1 93 ? 9.562 8.422 -3.1 1 96 93 ASP B CA 1
ATOM 2609 C C . ASP B 1 93 ? 9.531 6.91 -3.338 1 96 93 ASP B C 1
ATOM 2611 O O . ASP B 1 93 ? 8.664 6.406 -4.051 1 96 93 ASP B O 1
ATOM 2615 N N . VAL B 1 94 ? 10.398 6.113 -2.717 1 96.62 94 VAL B N 1
ATOM 2616 C CA . VAL B 1 94 ? 10.281 4.66 -2.738 1 96.62 94 VAL B CA 1
ATOM 2617 C C . VAL B 1 94 ? 9.445 4.191 -1.553 1 96.62 94 VAL B C 1
ATOM 2619 O O . VAL B 1 94 ? 9.953 4.047 -0.44 1 96.62 94 VAL B O 1
ATOM 2622 N N . PHE B 1 95 ? 8.148 4.043 -1.902 1 98.06 95 PHE B N 1
ATOM 2623 C CA . PHE B 1 95 ? 7.176 3.727 -0.866 1 98.06 95 PHE B CA 1
ATOM 2624 C C . PHE B 1 95 ? 7.578 2.467 -0.108 1 98.06 95 PHE B C 1
ATOM 2626 O O . PHE B 1 95 ? 7.926 1.454 -0.718 1 98.06 95 PHE B O 1
ATOM 2633 N N . ASN B 1 96 ? 7.57 2.512 1.242 1 97.62 96 ASN B N 1
ATOM 2634 C CA . ASN B 1 96 ? 8.039 1.391 2.051 1 97.62 96 ASN B CA 1
ATOM 2635 C C . ASN B 1 96 ? 7.207 1.233 3.322 1 97.62 96 ASN B C 1
ATOM 2637 O O . ASN B 1 96 ? 6.207 1.934 3.508 1 97.62 96 ASN B O 1
ATOM 2641 N N . THR B 1 97 ? 7.609 0.301 4.137 1 98 97 THR B N 1
ATOM 2642 C CA . THR B 1 97 ? 6.879 -0.05 5.348 1 98 97 THR B CA 1
ATOM 2643 C C . THR B 1 97 ? 6.844 1.126 6.32 1 98 97 THR B C 1
ATOM 2645 O O . THR B 1 97 ? 5.855 1.321 7.031 1 98 97 THR B O 1
ATOM 2648 N N . GLY B 1 98 ? 7.887 1.89 6.383 1 97.62 98 GLY B N 1
ATOM 2649 C CA . GLY B 1 98 ? 7.891 3.074 7.227 1 97.62 98 GLY B CA 1
ATOM 2650 C C . GLY B 1 98 ? 6.781 4.051 6.887 1 97.62 98 GLY B C 1
ATOM 2651 O O . GLY B 1 98 ? 6.082 4.543 7.777 1 97.62 98 GLY B O 1
ATOM 2652 N N . HIS B 1 99 ? 6.641 4.344 5.586 1 98.38 99 HIS B N 1
ATOM 2653 C CA . HIS B 1 99 ? 5.547 5.195 5.129 1 98.38 99 HIS B CA 1
ATOM 2654 C C . HIS B 1 99 ? 4.195 4.621 5.535 1 98.38 99 HIS B C 1
ATOM 2656 O O . HIS B 1 99 ? 3.352 5.332 6.09 1 98.38 99 HIS B O 1
ATOM 2662 N N . ALA B 1 100 ? 4.023 3.357 5.258 1 98.62 100 ALA B N 1
ATOM 2663 C CA . ALA B 1 100 ? 2.74 2.709 5.508 1 98.62 100 ALA B CA 1
ATOM 2664 C C . ALA B 1 100 ? 2.373 2.77 6.988 1 98.62 100 ALA B C 1
ATOM 2666 O O . ALA B 1 100 ? 1.219 3.031 7.336 1 98.62 100 ALA B O 1
ATOM 2667 N N . LEU B 1 101 ? 3.316 2.521 7.793 1 98.5 101 LEU B N 1
ATOM 2668 C CA . LEU B 1 101 ? 3.047 2.484 9.227 1 98.5 101 LEU B CA 1
ATOM 2669 C C . LEU B 1 101 ? 2.793 3.889 9.766 1 98.5 101 LEU B C 1
ATOM 2671 O O . LEU B 1 101 ? 2.021 4.062 10.711 1 98.5 101 LEU B O 1
ATOM 2675 N N . GLN B 1 102 ? 3.418 4.91 9.188 1 98.62 102 GLN B N 1
ATOM 2676 C CA . GLN B 1 102 ? 3.064 6.281 9.547 1 98.62 102 GLN B CA 1
ATOM 2677 C C . GLN B 1 102 ? 1.62 6.594 9.164 1 98.62 102 GLN B C 1
ATOM 2679 O O . GLN B 1 102 ? 0.876 7.172 9.961 1 98.62 102 GLN B O 1
ATOM 2684 N N . LEU B 1 103 ? 1.261 6.207 7.969 1 98.75 103 LEU B N 1
ATOM 2685 C CA . LEU B 1 103 ? -0.1 6.43 7.492 1 98.75 103 LEU B CA 1
ATOM 2686 C C . LEU B 1 103 ? -1.107 5.664 8.344 1 98.75 103 LEU B C 1
ATOM 2688 O O . LEU B 1 103 ? -2.203 6.16 8.609 1 98.75 103 LEU B O 1
ATOM 2692 N N . ARG B 1 104 ? -0.748 4.504 8.781 1 98.69 104 ARG B N 1
ATOM 2693 C CA . ARG B 1 104 ? -1.586 3.727 9.695 1 98.69 104 ARG B CA 1
ATOM 2694 C C . ARG B 1 104 ? -1.825 4.477 11 1 98.69 104 ARG B C 1
ATOM 2696 O O . ARG B 1 104 ? -2.959 4.562 11.469 1 98.69 104 ARG B O 1
ATOM 2703 N N . GLN B 1 105 ? -0.724 4.984 11.578 1 98.69 105 GLN B N 1
ATOM 2704 C CA . GLN B 1 105 ? -0.861 5.754 12.805 1 98.69 105 GLN B CA 1
ATOM 2705 C C . GLN B 1 105 ? -1.769 6.961 12.609 1 98.69 105 GLN B C 1
ATOM 2707 O O . GLN B 1 105 ? -2.604 7.27 13.461 1 98.69 105 GLN B O 1
ATOM 2712 N N . ALA B 1 106 ? -1.604 7.613 11.469 1 98.75 106 ALA B N 1
ATOM 2713 C CA . ALA B 1 106 ? -2.439 8.766 11.156 1 98.75 106 ALA B CA 1
ATOM 2714 C C . ALA B 1 106 ? -3.91 8.375 11.062 1 98.75 106 ALA B C 1
ATOM 2716 O O . ALA B 1 106 ? -4.773 9.016 11.664 1 98.75 106 ALA B O 1
ATOM 2717 N N . LYS B 1 107 ? -4.199 7.309 10.383 1 98.44 107 LYS B N 1
ATOM 2718 C CA . LYS B 1 107 ? -5.566 6.852 10.156 1 98.44 107 LYS B CA 1
ATOM 2719 C C . LYS B 1 107 ? -6.234 6.43 11.461 1 98.44 107 LYS B C 1
ATOM 2721 O O . LYS B 1 107 ? -7.438 6.629 11.641 1 98.44 107 LYS B O 1
ATOM 2726 N N . LEU B 1 108 ? -5.465 5.941 12.344 1 97.88 108 LEU B N 1
ATOM 2727 C CA . LEU B 1 108 ? -6.02 5.379 13.57 1 97.88 108 LEU B CA 1
ATOM 2728 C C . LEU B 1 108 ? -5.934 6.383 14.719 1 97.88 108 LEU B C 1
ATOM 2730 O O . LEU B 1 108 ? -6.188 6.035 15.875 1 97.88 108 LEU B O 1
ATOM 2734 N N . SER B 1 109 ? -5.629 7.59 14.445 1 97.88 109 SER B N 1
ATOM 2735 C CA . S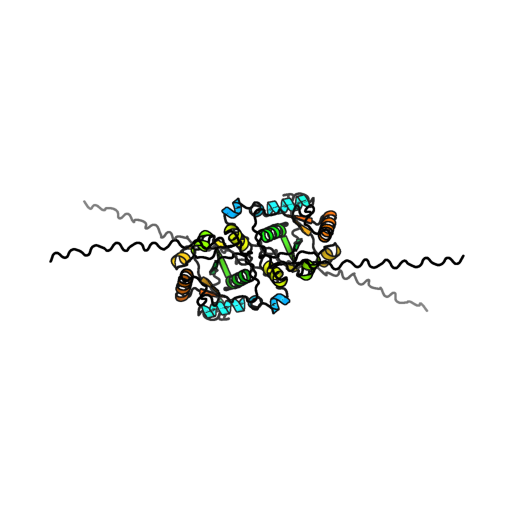ER B 1 109 ? -5.402 8.602 15.477 1 97.88 109 SER B CA 1
ATOM 2736 C C . SER B 1 109 ? -6.711 9.008 16.141 1 97.88 109 SER B C 1
ATOM 2738 O O . SER B 1 109 ? -6.699 9.555 17.25 1 97.88 109 SER B O 1
ATOM 2740 N N . PHE B 1 110 ? -7.855 8.852 15.5 1 96.62 110 PHE B N 1
ATOM 2741 C CA . PHE B 1 110 ? -9.195 9.055 16.031 1 96.62 110 PHE B CA 1
ATOM 2742 C C . PHE B 1 110 ? -10.109 7.891 15.664 1 96.62 110 PHE B C 1
ATOM 2744 O O . PHE B 1 110 ? -9.766 7.074 14.805 1 96.62 110 PHE B O 1
ATOM 2751 N N . PRO B 1 111 ? -11.211 7.762 16.297 1 93.5 111 PRO B N 1
ATOM 2752 C CA . PRO B 1 111 ? -12.133 6.672 15.961 1 93.5 111 PRO B CA 1
ATOM 2753 C C . PRO B 1 111 ? -12.562 6.699 14.5 1 93.5 111 PRO B C 1
ATOM 2755 O O . PRO B 1 111 ? -12.758 5.645 13.891 1 93.5 111 PRO B O 1
ATOM 2758 N N . SER B 1 112 ? -12.742 7.852 13.977 1 95.81 112 SER B N 1
ATOM 2759 C CA . SER B 1 112 ? -13.094 8.039 12.57 1 95.81 112 SER B CA 1
ATOM 2760 C C . SER B 1 112 ? -12.227 9.117 11.922 1 95.81 112 SER B C 1
ATOM 2762 O O . SER B 1 112 ? -12.258 10.273 12.328 1 95.81 112 SER B O 1
ATOM 2764 N N . VAL B 1 113 ? -11.523 8.672 10.906 1 97.69 113 VAL B N 1
ATOM 2765 C CA . VAL B 1 113 ? -10.594 9.594 10.258 1 97.69 113 VAL B CA 1
ATOM 2766 C C . VAL B 1 113 ? -10.758 9.523 8.742 1 97.69 113 VAL B C 1
ATOM 2768 O O . VAL B 1 113 ? -10.891 8.438 8.18 1 97.69 113 VAL B O 1
ATOM 2771 N N . HIS B 1 114 ? -10.898 10.648 8.102 1 98.25 114 HIS B N 1
ATOM 2772 C CA . HIS B 1 114 ? -10.625 10.812 6.68 1 98.25 114 HIS B CA 1
ATOM 2773 C C . HIS B 1 114 ? -9.188 11.273 6.445 1 98.25 114 HIS B C 1
ATOM 2775 O O . HIS B 1 114 ? -8.852 12.422 6.719 1 98.25 114 HIS B O 1
ATOM 2781 N N . LEU B 1 115 ? -8.344 10.383 5.918 1 98.56 115 LEU B N 1
ATOM 2782 C CA . LEU B 1 115 ? -6.918 10.656 5.824 1 98.56 115 LEU B CA 1
ATOM 2783 C C . LEU B 1 115 ? -6.555 11.172 4.434 1 98.56 115 LEU B C 1
ATOM 2785 O O . LEU B 1 115 ? -6.793 10.492 3.434 1 98.56 115 LEU B O 1
ATOM 2789 N N . ILE B 1 116 ? -5.969 12.359 4.391 1 98.81 116 ILE B N 1
ATOM 2790 C CA . ILE B 1 116 ? -5.477 12.992 3.172 1 98.81 116 ILE B CA 1
ATOM 2791 C C . ILE B 1 116 ? -3.955 12.867 3.104 1 98.81 116 ILE B C 1
ATOM 2793 O O . ILE B 1 116 ? -3.252 13.281 4.031 1 98.81 116 ILE B O 1
ATOM 2797 N N . ALA B 1 117 ? -3.492 12.273 2.037 1 98.88 117 ALA B N 1
ATOM 2798 C CA . ALA B 1 117 ? -2.055 12.219 1.784 1 98.88 117 ALA B CA 1
ATOM 2799 C C . ALA B 1 117 ? -1.646 13.211 0.705 1 98.88 117 ALA B C 1
ATOM 2801 O O . ALA B 1 117 ? -2.043 13.078 -0.456 1 98.88 117 ALA B O 1
ATOM 2802 N N . GLY B 1 118 ? -0.888 14.188 1.062 1 98.81 118 GLY B N 1
ATOM 2803 C CA . GLY B 1 118 ? -0.353 15.164 0.13 1 98.81 118 GLY B CA 1
ATOM 2804 C C . GLY B 1 118 ? 1.012 14.789 -0.415 1 98.81 118 GLY B C 1
ATOM 2805 O O . GLY B 1 118 ? 1.917 14.445 0.348 1 98.81 118 GLY B O 1
ATOM 2806 N N . VAL B 1 119 ? 1.156 14.875 -1.698 1 98.75 119 VAL B N 1
ATOM 2807 C CA . VAL B 1 119 ? 2.4 14.477 -2.348 1 98.75 119 VAL B CA 1
ATOM 2808 C C . VAL B 1 119 ? 3.059 15.695 -2.998 1 98.75 119 VAL B C 1
ATOM 2810 O O . VAL B 1 119 ? 2.428 16.391 -3.793 1 98.75 119 VAL B O 1
ATOM 2813 N N . TYR B 1 120 ? 4.328 15.93 -2.629 1 98.44 120 TYR B N 1
ATOM 2814 C CA . TYR B 1 120 ? 5.062 17.031 -3.25 1 98.44 120 TYR B CA 1
ATOM 2815 C C . TYR B 1 120 ? 5.348 16.734 -4.719 1 98.44 120 TYR B C 1
ATOM 2817 O O . TYR B 1 120 ? 5.723 15.609 -5.07 1 98.44 120 TYR B O 1
ATOM 2825 N N . SER B 1 121 ? 5.172 17.75 -5.535 1 98.12 121 SER B N 1
ATOM 2826 C CA . SER B 1 121 ? 5.484 17.594 -6.953 1 98.12 121 SER B CA 1
ATOM 2827 C C . SER B 1 121 ? 6.98 17.391 -7.168 1 98.12 121 SER B C 1
ATOM 2829 O O . SER B 1 121 ? 7.789 17.719 -6.301 1 98.12 121 SER B O 1
ATOM 2831 N N . ASP B 1 122 ? 7.289 16.844 -8.344 1 97.69 122 ASP B N 1
ATOM 2832 C CA . ASP B 1 122 ? 8.695 16.688 -8.695 1 97.69 122 ASP B CA 1
ATOM 2833 C C . ASP B 1 122 ? 9.406 18.047 -8.711 1 97.69 122 ASP B C 1
ATOM 2835 O O . ASP B 1 122 ? 10.547 18.156 -8.25 1 97.69 122 ASP B O 1
ATOM 2839 N N . GLU B 1 123 ? 8.758 19.016 -9.234 1 97.56 123 GLU B N 1
ATOM 2840 C CA . GLU B 1 123 ? 9.328 20.359 -9.336 1 97.56 123 GLU B CA 1
ATOM 2841 C C . GLU B 1 123 ? 9.641 20.938 -7.957 1 97.56 123 GLU B C 1
ATOM 2843 O O . GLU B 1 123 ? 10.711 21.5 -7.742 1 97.56 123 GLU B O 1
ATOM 2848 N N . LEU B 1 124 ? 8.703 20.812 -7.07 1 96.94 124 LEU B N 1
ATOM 2849 C CA . LEU B 1 124 ? 8.898 21.297 -5.711 1 96.94 124 LEU B CA 1
ATOM 2850 C C . LEU B 1 124 ? 10.07 20.594 -5.043 1 96.94 124 LEU B C 1
ATOM 2852 O O . LEU B 1 124 ? 10.914 21.219 -4.41 1 96.94 124 LEU B O 1
ATOM 2856 N N . CYS B 1 125 ? 10.148 19.266 -5.184 1 96.5 125 CYS B N 1
ATOM 2857 C CA . CYS B 1 125 ? 11.219 18.484 -4.586 1 96.5 125 CYS B CA 1
ATOM 2858 C C . CYS B 1 125 ? 12.578 18.922 -5.121 1 96.5 125 CYS B C 1
ATOM 2860 O O . CYS B 1 125 ? 13.531 19.078 -4.355 1 96.5 125 CYS B O 1
ATOM 2862 N N . GLU B 1 126 ? 12.617 19.094 -6.355 1 96.12 126 GLU B N 1
ATOM 2863 C CA . GLU B 1 126 ? 13.852 19.562 -6.969 1 96.12 126 GLU B CA 1
ATOM 2864 C C . GLU B 1 126 ? 14.242 20.938 -6.449 1 96.12 126 GLU B C 1
ATOM 2866 O O . GLU B 1 126 ? 15.406 21.188 -6.121 1 96.12 126 GLU B O 1
ATOM 2871 N N . CYS B 1 127 ? 13.344 21.844 -6.359 1 96.06 127 CYS B N 1
ATOM 2872 C CA . CYS B 1 127 ? 13.57 23.219 -5.926 1 96.06 127 CYS B CA 1
ATOM 2873 C C . CYS B 1 127 ? 14.148 23.266 -4.516 1 96.06 127 CYS B C 1
ATOM 2875 O O . CYS B 1 127 ? 14.969 24.125 -4.199 1 96.06 127 CYS B O 1
ATOM 2877 N N . TYR B 1 128 ? 13.734 22.344 -3.738 1 94.81 128 TYR B N 1
ATOM 2878 C CA . TYR B 1 128 ? 14.172 22.359 -2.346 1 94.81 128 TYR B CA 1
ATOM 2879 C C . TYR B 1 128 ? 15.266 21.328 -2.1 1 94.81 128 TYR B C 1
ATOM 2881 O O . TYR B 1 128 ? 15.508 20.938 -0.956 1 94.81 128 TYR B O 1
ATOM 2889 N N . GLY B 1 129 ? 15.789 20.75 -3.148 1 92 129 GLY B N 1
ATOM 2890 C CA . GLY B 1 129 ? 17.031 19.984 -3.082 1 92 129 GLY B CA 1
ATOM 2891 C C . GLY B 1 129 ? 16.812 18.531 -2.727 1 92 129 GLY B C 1
ATOM 2892 O O . GLY B 1 129 ? 17.703 17.891 -2.16 1 92 129 GLY B O 1
ATOM 2893 N N . THR B 1 130 ? 15.641 17.984 -2.932 1 91.38 130 THR B N 1
ATOM 2894 C CA . THR B 1 130 ? 15.352 16.578 -2.646 1 91.38 130 THR B CA 1
ATOM 2895 C C . THR B 1 130 ? 14.727 15.906 -3.859 1 91.38 130 THR B C 1
ATOM 2897 O O . THR B 1 130 ? 13.578 15.461 -3.807 1 91.38 130 THR B O 1
ATOM 2900 N N . PRO B 1 131 ? 15.555 15.828 -4.918 1 94.25 131 PRO B N 1
ATOM 2901 C CA . PRO B 1 131 ? 14.992 15.18 -6.102 1 94.25 131 PRO B CA 1
ATOM 2902 C C . PRO B 1 131 ? 14.523 13.75 -5.828 1 94.25 131 PRO B C 1
ATOM 2904 O O . PRO B 1 131 ? 15.117 13.047 -5.004 1 94.25 131 PRO B O 1
ATOM 2907 N N . THR B 1 132 ? 13.523 13.312 -6.535 1 95.31 132 THR B N 1
ATOM 2908 C CA . THR B 1 132 ? 12.898 12.016 -6.281 1 95.31 132 THR B CA 1
ATOM 2909 C C . THR B 1 132 ? 13.312 11 -7.336 1 95.31 132 THR B C 1
ATOM 2911 O O . THR B 1 132 ? 13.617 11.367 -8.477 1 95.31 132 THR B O 1
ATOM 2914 N N . THR B 1 133 ? 13.312 9.766 -6.984 1 94.88 133 THR B N 1
ATOM 2915 C CA . THR B 1 133 ? 13.609 8.641 -7.863 1 94.88 133 THR B CA 1
ATOM 2916 C C . THR B 1 133 ? 12.367 8.227 -8.641 1 94.88 133 THR B C 1
ATOM 2918 O O . THR B 1 133 ? 12.438 7.969 -9.844 1 94.88 133 THR B O 1
ATOM 2921 N N . VAL B 1 134 ? 11.273 8.188 -7.973 1 96.94 134 VAL B N 1
ATOM 2922 C CA . VAL B 1 134 ? 10.008 7.758 -8.555 1 96.94 134 VAL B CA 1
ATOM 2923 C C . VAL B 1 134 ? 9.203 8.977 -9 1 96.94 134 VAL B C 1
ATOM 2925 O O . VAL B 1 134 ? 9.078 9.953 -8.25 1 96.94 134 VAL B O 1
ATOM 2928 N N . PRO B 1 135 ? 8.664 8.938 -10.211 1 97.5 135 PRO B N 1
ATOM 2929 C CA . PRO B 1 135 ? 7.891 10.078 -10.695 1 97.5 135 PRO B CA 1
ATOM 2930 C C . PRO B 1 135 ? 6.68 10.391 -9.812 1 97.5 135 PRO B C 1
ATOM 2932 O O . PRO B 1 135 ? 6.078 9.484 -9.242 1 97.5 135 PRO B O 1
ATOM 2935 N N . HIS B 1 136 ? 6.328 11.672 -9.82 1 98.06 136 HIS B N 1
ATOM 2936 C CA . HIS B 1 136 ? 5.246 12.211 -9.008 1 98.06 136 HIS B CA 1
ATOM 2937 C C . HIS B 1 136 ? 3.963 11.414 -9.195 1 98.06 136 HIS B C 1
ATOM 2939 O O . HIS B 1 136 ? 3.297 11.062 -8.219 1 98.06 136 HIS B O 1
ATOM 2945 N N . LEU B 1 137 ? 3.686 11.141 -10.375 1 98.06 137 LEU B N 1
ATOM 2946 C CA . LEU B 1 137 ? 2.438 10.461 -10.703 1 98.06 137 LEU B CA 1
ATOM 2947 C C . LEU B 1 137 ? 2.387 9.078 -10.07 1 98.06 137 LEU B C 1
ATOM 2949 O O . LEU B 1 137 ? 1.35 8.672 -9.539 1 98.06 137 LEU B O 1
ATOM 2953 N N . GLU B 1 138 ? 3.434 8.352 -10.133 1 98.12 138 GLU B N 1
ATOM 2954 C CA . GLU B 1 138 ? 3.516 7.02 -9.531 1 98.12 138 GLU B CA 1
ATOM 2955 C C . GLU B 1 138 ? 3.469 7.094 -8.008 1 98.12 138 GLU B C 1
ATOM 2957 O O . GLU B 1 138 ? 2.881 6.23 -7.359 1 98.12 138 GLU B O 1
ATOM 2962 N N . ARG B 1 139 ? 4.07 8.117 -7.48 1 98.31 139 ARG B N 1
ATOM 2963 C CA . ARG B 1 139 ? 4.035 8.305 -6.035 1 98.31 139 ARG B CA 1
ATOM 2964 C C . ARG B 1 139 ? 2.617 8.602 -5.555 1 98.31 139 ARG B C 1
ATOM 2966 O O . ARG B 1 139 ? 2.188 8.078 -4.523 1 98.31 139 ARG B O 1
ATOM 2973 N N . CYS B 1 140 ? 1.869 9.367 -6.312 1 98.56 140 CYS B N 1
ATOM 2974 C CA . CYS B 1 140 ? 0.464 9.602 -6 1 98.56 140 CYS B CA 1
ATOM 2975 C C . CYS B 1 140 ? -0.343 8.312 -6.109 1 98.56 140 CYS B C 1
ATOM 2977 O O . CYS B 1 140 ? -1.136 7.996 -5.219 1 98.56 140 CYS B O 1
ATOM 2979 N N . GLU B 1 141 ? -0.091 7.613 -7.121 1 98.5 141 GLU B N 1
ATOM 2980 C CA . GLU B 1 141 ? -0.889 6.426 -7.41 1 98.5 141 GLU B CA 1
ATOM 2981 C C . GLU B 1 141 ? -0.657 5.34 -6.363 1 98.5 141 GLU B C 1
ATOM 2983 O O . GLU B 1 141 ? -1.6 4.664 -5.941 1 98.5 141 GLU B O 1
ATOM 2988 N N . ILE B 1 142 ? 0.571 5.137 -5.949 1 98.44 142 ILE B N 1
ATOM 2989 C CA . ILE B 1 142 ? 0.861 4.078 -4.984 1 98.44 142 ILE B CA 1
ATOM 2990 C C . ILE B 1 142 ? 0.122 4.355 -3.678 1 98.44 142 ILE B C 1
ATOM 2992 O O . ILE B 1 142 ? -0.361 3.428 -3.023 1 98.44 142 ILE B O 1
ATOM 2996 N N . LEU B 1 143 ? -0.022 5.598 -3.271 1 98.75 143 LEU B N 1
ATOM 2997 C CA . LEU B 1 143 ? -0.716 5.977 -2.045 1 98.75 143 LEU B CA 1
ATOM 2998 C C . LEU B 1 143 ? -2.205 5.656 -2.145 1 98.75 143 LEU B C 1
ATOM 3000 O O . LEU B 1 143 ? -2.836 5.309 -1.145 1 98.75 143 LEU B O 1
ATOM 3004 N N . ARG B 1 144 ? -2.711 5.797 -3.336 1 98.31 144 ARG B N 1
ATOM 3005 C CA . ARG B 1 144 ? -4.113 5.469 -3.58 1 98.31 144 ARG B CA 1
ATOM 3006 C C . ARG B 1 144 ? -4.414 4.031 -3.174 1 98.31 144 ARG B C 1
ATOM 3008 O O . ARG B 1 144 ? -5.539 3.713 -2.781 1 98.31 144 ARG B O 1
ATOM 3015 N N . HIS B 1 145 ? -3.426 3.232 -3.18 1 98.31 145 HIS B N 1
ATOM 3016 C CA . HIS B 1 145 ? -3.625 1.807 -2.941 1 98.31 145 HIS B CA 1
ATOM 3017 C C . HIS B 1 145 ? -3.205 1.42 -1.528 1 98.31 145 HIS B C 1
ATOM 3019 O O . HIS B 1 145 ? -3.305 0.253 -1.144 1 98.31 145 HIS B O 1
ATOM 3025 N N . CYS B 1 146 ? -2.713 2.334 -0.788 1 98.31 146 CYS B N 1
ATOM 3026 C CA . CYS B 1 146 ? -2.494 2.119 0.638 1 98.31 146 CYS B CA 1
ATOM 3027 C C . CYS B 1 146 ? -3.816 2.104 1.396 1 98.31 146 CYS B C 1
ATOM 3029 O O . CYS B 1 146 ? -4.613 3.037 1.283 1 98.31 146 CYS B O 1
ATOM 3031 N N . ARG B 1 147 ? -4.047 1.179 2.219 1 97.5 147 ARG B N 1
ATOM 3032 C CA . ARG B 1 147 ? -5.32 0.89 2.873 1 97.5 147 ARG B CA 1
ATOM 3033 C C . ARG B 1 147 ? -5.77 2.064 3.736 1 97.5 147 ARG B C 1
ATOM 3035 O O . ARG B 1 147 ? -6.965 2.262 3.949 1 97.5 147 ARG B O 1
ATOM 3042 N N . TRP B 1 148 ? -4.883 2.855 4.16 1 98.12 148 TRP B N 1
ATOM 3043 C CA . TRP B 1 148 ? -5.156 3.871 5.172 1 98.12 148 TRP B CA 1
ATOM 3044 C C . TRP B 1 148 ? -5.555 5.191 4.523 1 98.12 148 TRP B C 1
ATOM 3046 O O . TRP B 1 148 ? -6.188 6.039 5.156 1 98.12 148 TRP B O 1
ATOM 3056 N N . VAL B 1 149 ? -5.215 5.367 3.307 1 98.69 149 VAL B N 1
ATOM 3057 C CA . VAL B 1 149 ? -5.363 6.656 2.635 1 98.69 149 VAL B CA 1
ATOM 3058 C C . VAL B 1 149 ? -6.762 6.762 2.029 1 98.69 149 VAL B C 1
ATOM 3060 O O . VAL B 1 149 ? -7.203 5.867 1.306 1 98.69 149 VAL B O 1
ATOM 3063 N N . ASP B 1 150 ? -7.426 7.906 2.301 1 98 150 ASP B N 1
ATOM 3064 C CA . ASP B 1 150 ? -8.766 8.125 1.771 1 98 150 ASP B CA 1
ATOM 3065 C C . ASP B 1 150 ? -8.742 9.102 0.597 1 98 150 ASP B C 1
ATOM 3067 O O . ASP B 1 150 ? -9.656 9.109 -0.229 1 98 150 ASP B O 1
ATOM 3071 N N . GLU B 1 151 ? -7.785 9.914 0.611 1 98 151 GLU B N 1
ATOM 3072 C CA . GLU B 1 151 ? -7.668 10.953 -0.403 1 98 151 GLU B CA 1
ATOM 3073 C C . GLU B 1 151 ? -6.207 11.289 -0.688 1 98 151 GLU B C 1
ATOM 3075 O O . GLU B 1 151 ? -5.398 11.398 0.236 1 98 151 GLU B O 1
ATOM 3080 N N . VAL B 1 152 ? -5.898 11.367 -1.998 1 98.56 152 VAL B N 1
ATOM 3081 C CA . VAL B 1 152 ? -4.559 11.789 -2.402 1 98.56 152 VAL B CA 1
ATOM 3082 C C . VAL B 1 152 ? -4.609 13.211 -2.947 1 98.56 152 VAL B C 1
ATOM 3084 O O . VAL B 1 152 ? -5.441 13.531 -3.801 1 98.56 152 VAL B O 1
ATOM 3087 N N . LEU B 1 153 ? -3.791 14.039 -2.43 1 98.25 153 LEU B N 1
ATOM 3088 C CA . LEU B 1 153 ? -3.654 15.414 -2.889 1 98.25 153 LEU B CA 1
ATOM 3089 C C . LEU B 1 153 ? -2.367 15.602 -3.688 1 98.25 153 LEU B C 1
ATOM 3091 O O . LEU B 1 153 ? -1.281 15.688 -3.109 1 98.25 153 LEU B O 1
ATOM 3095 N N . PRO B 1 154 ? -2.408 15.711 -5.035 1 97.69 154 PRO B N 1
ATOM 3096 C CA . PRO B 1 154 ? -1.2 15.75 -5.863 1 97.69 154 PRO B CA 1
ATOM 3097 C C . PRO B 1 154 ? -0.495 17.109 -5.805 1 97.69 154 PRO B C 1
ATOM 3099 O O . PRO B 1 154 ? 0.655 17.219 -6.234 1 97.69 154 PRO B O 1
ATOM 3102 N N . ASP B 1 155 ? -1.112 18.125 -5.312 1 95.19 155 ASP B N 1
ATOM 3103 C CA . ASP B 1 155 ? -0.541 19.469 -5.312 1 95.19 155 ASP B CA 1
ATOM 3104 C C . ASP B 1 155 ? -0.3 19.969 -3.887 1 95.19 155 ASP B C 1
ATOM 3106 O O . ASP B 1 155 ? -0.719 21.078 -3.529 1 95.19 155 ASP B O 1
ATOM 3110 N N . ALA B 1 156 ? 0.4 19.125 -3.137 1 98.31 156 ALA B N 1
ATOM 3111 C CA . ALA B 1 156 ? 0.704 19.516 -1.762 1 98.31 156 ALA B CA 1
ATOM 3112 C C . ALA B 1 156 ? 1.661 20.703 -1.723 1 98.31 156 ALA B C 1
ATOM 3114 O O . ALA B 1 156 ? 2.662 20.719 -2.441 1 98.31 156 ALA B O 1
ATOM 3115 N N . PRO B 1 157 ? 1.294 21.688 -0.899 1 98.38 157 PRO B N 1
ATOM 3116 C CA . PRO B 1 157 ? 2.254 22.781 -0.724 1 98.38 157 PRO B CA 1
ATOM 3117 C C . PRO B 1 157 ? 3.475 22.359 0.096 1 98.38 157 PRO B C 1
ATOM 3119 O O . PRO B 1 157 ? 3.365 21.516 0.991 1 98.38 157 PRO B O 1
ATOM 3122 N N . TRP B 1 158 ? 4.602 22.953 -0.23 1 97.81 158 TRP B N 1
ATOM 3123 C CA . TRP B 1 158 ? 5.812 22.672 0.532 1 97.81 158 TRP B CA 1
ATOM 3124 C C . TRP B 1 158 ? 5.68 23.156 1.971 1 97.81 158 TRP B C 1
ATOM 3126 O O . TRP B 1 158 ? 6.145 22.484 2.902 1 97.81 158 TRP B O 1
ATOM 3136 N N . GLN B 1 159 ? 5.066 24.312 2.113 1 97.88 159 GLN B N 1
ATOM 3137 C CA . GLN B 1 159 ? 4.777 24.891 3.426 1 97.88 159 GLN B CA 1
ATOM 3138 C C . GLN B 1 159 ? 3.275 24.984 3.668 1 97.88 159 GLN B C 1
ATOM 3140 O O . GLN B 1 159 ? 2.547 25.578 2.871 1 97.88 159 GLN B O 1
ATOM 3145 N N . ILE B 1 160 ? 2.871 24.375 4.727 1 97.94 160 ILE B N 1
ATOM 3146 C CA . ILE B 1 160 ? 1.453 24.453 5.059 1 97.94 160 ILE B CA 1
ATOM 3147 C C . ILE B 1 160 ? 1.198 25.672 5.945 1 97.94 160 ILE B C 1
ATOM 3149 O O . ILE B 1 160 ? 2.096 26.125 6.656 1 97.94 160 ILE B O 1
ATOM 3153 N N . ASP B 1 161 ? -0.016 26.188 5.859 1 97.69 161 ASP B N 1
ATOM 3154 C CA . ASP B 1 161 ? -0.473 27.281 6.715 1 97.69 161 ASP B CA 1
ATOM 3155 C C . ASP B 1 161 ? -1.959 27.141 7.035 1 97.69 161 ASP B C 1
ATOM 3157 O O . ASP B 1 161 ? -2.604 26.188 6.609 1 97.69 161 ASP B O 1
ATOM 3161 N N . GLU B 1 162 ? -2.428 28.078 7.773 1 97.31 162 GLU B N 1
ATOM 3162 C CA . GLU B 1 162 ? -3.812 28.016 8.227 1 97.31 162 GLU B CA 1
ATOM 3163 C C . GLU B 1 162 ? -4.785 28.062 7.055 1 97.31 162 GLU B C 1
ATOM 3165 O O . GLU B 1 162 ? -5.832 27.406 7.078 1 97.31 162 GLU B O 1
ATOM 3170 N N . GLN B 1 163 ? -4.48 28.859 6.098 1 98 163 GLN B N 1
ATOM 3171 C CA . GLN B 1 163 ? -5.344 29 4.93 1 98 163 GLN B CA 1
ATOM 3172 C C . GLN B 1 163 ? -5.504 27.656 4.215 1 98 163 GLN B C 1
ATOM 3174 O O . GLN B 1 163 ? -6.613 27.281 3.814 1 98 163 GLN B O 1
ATOM 3179 N N . PHE B 1 164 ? -4.398 27 4.004 1 98.31 164 PHE B N 1
ATOM 3180 C CA . PHE B 1 164 ? -4.414 25.688 3.383 1 98.31 164 PHE B CA 1
ATOM 3181 C C . PHE B 1 164 ? -5.332 24.734 4.145 1 98.31 164 PHE B C 1
ATOM 3183 O O . PHE B 1 164 ? -6.152 24.047 3.543 1 98.31 164 PHE B O 1
ATOM 3190 N N . LEU B 1 165 ? -5.227 24.672 5.504 1 98.38 165 LEU B N 1
ATOM 3191 C CA . LEU B 1 165 ? -6.051 23.797 6.332 1 98.38 165 LEU B CA 1
ATOM 3192 C C . LEU B 1 165 ? -7.527 24.156 6.191 1 98.38 165 LEU B C 1
ATOM 3194 O O . LEU B 1 165 ? -8.375 23.266 6.059 1 98.38 165 LEU B O 1
ATOM 3198 N N . ARG B 1 166 ? -7.793 25.422 6.207 1 97.75 166 ARG B N 1
ATOM 3199 C CA . ARG B 1 166 ? -9.172 25.875 6.117 1 97.75 166 ARG B CA 1
ATOM 3200 C C . ARG B 1 166 ? -9.789 25.5 4.773 1 97.75 166 ARG B C 1
ATOM 3202 O O . ARG B 1 166 ? -10.914 24.984 4.723 1 97.75 166 ARG B O 1
ATOM 3209 N N . GLU B 1 167 ? -9.07 25.703 3.764 1 97.62 167 GLU B N 1
ATOM 3210 C CA . GLU B 1 167 ? -9.562 25.469 2.414 1 97.62 167 GLU B CA 1
ATOM 3211 C C . GLU B 1 167 ? -9.852 23.984 2.195 1 97.62 167 GLU B C 1
ATOM 3213 O O . GLU B 1 167 ? -10.758 23.625 1.438 1 97.62 167 GLU B O 1
ATOM 3218 N N . ARG B 1 168 ? -9.133 23.188 2.908 1 97.44 168 ARG B N 1
ATOM 3219 C CA . ARG B 1 168 ? -9.273 21.75 2.709 1 97.44 168 ARG B CA 1
ATOM 3220 C C . ARG B 1 168 ? -10 21.109 3.881 1 97.44 168 ARG B C 1
ATOM 3222 O O . ARG B 1 168 ? -10.094 19.875 3.957 1 97.44 168 ARG B O 1
ATOM 3229 N N . HIS B 1 169 ? -10.492 21.938 4.816 1 97.81 169 HIS B N 1
ATOM 3230 C CA . HIS B 1 169 ? -11.227 21.484 5.992 1 97.81 169 HIS B CA 1
ATOM 3231 C C . HIS B 1 169 ? -10.43 20.438 6.773 1 97.81 169 HIS B C 1
ATOM 3233 O O . HIS B 1 169 ? -10.969 19.406 7.16 1 97.81 169 HIS B O 1
ATOM 3239 N N . ILE B 1 170 ? -9.141 20.703 6.934 1 98.62 170 ILE B N 1
ATOM 3240 C CA . ILE B 1 170 ? -8.266 19.797 7.66 1 98.62 170 ILE B CA 1
ATOM 3241 C C . ILE B 1 170 ? -8.297 20.141 9.148 1 98.62 170 ILE B C 1
ATOM 3243 O O . ILE B 1 170 ? -8.117 21.297 9.531 1 98.62 170 ILE B O 1
ATOM 3247 N N . ASP B 1 171 ? -8.523 19.125 9.953 1 98.06 171 ASP B N 1
ATOM 3248 C CA . ASP B 1 171 ? -8.57 19.312 11.398 1 98.06 171 ASP B CA 1
ATOM 3249 C C . ASP B 1 171 ? -7.172 19.234 12.008 1 98.06 171 ASP B C 1
ATOM 3251 O O . ASP B 1 171 ? -6.82 20.031 12.875 1 98.06 171 ASP B O 1
ATOM 3255 N N . TYR B 1 172 ? -6.375 18.234 11.547 1 98.5 172 TYR B N 1
ATOM 3256 C CA . TYR B 1 172 ? -5.059 17.984 12.133 1 98.5 172 TYR B CA 1
ATOM 3257 C C . TYR B 1 172 ? -4.051 17.609 11.055 1 98.5 172 TYR B C 1
ATOM 3259 O O . TYR B 1 172 ? -4.422 17.062 10.016 1 98.5 172 TYR B O 1
ATOM 3267 N N . ILE B 1 173 ? -2.805 17.938 11.305 1 98.62 173 ILE B N 1
ATOM 3268 C CA . ILE B 1 173 ? -1.701 17.469 10.484 1 98.62 173 ILE B CA 1
ATOM 3269 C C . ILE B 1 173 ? -0.833 16.5 11.289 1 98.62 173 ILE B C 1
ATOM 3271 O O . ILE B 1 173 ? -0.806 16.562 12.516 1 98.62 173 ILE B O 1
ATOM 3275 N N . VAL B 1 174 ? -0.178 15.625 10.562 1 98.5 174 VAL B N 1
ATOM 3276 C CA . VAL B 1 174 ? 0.668 14.617 11.195 1 98.5 174 VAL B CA 1
ATOM 3277 C C . VAL B 1 174 ? 2.139 14.977 10.992 1 98.5 174 VAL B C 1
ATOM 3279 O O . VAL B 1 174 ? 2.553 15.32 9.883 1 98.5 174 VAL B O 1
ATOM 3282 N N . VAL B 1 175 ? 2.855 14.93 12.031 1 96.94 175 VAL B N 1
ATOM 3283 C CA . VAL B 1 175 ? 4.297 15.148 11.977 1 96.94 175 VAL B CA 1
ATOM 3284 C C . VAL B 1 175 ? 5.016 14.031 12.742 1 96.94 175 VAL B C 1
ATOM 3286 O O . VAL B 1 175 ? 4.645 13.703 13.867 1 96.94 175 VAL B O 1
ATOM 3289 N N . GLU B 1 176 ? 5.969 13.445 12.102 1 95.62 176 GLU B N 1
ATOM 3290 C CA . GLU B 1 176 ? 6.734 12.398 12.773 1 95.62 176 GLU B CA 1
ATOM 3291 C C . GLU B 1 176 ? 7.531 12.969 13.945 1 95.62 176 GLU B C 1
ATOM 3293 O O . GLU B 1 176 ? 8.125 14.039 13.836 1 95.62 176 GLU B O 1
ATOM 3298 N N . GLU B 1 177 ? 7.52 12.227 14.984 1 93.88 177 GLU B N 1
ATOM 3299 C CA . GLU B 1 177 ? 8.32 12.625 16.141 1 93.88 177 GLU B CA 1
ATOM 3300 C C . GLU B 1 177 ? 9.789 12.781 15.766 1 93.88 177 GLU B C 1
ATOM 3302 O O . GLU B 1 177 ? 10.336 11.961 15.023 1 93.88 177 GLU B O 1
ATOM 3307 N N . GLY B 1 178 ? 10.375 13.883 16.172 1 88.69 178 GLY B N 1
ATOM 3308 C CA . GLY B 1 178 ? 11.781 14.133 15.922 1 88.69 178 GLY B CA 1
ATOM 3309 C C . GLY B 1 178 ? 12.023 14.977 14.68 1 88.69 178 GLY B C 1
ATOM 3310 O O . GLY B 1 178 ? 13.125 15.484 14.477 1 88.69 178 GLY B O 1
ATOM 3311 N N . MET B 1 179 ? 11.008 15.109 13.922 1 87.25 179 MET B N 1
ATOM 3312 C CA . MET B 1 179 ? 11.164 15.844 12.672 1 87.25 179 MET B CA 1
ATOM 3313 C C . MET B 1 179 ? 11.5 17.312 12.938 1 87.25 179 MET B C 1
ATOM 3315 O O . MET B 1 179 ? 12.367 17.875 12.281 1 87.25 179 MET B O 1
ATOM 3319 N N . THR B 1 180 ? 10.93 17.906 13.898 1 82.94 180 THR B N 1
ATOM 3320 C CA . THR B 1 180 ? 11.07 19.344 14.148 1 82.94 180 THR B CA 1
ATOM 3321 C C . THR B 1 180 ? 12.453 19.656 14.711 1 82.94 180 THR B C 1
ATOM 3323 O O . THR B 1 180 ? 12.875 20.812 14.703 1 82.94 180 THR B O 1
ATOM 3326 N N . VAL B 1 181 ? 13.156 18.625 15.125 1 83.06 181 VAL B N 1
ATOM 3327 C CA . VAL B 1 181 ? 14.492 18.875 15.656 1 83.06 181 VAL B CA 1
ATOM 3328 C C . VAL B 1 181 ? 15.539 18.25 14.742 1 83.06 181 VAL B C 1
ATOM 3330 O O . VAL B 1 181 ? 16.734 18.234 15.062 1 83.06 181 VAL B O 1
ATOM 3333 N N . ASP B 1 182 ? 14.984 17.672 13.68 1 84.62 182 ASP B N 1
ATOM 3334 C CA . ASP B 1 182 ? 15.875 17.094 12.688 1 84.62 182 ASP B CA 1
ATOM 3335 C C . ASP B 1 182 ? 16.547 18.172 11.836 1 84.62 182 ASP B C 1
ATOM 3337 O O . ASP B 1 182 ? 15.867 18.891 11.102 1 84.62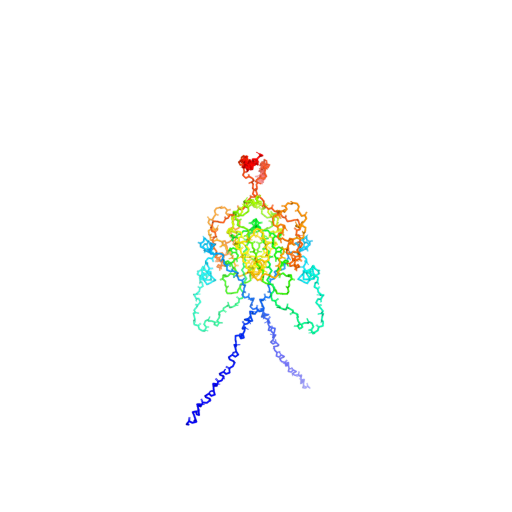 182 ASP B O 1
ATOM 3341 N N . PRO B 1 183 ? 17.859 18.234 11.836 1 83.5 183 PRO B N 1
ATOM 3342 C CA . PRO B 1 183 ? 18.547 19.266 11.062 1 83.5 183 PRO B CA 1
ATOM 3343 C C . PRO B 1 183 ? 18.406 19.062 9.555 1 83.5 183 PRO B C 1
ATOM 3345 O O . PRO B 1 183 ? 18.594 20.016 8.781 1 83.5 183 PRO B O 1
ATOM 3348 N N . SER B 1 184 ? 18.047 17.859 9.156 1 80.88 184 SER B N 1
ATOM 3349 C CA . SER B 1 184 ? 17.922 17.562 7.734 1 80.88 184 SER B CA 1
ATOM 3350 C C . SER B 1 184 ? 16.562 18.031 7.188 1 80.88 184 SER B C 1
ATOM 3352 O O . SER B 1 184 ? 16.375 18.109 5.973 1 80.88 184 SER B O 1
ATOM 3354 N N . CYS B 1 185 ? 15.766 18.375 8.094 1 85.56 185 CYS B N 1
ATOM 3355 C CA . CYS B 1 185 ? 14.469 18.859 7.645 1 85.56 185 CYS B CA 1
ATOM 3356 C C . CYS B 1 185 ? 14.57 20.281 7.109 1 85.56 185 CYS B C 1
ATOM 3358 O O . CYS B 1 185 ? 15.172 21.156 7.742 1 85.56 185 CYS B O 1
ATOM 3360 N N . ASP B 1 186 ? 13.906 20.5 6 1 90.81 186 ASP B N 1
ATOM 3361 C CA . ASP B 1 186 ? 13.93 21.812 5.359 1 90.81 186 ASP B CA 1
ATOM 3362 C C . ASP B 1 186 ? 13.305 22.875 6.266 1 90.81 186 ASP B C 1
ATOM 3364 O O . ASP B 1 186 ? 12.234 22.656 6.844 1 90.81 186 ASP B O 1
ATOM 3368 N N . LYS B 1 187 ? 13.875 24.031 6.324 1 92.44 187 LYS B N 1
ATOM 3369 C CA . LYS B 1 187 ? 13.469 25.078 7.262 1 92.44 187 LYS B CA 1
ATOM 3370 C C . LYS B 1 187 ? 12.094 25.625 6.906 1 92.44 187 LYS B C 1
ATOM 3372 O O . LYS B 1 187 ? 11.312 25.984 7.793 1 92.44 187 LYS B O 1
ATOM 3377 N N . VAL B 1 188 ? 11.867 25.734 5.602 1 95.25 188 VAL B N 1
ATOM 3378 C CA . VAL B 1 188 ? 10.594 26.281 5.141 1 95.25 188 VAL B CA 1
ATOM 3379 C C . VAL B 1 188 ? 9.461 25.344 5.555 1 95.25 188 VAL B C 1
ATOM 3381 O O . VAL B 1 188 ? 8.43 25.797 6.066 1 95.25 188 VAL B O 1
ATOM 3384 N N . ARG B 1 189 ? 9.625 24.094 5.395 1 94.38 189 ARG B N 1
ATOM 3385 C CA . ARG B 1 189 ? 8.656 23.094 5.801 1 94.38 189 ARG B CA 1
ATOM 3386 C C . ARG B 1 189 ? 8.461 23.094 7.312 1 94.38 189 ARG B C 1
ATOM 3388 O O . ARG B 1 189 ? 7.324 23.047 7.797 1 94.38 189 ARG B O 1
ATOM 3395 N N . LEU B 1 190 ? 9.539 23.219 8.023 1 95.12 190 LEU B N 1
ATOM 3396 C CA . LEU B 1 190 ? 9.531 23.203 9.477 1 95.12 190 LEU B CA 1
ATOM 3397 C C . LEU B 1 190 ? 8.734 24.391 10.031 1 95.12 190 LEU B C 1
ATOM 3399 O O . LEU B 1 190 ? 8.016 24.25 11.023 1 95.12 190 LEU B O 1
ATOM 3403 N N . LYS B 1 191 ? 8.891 25.531 9.406 1 95.88 191 LYS B N 1
ATOM 3404 C CA . LYS B 1 191 ? 8.141 26.703 9.82 1 95.88 191 LYS B CA 1
ATOM 3405 C C . LYS B 1 191 ? 6.637 26.453 9.758 1 95.88 191 LYS B C 1
ATOM 3407 O O . LYS B 1 191 ? 5.895 26.891 10.641 1 95.88 191 LYS B O 1
ATOM 3412 N N . GLY B 1 192 ? 6.219 25.781 8.703 1 97.12 192 GLY B N 1
ATOM 3413 C CA . GLY B 1 192 ? 4.816 25.422 8.602 1 97.12 192 GLY B CA 1
ATOM 3414 C C . GLY B 1 192 ? 4.352 24.5 9.719 1 97.12 192 GLY B C 1
ATOM 3415 O O . GLY B 1 192 ? 3.307 24.734 10.328 1 97.12 192 GLY B O 1
ATOM 3416 N N . TYR B 1 193 ? 5.137 23.5 10.031 1 96.56 193 TYR B N 1
ATOM 3417 C CA . TYR B 1 193 ? 4.805 22.547 11.094 1 96.56 193 TYR B CA 1
ATOM 3418 C C . TYR B 1 193 ? 4.75 23.25 12.445 1 96.56 193 TYR B C 1
ATOM 3420 O O . TYR B 1 193 ? 3.863 22.984 13.258 1 96.56 193 TYR B O 1
ATOM 3428 N N . ASP B 1 194 ? 5.656 24.141 12.68 1 95.31 194 ASP B N 1
ATOM 3429 C CA . ASP B 1 194 ? 5.711 24.891 13.938 1 95.31 194 ASP B CA 1
ATOM 3430 C C . ASP B 1 194 ? 4.461 25.75 14.125 1 95.31 194 ASP B C 1
ATOM 3432 O O . ASP B 1 194 ? 3.932 25.844 15.234 1 95.31 194 ASP B O 1
ATOM 3436 N N . ALA B 1 195 ? 4.074 26.391 13.047 1 96.69 195 ALA B N 1
ATOM 3437 C CA . ALA B 1 195 ? 2.857 27.203 13.117 1 96.69 195 ALA B CA 1
ATOM 3438 C C . ALA B 1 195 ? 1.651 26.344 13.5 1 96.69 195 ALA B C 1
ATOM 3440 O O . ALA B 1 195 ? 0.814 26.766 14.297 1 96.69 195 ALA B O 1
ATOM 3441 N N . MET B 1 196 ? 1.575 25.156 12.914 1 97.06 196 MET B N 1
ATOM 3442 C CA . MET B 1 196 ? 0.478 24.25 13.227 1 97.06 196 MET B CA 1
ATOM 3443 C C . MET B 1 196 ? 0.564 23.766 14.672 1 97.06 196 MET B C 1
ATOM 3445 O O . MET B 1 196 ? -0.46 23.578 15.336 1 97.06 196 MET B O 1
ATOM 3449 N N . LYS B 1 197 ? 1.753 23.531 15.117 1 94.69 197 LYS B N 1
ATOM 3450 C CA . LYS B 1 197 ? 1.97 23.109 16.5 1 94.69 197 LYS B CA 1
ATOM 3451 C C . LYS B 1 197 ? 1.465 24.156 17.484 1 94.69 197 LYS B C 1
ATOM 3453 O O . LYS B 1 197 ? 0.807 23.828 18.469 1 94.69 197 LYS B O 1
ATOM 3458 N N . ARG B 1 198 ? 1.685 25.375 17.219 1 95.19 198 ARG B N 1
ATOM 3459 C CA . ARG B 1 198 ? 1.238 26.469 18.062 1 95.19 198 ARG B CA 1
ATOM 3460 C C . ARG B 1 198 ? -0.284 26.547 18.109 1 95.19 198 ARG B C 1
ATOM 3462 O O . ARG B 1 198 ? -0.86 26.969 19.125 1 95.19 198 ARG B O 1
ATOM 3469 N N . MET B 1 199 ? -0.862 26.078 17.031 1 96 199 MET B N 1
ATOM 3470 C CA . MET B 1 199 ? -2.32 26.109 16.938 1 96 199 MET B CA 1
ATOM 3471 C C . MET B 1 199 ? -2.934 24.844 17.547 1 96 199 MET B C 1
ATOM 3473 O O . MET B 1 199 ? -4.156 24.688 17.547 1 96 199 MET B O 1
ATOM 3477 N N . GLY B 1 200 ? -2.129 23.906 18 1 95.38 200 GLY B N 1
ATOM 3478 C CA . GLY B 1 200 ? -2.619 22.672 18.594 1 95.38 200 GLY B CA 1
ATOM 3479 C C . GLY B 1 200 ? -3.211 21.719 17.578 1 95.38 200 GLY B C 1
ATOM 3480 O O . GLY B 1 200 ? -4.172 21 17.875 1 95.38 200 GLY B O 1
ATOM 3481 N N . LYS B 1 201 ? -2.65 21.734 16.391 1 97.44 201 LYS B N 1
ATOM 3482 C CA . LYS B 1 201 ? -3.256 20.969 15.312 1 97.44 201 LYS B CA 1
ATOM 3483 C C . LYS B 1 201 ? -2.312 19.859 14.828 1 97.44 201 LYS B C 1
ATOM 3485 O O . LYS B 1 201 ? -2.533 19.266 13.773 1 97.44 201 LYS B O 1
ATOM 3490 N N . VAL B 1 202 ? -1.263 19.531 15.625 1 97.56 202 VAL B N 1
ATOM 3491 C CA . VAL B 1 202 ? -0.274 18.547 15.188 1 97.56 202 VAL B CA 1
ATOM 3492 C C . VAL B 1 202 ? -0.457 17.25 15.969 1 97.56 202 VAL B C 1
ATOM 3494 O O . VAL B 1 202 ? -0.508 17.25 17.203 1 97.56 202 VAL B O 1
ATOM 3497 N N . ILE B 1 203 ? -0.55 16.172 15.203 1 97.5 203 ILE B N 1
ATOM 3498 C CA . ILE B 1 203 ? -0.525 14.812 15.727 1 97.5 203 ILE B CA 1
ATOM 3499 C C . ILE B 1 203 ? 0.855 14.203 15.508 1 97.5 203 ILE B C 1
ATOM 3501 O O . ILE B 1 203 ? 1.324 14.109 14.367 1 97.5 203 ILE B O 1
ATOM 3505 N N . PRO B 1 204 ? 1.464 13.773 16.594 1 96.75 204 PRO B N 1
ATOM 3506 C CA . PRO B 1 204 ? 2.766 13.133 16.406 1 96.75 204 PRO B CA 1
ATOM 3507 C C . PRO B 1 204 ? 2.643 11.641 16.094 1 96.75 204 PRO B C 1
ATOM 3509 O O . PRO B 1 204 ? 1.737 10.969 16.594 1 96.75 204 PRO B O 1
ATOM 3512 N N . THR B 1 205 ? 3.49 11.125 15.281 1 97.94 205 THR B N 1
ATOM 3513 C CA . THR B 1 205 ? 3.635 9.695 15.039 1 97.94 205 THR B CA 1
ATOM 3514 C C . THR B 1 205 ? 5.047 9.227 15.383 1 97.94 205 THR B C 1
ATOM 3516 O O . THR B 1 205 ? 5.996 10.008 15.32 1 97.94 205 THR B O 1
ATOM 3519 N N . LYS B 1 206 ? 5.121 8 15.734 1 97.38 206 LYS B N 1
ATOM 3520 C CA . LYS B 1 206 ? 6.414 7.391 16.031 1 97.38 206 LYS B CA 1
ATOM 3521 C C . LYS B 1 206 ? 7.066 6.855 14.758 1 97.38 206 LYS B C 1
ATOM 3523 O O . LYS B 1 206 ? 6.398 6.266 13.906 1 97.38 206 LYS B O 1
ATOM 3528 N N . ARG B 1 207 ? 8.312 7.07 14.719 1 95.94 207 ARG B N 1
ATOM 3529 C CA . ARG B 1 207 ? 9.07 6.562 13.578 1 95.94 207 ARG B CA 1
ATOM 3530 C C . ARG B 1 207 ? 9.266 5.055 13.68 1 95.94 207 ARG B C 1
ATOM 3532 O O . ARG B 1 207 ? 9.531 4.527 14.766 1 95.94 207 ARG B O 1
ATOM 3539 N N . THR B 1 208 ? 9.117 4.375 12.562 1 97.06 208 THR B N 1
ATOM 3540 C CA . THR B 1 208 ? 9.461 2.957 12.5 1 97.06 208 THR B CA 1
ATOM 3541 C C . THR B 1 208 ? 10.953 2.773 12.242 1 97.06 208 THR B C 1
ATOM 3543 O O . THR B 1 208 ? 11.461 3.156 11.18 1 97.06 208 THR B O 1
ATOM 3546 N N . LEU B 1 209 ? 11.609 2.152 13.141 1 95.69 209 LEU B N 1
ATOM 3547 C CA . LEU B 1 209 ? 13.055 1.984 13.039 1 95.69 209 LEU B CA 1
ATOM 3548 C C . LEU B 1 209 ? 13.406 0.667 12.352 1 95.69 209 LEU B C 1
ATOM 3550 O O . LEU B 1 209 ? 12.625 -0.29 12.406 1 95.69 209 LEU B O 1
ATOM 3554 N N . GLY B 1 210 ? 14.516 0.672 11.648 1 95 210 GLY B N 1
ATOM 3555 C CA . GLY B 1 210 ? 15.039 -0.561 11.078 1 95 210 GLY B CA 1
ATOM 3556 C C . GLY B 1 210 ? 14.484 -0.86 9.695 1 95 210 GLY B C 1
ATOM 3557 O O . GLY B 1 210 ? 14.531 -2.004 9.242 1 95 210 GLY B O 1
ATOM 3558 N N . ILE B 1 211 ? 13.914 0.086 9.062 1 96.06 211 ILE B N 1
ATOM 3559 C CA . ILE B 1 211 ? 13.328 -0.106 7.738 1 96.06 211 ILE B CA 1
ATOM 3560 C C . ILE B 1 211 ? 14.398 0.139 6.672 1 96.06 211 ILE B C 1
ATOM 3562 O O . ILE B 1 211 ? 15.172 1.091 6.77 1 96.06 211 ILE B O 1
ATOM 3566 N N . THR B 1 212 ? 14.391 -0.703 5.617 1 94.12 212 THR B N 1
ATOM 3567 C CA . THR B 1 212 ? 15.273 -0.533 4.469 1 94.12 212 THR B CA 1
ATOM 3568 C C . THR B 1 212 ? 14.773 0.589 3.562 1 94.12 212 THR B C 1
ATOM 3570 O O . THR B 1 212 ? 13.625 0.566 3.111 1 94.12 212 THR B O 1
ATOM 3573 N N . VAL B 1 213 ? 15.562 1.556 3.338 1 91.69 213 VAL B N 1
ATOM 3574 C CA . VAL B 1 213 ? 15.273 2.635 2.4 1 91.69 213 VAL B CA 1
ATOM 3575 C C . VAL B 1 213 ? 16.094 2.445 1.125 1 91.69 213 VAL B C 1
ATOM 3577 O O . VAL B 1 213 ? 17.328 2.486 1.159 1 91.69 213 VAL B O 1
ATOM 3580 N N . VAL B 1 214 ? 15.414 2.213 0.023 1 90.38 214 VAL B N 1
ATOM 3581 C CA . VAL B 1 214 ? 16.078 1.938 -1.25 1 90.38 214 VAL B CA 1
ATOM 3582 C C . VAL B 1 214 ? 16.359 3.25 -1.978 1 90.38 214 VAL B C 1
ATOM 3584 O O . VAL B 1 214 ? 15.453 4.043 -2.221 1 90.38 214 VAL B O 1
ATOM 3587 N N . THR B 1 215 ? 17.578 3.553 -2.23 1 80.94 215 THR B N 1
ATOM 3588 C CA . THR B 1 215 ? 18 4.723 -2.992 1 80.94 215 THR B CA 1
ATOM 3589 C C . THR B 1 215 ? 18.672 4.305 -4.301 1 80.94 215 THR B C 1
ATOM 3591 O O . THR B 1 215 ? 19.359 3.291 -4.355 1 80.94 215 THR B O 1
ATOM 3594 N N . PRO B 1 216 ? 18.25 4.961 -5.457 1 72.94 216 PRO B N 1
ATOM 3595 C CA . PRO B 1 216 ? 18.828 4.547 -6.738 1 72.94 216 PRO B CA 1
ATOM 3596 C C . PRO B 1 216 ? 20.359 4.621 -6.746 1 72.94 216 PRO B C 1
ATOM 3598 O O . PRO B 1 216 ? 20.953 5.41 -6.004 1 72.94 216 PRO B O 1
ATOM 3601 N N . ALA B 1 217 ? 20.953 3.707 -7.496 1 58.62 217 ALA B N 1
ATOM 3602 C CA . ALA B 1 217 ? 22.391 3.764 -7.746 1 58.62 217 ALA B CA 1
ATOM 3603 C C . ALA B 1 217 ? 22.781 5.105 -8.352 1 58.62 217 ALA B C 1
ATOM 3605 O O . ALA B 1 217 ? 22.031 5.695 -9.125 1 58.62 217 ALA B O 1
ATOM 3606 N N . SER B 1 218 ? 23.422 5.973 -7.637 1 49 218 SER B N 1
ATOM 3607 C CA . SER B 1 218 ? 23.906 7.273 -8.086 1 49 218 SER B CA 1
ATOM 3608 C C . SER B 1 218 ? 24.234 7.254 -9.578 1 49 218 SER B C 1
ATOM 3610 O O . SER B 1 218 ? 25 6.395 -10.039 1 49 218 SER B O 1
ATOM 3612 N N . LEU B 1 219 ? 23.328 7.461 -10.492 1 44.84 219 LEU B N 1
ATOM 3613 C CA . LEU B 1 219 ? 23.984 7.809 -11.742 1 44.84 219 LEU B CA 1
ATOM 3614 C C . LEU B 1 219 ? 25.188 8.719 -11.484 1 44.84 219 LEU B C 1
ATOM 3616 O O . LEU B 1 219 ? 25.203 9.477 -10.516 1 44.84 219 LEU B O 1
ATOM 3620 N N . PRO B 1 220 ? 26.406 8.492 -12.156 1 36.94 220 PRO B N 1
ATOM 3621 C CA . PRO B 1 220 ? 27.484 9.445 -11.93 1 36.94 220 PRO B CA 1
ATOM 3622 C C . PRO B 1 220 ? 27 10.891 -11.914 1 36.94 220 PRO B C 1
ATOM 3624 O O . PRO B 1 220 ? 26.125 11.266 -12.695 1 36.94 220 PRO B O 1
ATOM 3627 N N . ASN B 1 221 ? 26.906 11.438 -10.781 1 36.38 221 ASN B N 1
ATOM 3628 C CA . ASN B 1 221 ? 26.656 12.859 -10.609 1 36.38 221 ASN B CA 1
ATOM 3629 C C . ASN B 1 221 ? 27.234 13.672 -11.773 1 36.38 221 ASN B C 1
ATOM 3631 O O . ASN B 1 221 ? 28.438 13.656 -12 1 36.38 221 ASN B O 1
ATOM 3635 N N . PRO B 1 222 ? 26.516 13.93 -12.828 1 35.5 222 PRO B N 1
ATOM 3636 C CA . PRO B 1 222 ? 27.25 14.961 -13.562 1 35.5 222 PRO B CA 1
ATOM 3637 C C . PRO B 1 222 ? 27.781 16.078 -12.656 1 35.5 222 PRO B C 1
ATOM 3639 O O . PRO B 1 222 ? 27.266 16.25 -11.547 1 35.5 222 PRO B O 1
ATOM 3642 N N . GLY B 1 223 ? 28.938 16.625 -12.836 1 34.19 223 GLY B N 1
ATOM 3643 C CA . GLY B 1 223 ? 29.562 17.703 -12.109 1 34.19 223 GLY B CA 1
ATOM 3644 C C . GLY B 1 223 ? 28.578 18.734 -11.602 1 34.19 223 GLY B C 1
ATOM 3645 O O . GLY B 1 223 ? 27.469 18.859 -12.133 1 34.19 223 GLY B O 1
ATOM 3646 N N . THR B 1 224 ? 28.672 19.016 -10.359 1 35.53 224 THR B N 1
ATOM 3647 C CA . THR B 1 224 ? 27.984 20.047 -9.609 1 35.53 224 THR B CA 1
ATOM 3648 C C . THR B 1 224 ? 27.734 21.281 -10.477 1 35.53 224 THR B C 1
ATOM 3650 O O . THR B 1 224 ? 28.688 21.891 -10.969 1 35.53 224 THR B O 1
ATOM 3653 N N . PRO B 1 225 ? 26.656 21.328 -11.164 1 32.31 225 PRO B N 1
ATOM 3654 C CA . PRO B 1 225 ? 26.719 22.641 -11.805 1 32.31 225 PRO B CA 1
ATOM 3655 C C . PRO B 1 225 ? 27.094 23.766 -10.828 1 32.31 225 PRO B C 1
ATOM 3657 O O . PRO B 1 225 ? 26.609 23.797 -9.703 1 32.31 225 PRO B O 1
ATOM 3660 N N . LYS B 1 226 ? 28.312 24.234 -10.906 1 32.59 226 LYS B N 1
ATOM 3661 C CA . LYS B 1 226 ? 28.719 25.406 -10.133 1 32.59 226 LYS B CA 1
ATOM 3662 C C . LYS B 1 226 ? 27.609 26.453 -10.109 1 32.59 226 LYS B C 1
ATOM 3664 O O . LYS B 1 226 ? 27 26.75 -11.148 1 32.59 226 LYS B O 1
ATOM 3669 N N . SER B 1 227 ? 26.891 26.469 -8.922 1 28.83 227 SER B N 1
ATOM 3670 C CA . SER B 1 227 ? 25.875 27.5 -8.719 1 28.83 227 SER B CA 1
ATOM 3671 C C . SER B 1 227 ? 26.266 28.797 -9.414 1 28.83 227 SER B C 1
ATOM 3673 O O . SER B 1 227 ? 27.422 29.234 -9.344 1 28.83 227 SER B O 1
ATOM 3675 N N . PRO B 1 228 ? 25.641 29.062 -10.477 1 32.09 228 PRO B N 1
ATOM 3676 C CA . PRO B 1 228 ? 26.109 30.344 -11.023 1 32.09 228 PRO B CA 1
ATOM 3677 C C . PRO B 1 228 ? 26.281 31.422 -9.945 1 32.09 228 PRO B C 1
ATOM 3679 O O . PRO B 1 228 ? 25.594 31.375 -8.922 1 32.09 228 PRO B O 1
ATOM 3682 N N . PRO B 1 229 ? 27.516 31.906 -9.742 1 29.39 229 PRO B N 1
ATOM 3683 C CA . PRO B 1 229 ? 27.719 32.938 -8.719 1 29.39 229 PRO B CA 1
ATOM 3684 C C . PRO B 1 229 ? 26.531 33.875 -8.594 1 29.39 229 PRO B C 1
ATOM 3686 O O . PRO B 1 229 ? 25.906 34.219 -9.602 1 29.39 229 PRO B O 1
ATOM 3689 N N . ILE B 1 230 ? 25.734 33.656 -7.504 1 30.88 230 ILE B N 1
ATOM 3690 C CA . ILE B 1 230 ? 24.734 34.656 -7.188 1 30.88 230 ILE B CA 1
ATOM 3691 C C . ILE B 1 230 ? 25.234 36.031 -7.602 1 30.88 230 ILE B C 1
ATOM 3693 O O . ILE B 1 230 ? 26.266 36.5 -7.102 1 30.88 230 ILE B O 1
ATOM 3697 N N . ILE B 1 231 ? 25.156 36.25 -8.859 1 31.64 231 ILE B N 1
ATOM 3698 C CA . ILE B 1 231 ? 25.469 37.625 -9.211 1 31.64 231 ILE B CA 1
ATOM 3699 C C . ILE B 1 231 ? 24.766 38.594 -8.234 1 31.64 231 ILE B C 1
ATOM 3701 O O . ILE B 1 231 ? 23.547 38.594 -8.133 1 31.64 231 ILE B O 1
ATOM 3705 N N . ALA B 1 232 ? 25.469 38.75 -7.047 1 33.44 232 ALA B N 1
ATOM 3706 C CA . ALA B 1 232 ? 25.109 39.844 -6.152 1 33.44 232 ALA B CA 1
ATOM 3707 C C . ALA B 1 232 ? 24.5 41 -6.926 1 33.44 232 ALA B C 1
ATOM 3709 O O . ALA B 1 232 ? 25.156 41.594 -7.785 1 33.44 232 ALA B O 1
ATOM 3710 N N . LEU B 1 233 ? 23.219 40.781 -7.246 1 30.53 233 LEU B N 1
ATOM 3711 C CA . LEU B 1 233 ? 22.578 42 -7.754 1 30.53 233 LEU B CA 1
ATOM 3712 C C . LEU B 1 233 ? 23.125 43.219 -7.043 1 30.53 233 LEU B C 1
ATOM 3714 O O . LEU B 1 233 ? 23.062 43.312 -5.812 1 30.53 233 LEU B O 1
ATOM 3718 N N . LEU B 1 234 ? 24.141 43.75 -7.551 1 31.22 234 LEU B N 1
ATOM 3719 C CA . LEU B 1 234 ? 24.703 45.031 -7.148 1 31.22 234 LEU B CA 1
ATOM 3720 C C . LEU B 1 234 ? 23.594 46 -6.672 1 31.22 234 LEU B C 1
ATOM 3722 O O . LEU B 1 234 ? 22.625 46.219 -7.383 1 31.22 234 LEU B O 1
ATOM 3726 N N . SER B 1 235 ? 23.328 45.906 -5.293 1 30.98 235 SER B N 1
ATOM 3727 C CA . SER B 1 235 ? 22.547 46.938 -4.641 1 30.98 235 SER B CA 1
ATOM 3728 C C . SER B 1 235 ? 22.719 48.281 -5.348 1 30.98 235 SER B C 1
ATOM 3730 O O . SER B 1 235 ? 23.844 48.781 -5.484 1 30.98 235 SER B O 1
ATOM 3732 N N . GLU B 1 236 ? 21.953 48.438 -6.422 1 34.28 236 GLU B N 1
ATOM 3733 C CA . GLU B 1 236 ? 21.922 49.781 -6.973 1 34.28 236 GLU B CA 1
ATOM 3734 C C . GLU B 1 236 ? 21.953 50.844 -5.863 1 34.28 236 GLU B C 1
ATOM 3736 O O . GLU B 1 236 ? 21.109 50.844 -4.977 1 34.28 236 GLU B O 1
ATOM 3741 N N . GLU B 1 237 ? 23.172 51.188 -5.422 1 36.28 237 GLU B N 1
ATOM 3742 C CA . GLU B 1 237 ? 23.438 52.344 -4.559 1 36.28 237 GLU B CA 1
ATOM 3743 C C . GLU B 1 237 ? 22.453 53.469 -4.852 1 36.28 237 GLU B C 1
ATOM 3745 O O . GLU B 1 237 ? 22.391 53.969 -5.98 1 36.28 237 GLU B O 1
ATOM 3750 N N . THR B 1 238 ? 21.25 53.406 -4.238 1 38.09 238 THR B N 1
ATOM 3751 C CA . THR B 1 238 ? 20.375 54.562 -4.32 1 38.09 238 THR B CA 1
ATOM 3752 C C . THR B 1 238 ? 21.172 55.844 -4.164 1 38.09 238 THR B C 1
ATOM 3754 O O . THR B 1 238 ? 21.938 56 -3.209 1 38.09 238 THR B O 1
ATOM 3757 N N . PRO B 1 239 ? 21.438 56.5 -5.266 1 37.84 239 PRO B N 1
ATOM 3758 C CA . PRO B 1 239 ? 22.234 57.719 -5.203 1 37.84 239 PRO B CA 1
ATOM 3759 C C . PRO B 1 239 ? 21.844 58.625 -4.02 1 37.84 239 PRO B C 1
ATOM 3761 O O . PRO B 1 239 ? 20.672 58.688 -3.645 1 37.84 239 PRO B O 1
ATOM 3764 N N . GLU B 1 240 ? 22.703 58.625 -2.992 1 37.44 240 GLU B N 1
ATOM 3765 C CA . GLU B 1 240 ? 22.547 59.531 -1.859 1 37.44 240 GLU B CA 1
ATOM 3766 C C . GLU B 1 240 ? 22.016 60.875 -2.312 1 37.44 240 GLU B C 1
ATOM 3768 O O . GLU B 1 240 ? 22.469 61.438 -3.318 1 37.44 240 GLU B O 1
ATOM 3773 N N . PRO B 1 241 ? 20.719 61.188 -2.031 1 36.31 241 PRO B N 1
ATOM 3774 C CA . PRO B 1 241 ? 20.25 62.5 -2.432 1 36.31 241 PRO B CA 1
ATOM 3775 C C . PRO B 1 241 ? 21.281 63.625 -2.197 1 36.31 241 PRO B C 1
ATOM 3777 O O . PRO B 1 241 ? 22.016 63.562 -1.216 1 36.31 241 PRO B O 1
ATOM 3780 N N . LEU B 1 242 ? 21.938 64.062 -3.268 1 32.75 242 LEU B N 1
ATOM 3781 C CA . LEU B 1 242 ? 22.812 65.188 -3.203 1 32.75 242 LEU B CA 1
ATOM 3782 C C . LEU B 1 242 ? 22.25 66.25 -2.266 1 32.75 242 LEU B C 1
ATOM 3784 O O . LEU B 1 242 ? 21.188 66.875 -2.535 1 32.75 242 LEU B O 1
ATOM 3788 N N . VAL B 1 243 ? 22.203 65.875 -0.957 1 29.48 243 VAL B N 1
ATOM 3789 C CA . VAL B 1 243 ? 21.891 67 -0.066 1 29.48 243 VAL B CA 1
ATOM 3790 C C . VAL B 1 243 ? 22.703 68.25 -0.476 1 29.48 243 VAL B C 1
ATOM 3792 O O . VAL B 1 243 ? 23.922 68.188 -0.527 1 29.48 243 VAL B O 1
ATOM 3795 N N . GLU B 1 244 ? 22.188 68.938 -1.468 1 29.67 244 GLU B N 1
ATOM 3796 C CA . GLU B 1 244 ? 22.625 70.312 -1.688 1 29.67 244 GLU B CA 1
ATOM 3797 C C . GLU B 1 244 ? 22.922 71 -0.365 1 29.67 244 GLU B C 1
ATOM 3799 O O . GLU B 1 244 ? 22.031 71.125 0.489 1 29.67 244 GLU B O 1
ATOM 3804 N N . PHE B 1 245 ? 24.109 70.75 0.171 1 26.08 245 PHE B N 1
ATOM 3805 C CA . PHE B 1 245 ? 24.484 71.812 1.075 1 26.08 245 PHE B CA 1
ATOM 3806 C C . PHE B 1 245 ? 24.453 73.188 0.358 1 26.08 245 PHE B C 1
ATOM 3808 O O . PHE B 1 245 ? 24.766 73.25 -0.83 1 26.08 245 PHE B O 1
#

Foldseek 3Di:
DPPVPDPPDPPPPPDPPPCPVPPPPCPPQPPPQDDDDDDPVCCVQWVLSVQDLVNLQVLQCVLLVHDDQDPDPVSVVPLVPDEAEEEEEDACFVPWPQNLSLLVSRLSNHPHYAYEYEHDAQVRCVVQPRHGPHHLVVSQVVLVPRSRHRYYHSHDDLADDPVNCVVVVHQAYEDEPPQLVDPPHRPRNSVRVVNCVVVSRYRYDYTTPDIDDDDDDPPPPDPDPPPPPPPPPPPPPPPDPPPPD/DPCPPDPPPPPPPDDPPPVPVPCPPCPPQPPPQDDDDDDPVCCVQWVLSVQDLVNLQVLQCVLLVHDDQDPDPVSVVPLVPDEAEEEEEDQCFVPWPQNLSLLVSRLSNHPHYAYEYEHDAQVRCVVQPRHGDHHLVVSQVVLVPRSRHRYYHSHDDLADDPVNCVVVVHQAYEDEPPQLVDPPHRPRNSVRVVNCVVVSRYRYDYTTPDIDDDDDDPPPPDPDPPPPPPPPPPPPPPPPPPPPD

Secondary structure (DSSP, 8-state):
-----------------------------------PPPPHHHHHH-GGGG--HHHHHHHHHHHHTPPP---STTTTTS---PPEEEEEEE---S--HHHHHHHHHHHTSSSSEEEEEEE--HHHHHHTT---SS-HHHHHHHHHTBTT-SEEETT--SS--HHHHHHTT--EEEEETTGGG-TTS-HHHHHHHHHHHHTT-EEEEPPPTT-----B-----------------------------/-----------------------------------PPPPHHHHHH-GGGG--HHHHHHHHHHHHTPPP---STTTTTS---PPEEEEEEE---S--HHHHHHHHHHHTSSSSEEEEEEE--HHHHHHTT---SS-HHHHHHHHHTBTT-SEEETT--SS--HHHHHHTT--EEEEETTGGG-TTS-HHHHHHHHHHHHTT-EEEEPPPPS-----B-----------------------------

Solvent-accessible surface area (backbone atoms only — not comparable to full-atom values): 29506 Å² total; per-residue (Å²): 135,85,80,75,76,78,78,72,75,78,72,74,72,77,80,77,72,76,67,77,66,73,72,72,70,74,64,66,75,72,68,79,80,84,70,44,80,73,55,66,69,49,47,71,69,31,71,65,68,62,54,43,56,66,54,37,26,50,52,34,31,57,68,57,69,46,78,75,83,59,84,51,78,65,58,56,61,72,47,75,77,57,68,38,29,35,38,38,71,44,68,57,42,76,53,42,46,47,57,50,53,43,42,43,48,59,32,32,34,44,100,38,51,46,23,34,40,24,27,43,37,58,66,58,28,44,76,71,71,51,69,66,88,44,55,46,61,54,35,48,51,38,46,48,43,28,57,49,40,52,38,74,36,70,79,36,65,78,53,56,51,70,65,60,30,59,76,67,61,44,63,32,36,53,43,52,60,64,50,88,74,35,84,85,48,55,66,66,41,44,52,21,52,50,55,36,45,76,70,62,28,49,36,71,39,75,74,57,72,90,64,83,78,79,57,68,40,73,64,82,70,71,74,70,74,72,69,70,72,75,70,71,71,70,73,74,73,71,74,69,74,76,71,78,122,135,84,81,73,77,78,78,74,73,74,74,71,74,77,81,76,70,75,67,74,66,76,73,72,68,75,64,66,75,74,68,78,79,84,71,43,79,73,56,67,68,48,45,72,68,31,71,66,68,62,54,44,57,65,55,37,28,52,54,33,31,58,69,55,69,47,76,75,85,59,85,52,78,67,55,57,62,72,48,76,75,57,67,39,29,34,37,38,70,46,68,56,42,76,54,44,47,49,57,50,51,43,42,44,46,61,32,33,35,43,100,38,51,47,22,34,40,24,26,44,37,58,67,58,27,44,73,72,72,52,70,66,87,45,56,47,62,54,35,48,52,41,45,48,43,27,55,50,41,54,38,74,38,70,79,34,66,78,52,56,51,70,66,58,31,59,77,64,62,45,64,32,36,54,44,52,60,63,48,88,75,35,86,86,50,55,65,65,40,44,53,22,53,50,55,37,46,76,68,62,26,50,36,70,36,76,75,57,72,90,66,82,80,81,55,69,40,76,63,82,70,70,74,72,74,70,68,70,72,75,68,69,71,69,73,72,72,70,74,70,73,76,71,76,122

InterPro domains:
  IPR004821 Cytidyltransferase-like domain [PF01467] (87-187)
  IPR004821 Cytidyltransferase-like domain [TIGR00125] (85-152)
  IPR014729 Rossmann-like alpha/beta/alpha sandwich fold [G3DSA:3.40.50.620] (53-215)
  IPR045049 Choline-phosphate cytidylyltransferase Pcy1-like [PTHR10739] (71-211)

pLDDT: mean 77.08, std 28.34, range [23.81, 98.88]